Protein AF-0000000078950562 (afdb_homodimer)

Radius of gyration: 30.28 Å; Cα contacts (8 Å, |Δi|>4): 1519; chains: 2; bounding box: 61×97×82 Å

Sequence (722 aa):
MKRITLSALLMTLFLLLSCGSGQQPQAGKDGSEKGTGSLSAVLMEVGRSAESAFYSFMELVSGTLGLRVTKDTTKQQVGEHFSGLGKKLGEAAAELEEVAKNSEIDVDKGGLLNKVIKEAVDAAKTTLSTLKGHLESLKNIGDGDKLVDVKSDQQGVEADMDALKRALKALQGIVETSEGVGIDKLKESSVKLDQASIGIANAKNGAKVLAAGHKAGEAVGDKAATIVSAVSGREMLESIVKSSEDKVAKITANATASTTPLEFAVGGTAEHVSNSEQSKAAAVAGGIALRSLVKGGKLASHSTNNDEKAVQSAGITAVNKLLVAVEDIIKKTVKNVLDKVKGEVDKARAPKAVVSESGQQMKRITLSALLMTLFLLLSCGSGQQPQAGKDGSEKGTGSLSAVLMEVGRSAESAFYSFMELVSGTLGLRVTKDTTKQQVGEHFSGLGKKLGEAAAELEEVAKNSEIDVDKGGLLNKVIKEAVDAAKTTLSTLKGHLESLKNIGDGDKLVDVKSDQQGVEADMDALKRALKALQGIVETSEGVGIDKLKESSVKLDQASIGIANAKNGAKVLAAGHKAGEAVGDKAATIVSAVSGREMLESIVKSSEDKVAKITANATASTTPLEFAVGGTAEHVSNSEQSKAAAVAGGIALRSLVKGGKLASHSTNNDEKAVQSAGITAVNKLLVAVEDIIKKTVKNVLDKVKGEVDKARAPKAVVSESGQQ

InterPro domains:
  IPR000680 Borrelia lipoprotein [PF00921] (51-344)

Organism: Borrelia turicatae (strain 91E135) (NCBI:txid314724)

pLDDT: mean 80.72, std 23.34, range [20.61, 98.81]

Structure (mmCIF, N/CA/C/O backbone):
data_AF-0000000078950562-model_v1
#
loop_
_entity.id
_entity.type
_entity.pdbx_description
1 polymer 'Variable large protein'
#
loop_
_atom_site.group_PDB
_atom_site.id
_atom_site.type_symbol
_atom_site.label_atom_id
_atom_site.label_alt_id
_atom_site.label_comp_id
_atom_site.label_asym_id
_atom_site.label_entity_id
_atom_site.label_seq_id
_atom_site.pdbx_PDB_ins_code
_atom_site.Cartn_x
_atom_site.Cartn_y
_atom_site.Cartn_z
_atom_site.occupancy
_atom_site.B_iso_or_equiv
_atom_site.auth_seq_id
_atom_site.auth_comp_id
_atom_site.auth_asym_id
_atom_site.auth_atom_id
_atom_site.pdbx_PDB_model_num
ATOM 1 N N . MET A 1 1 ? -32.125 48.75 -6.836 1 22.86 1 MET A N 1
ATOM 2 C CA . MET A 1 1 ? -31.719 48.844 -5.438 1 22.86 1 MET A CA 1
ATOM 3 C C . MET A 1 1 ? -30.188 48.844 -5.309 1 22.86 1 MET A C 1
ATOM 5 O O . MET A 1 1 ? -29.5 48.281 -6.16 1 22.86 1 MET A O 1
ATOM 9 N N . LYS A 1 2 ? -29.781 49.812 -4.34 1 26.58 2 LYS A N 1
ATOM 10 C CA . LYS A 1 2 ? -28.562 50.5 -3.939 1 26.58 2 LYS A CA 1
ATOM 11 C C . LYS A 1 2 ? -27.469 49.531 -3.51 1 26.58 2 LYS A C 1
ATOM 13 O O . LYS A 1 2 ? -27.688 48.688 -2.633 1 26.58 2 LYS A O 1
ATOM 18 N N . ARG A 1 3 ? -26.594 49.438 -4.34 1 28.58 3 ARG A N 1
ATOM 19 C CA . ARG A 1 3 ? -25.297 48.75 -4.34 1 28.58 3 ARG A CA 1
ATOM 20 C C . ARG A 1 3 ? -24.438 49.25 -3.186 1 28.58 3 ARG A C 1
ATOM 22 O O . ARG A 1 3 ? -23.672 50.219 -3.334 1 28.58 3 ARG A O 1
ATOM 29 N N . ILE A 1 4 ? -25.219 49.562 -2.043 1 27.19 4 ILE A N 1
ATOM 30 C CA . ILE A 1 4 ? -24.5 49.938 -0.831 1 27.19 4 ILE A CA 1
ATOM 31 C C . ILE A 1 4 ? -23.312 49 -0.628 1 27.19 4 ILE A C 1
ATOM 33 O O . ILE A 1 4 ? -23.5 47.781 -0.466 1 27.19 4 ILE A O 1
ATOM 37 N N . THR A 1 5 ? -22.266 49.438 -1.203 1 26.38 5 THR A N 1
ATOM 38 C CA . THR A 1 5 ? -20.953 48.844 -1.424 1 26.38 5 THR A CA 1
ATOM 39 C C . THR A 1 5 ? -20.344 48.375 -0.105 1 26.38 5 THR A C 1
ATOM 41 O O . THR A 1 5 ? -20.328 49.125 0.879 1 26.38 5 THR A O 1
ATOM 44 N N . LEU A 1 6 ? -20.266 47.094 0.079 1 26.86 6 LEU A N 1
ATOM 45 C CA . LEU A 1 6 ? -19.703 46.25 1.13 1 26.86 6 LEU A CA 1
ATOM 46 C C . LEU A 1 6 ? -18.391 46.812 1.63 1 26.86 6 LEU A C 1
ATOM 48 O O . LEU A 1 6 ? -17.938 46.469 2.725 1 26.86 6 LEU A O 1
ATOM 52 N N . SER A 1 7 ? -17.812 47.906 0.956 1 28.2 7 SER A N 1
ATOM 53 C CA . SER A 1 7 ? -16.562 48.562 1.317 1 28.2 7 SER A CA 1
ATOM 54 C C . SER A 1 7 ? -16.75 49.438 2.561 1 28.2 7 SER A C 1
ATOM 56 O O . SER A 1 7 ? -15.805 49.594 3.342 1 28.2 7 SER A O 1
ATOM 58 N N . ALA A 1 8 ? -17.797 50.25 2.715 1 28.55 8 ALA A N 1
ATOM 59 C CA . ALA A 1 8 ? -18.031 51.188 3.805 1 28.55 8 ALA A CA 1
ATOM 60 C C . ALA A 1 8 ? -18.109 50.469 5.148 1 28.55 8 ALA A C 1
ATOM 62 O O . ALA A 1 8 ? -17.781 51.031 6.188 1 28.55 8 ALA A O 1
ATOM 63 N N . LEU A 1 9 ? -18.641 49.219 5.078 1 27.5 9 LEU A N 1
ATOM 64 C CA . LEU A 1 9 ? -18.859 48.531 6.359 1 27.5 9 LEU A CA 1
ATOM 65 C C . LEU A 1 9 ? -17.547 48.094 6.977 1 27.5 9 LEU A C 1
ATOM 67 O O . LEU A 1 9 ? -17.359 48.188 8.188 1 27.5 9 LEU A O 1
ATOM 71 N N . LEU A 1 10 ? -16.5 47.781 6.156 1 30.77 10 LEU A N 1
ATOM 72 C CA . LEU A 1 10 ? -15.281 47.25 6.754 1 30.77 10 LEU A CA 1
ATOM 73 C C . LEU A 1 10 ? -14.438 48.375 7.344 1 30.77 10 LEU A C 1
ATOM 75 O O . LEU A 1 10 ? -13.68 48.156 8.289 1 30.77 10 LEU A O 1
ATOM 79 N N . MET A 1 11 ? -14.469 49.719 6.922 1 29.19 11 MET A N 1
ATOM 80 C CA . MET A 1 11 ? -13.734 50.844 7.488 1 29.19 11 MET A CA 1
ATOM 81 C C . MET A 1 11 ? -14.25 51.188 8.883 1 29.19 11 MET A C 1
ATOM 83 O O . MET A 1 11 ? -13.492 51.688 9.727 1 29.19 11 MET A O 1
ATOM 87 N N . THR A 1 12 ? -15.57 51.125 9.148 1 30.09 12 THR A N 1
ATOM 88 C CA . THR A 1 12 ? -16.094 51.531 10.445 1 30.09 12 THR A CA 1
ATOM 89 C C . THR A 1 12 ? -15.625 50.594 11.547 1 30.09 12 THR A C 1
ATOM 91 O O . THR A 1 12 ? -15.43 51 12.688 1 30.09 12 THR A O 1
ATOM 94 N N . LEU A 1 13 ? -15.336 49.344 11.148 1 30.06 13 LEU A N 1
ATOM 95 C CA . LEU A 1 13 ? -14.945 48.469 12.242 1 30.06 13 LEU A CA 1
ATOM 96 C C . LEU A 1 13 ? -13.547 48.812 12.75 1 30.06 13 LEU A C 1
ATOM 98 O O . LEU A 1 13 ? -13.297 48.75 13.953 1 30.06 13 LEU A O 1
ATOM 102 N N . PHE A 1 14 ? -12.609 49.344 11.961 1 31.75 14 PHE A N 1
ATOM 103 C CA . PHE A 1 14 ? -11.328 49.781 12.5 1 31.75 14 PHE A CA 1
ATOM 104 C C . PHE A 1 14 ? -11.484 51.062 13.312 1 31.75 14 PHE A C 1
ATOM 106 O O . PHE A 1 14 ? -10.688 51.344 14.203 1 31.75 14 PHE A O 1
ATOM 113 N N . LEU A 1 15 ? -12.391 52.031 12.992 1 28.02 15 LEU A N 1
ATOM 114 C CA . LEU A 1 15 ? -12.562 53.281 13.734 1 28.02 15 LEU A CA 1
ATOM 115 C C . LEU A 1 15 ? -13.156 53 15.109 1 28.02 15 LEU A C 1
ATOM 117 O O . LEU A 1 15 ? -12.93 53.781 16.047 1 28.02 15 LEU A O 1
ATOM 121 N N . LEU A 1 16 ? -14.078 52 15.172 1 28.2 16 LEU A N 1
ATOM 122 C CA . LEU A 1 16 ? -14.711 51.875 16.484 1 28.2 16 LEU A CA 1
ATOM 123 C C . LEU A 1 16 ? -13.719 51.375 17.516 1 28.2 16 LEU A C 1
ATOM 125 O O . LEU A 1 16 ? -13.961 51.469 18.719 1 28.2 16 LEU A O 1
ATOM 129 N N . LEU A 1 17 ? -12.688 50.688 17.141 1 29.72 17 LEU A N 1
ATOM 130 C CA . LEU A 1 17 ? -11.797 50.344 18.25 1 29.72 17 LEU A CA 1
ATOM 131 C C . LEU A 1 17 ? -11.094 51.594 18.797 1 29.72 17 LEU A C 1
ATOM 133 O O . LEU A 1 17 ? -10.367 51.5 19.781 1 29.72 17 LEU A O 1
ATOM 137 N N . SER A 1 18 ? -11.078 52.719 18.078 1 25.56 18 SER A N 1
ATOM 138 C CA . SER A 1 18 ? -10.391 53.844 18.688 1 25.56 18 SER A CA 1
ATOM 139 C C . SER A 1 18 ? -11.203 54.438 19.828 1 25.56 18 SER A C 1
ATOM 141 O O . SER A 1 18 ? -10.641 55.094 20.719 1 25.56 18 SER A O 1
ATOM 143 N N . CYS A 1 19 ? -12.523 54.719 19.734 1 27.03 19 CYS A N 1
ATOM 144 C CA . CYS A 1 19 ? -13.141 55.719 20.594 1 27.03 19 CYS A CA 1
ATOM 145 C C . CYS A 1 19 ? -13.508 55.094 21.953 1 27.03 19 CYS A C 1
ATOM 147 O O . CYS A 1 19 ? -14.266 55.719 22.719 1 27.03 19 CYS A O 1
ATOM 149 N N . GLY A 1 20 ? -13.562 53.812 22.25 1 25.8 20 GLY A N 1
ATOM 150 C CA . GLY A 1 20 ? -14.102 53.562 23.594 1 25.8 20 GLY A CA 1
ATOM 151 C C . GLY A 1 20 ? -13.312 54.281 24.672 1 25.8 20 GLY A C 1
ATOM 152 O O . GLY A 1 20 ? -12.352 53.719 25.203 1 25.8 20 GLY A O 1
ATOM 153 N N . SER A 1 21 ? -12.992 55.625 24.578 1 24.16 21 SER A N 1
ATOM 154 C CA . SER A 1 21 ? -12.469 56.406 25.688 1 24.16 21 SER A CA 1
ATOM 155 C C . SER A 1 21 ? -13.352 56.25 26.938 1 24.16 21 SER A C 1
ATOM 157 O O . SER A 1 21 ? -12.844 56 28.031 1 24.16 21 SER A O 1
ATOM 159 N N . GLY A 1 22 ? -14.43 57.062 27.25 1 24.12 22 GLY A N 1
ATOM 160 C CA . GLY A 1 22 ? -14.734 57.875 28.422 1 24.12 22 GLY A CA 1
ATOM 161 C C . GLY A 1 22 ? -15.531 57.125 29.469 1 24.12 22 GLY A C 1
ATOM 162 O O . GLY A 1 22 ? -15.906 57.688 30.5 1 24.12 22 GLY A O 1
ATOM 163 N N . GLN A 1 23 ? -16.562 56.25 29.172 1 25.11 23 GLN A N 1
ATOM 164 C CA . GLN A 1 23 ? -17.531 56.25 30.266 1 25.11 23 GLN A CA 1
ATOM 165 C C . GLN A 1 23 ? -16.953 55.656 31.531 1 25.11 23 GLN A C 1
ATOM 167 O O . GLN A 1 23 ? -16.094 54.75 31.453 1 25.11 23 GLN A O 1
ATOM 172 N N . GLN A 1 24 ? -17.344 56.188 32.719 1 27.38 24 GLN A N 1
ATOM 173 C CA . GLN A 1 24 ? -17.062 56.094 34.156 1 27.38 24 GLN A CA 1
ATOM 174 C C . GLN A 1 24 ? -17.156 54.656 34.656 1 27.38 24 GLN A C 1
ATOM 176 O O . GLN A 1 24 ? -18.031 53.906 34.219 1 27.38 24 GLN A O 1
ATOM 181 N N . PRO A 1 25 ? -16.219 54.219 35.625 1 28.78 25 PRO A N 1
ATOM 182 C CA . PRO A 1 25 ? -15.938 52.969 36.344 1 28.78 25 PRO A CA 1
ATOM 183 C C . PRO A 1 25 ? -17.078 52.531 37.25 1 28.78 25 PRO A C 1
ATOM 185 O O . PRO A 1 25 ? -16.859 51.719 38.156 1 28.78 25 PRO A O 1
ATOM 188 N N . GLN A 1 26 ? -18.359 52.688 37.031 1 26.11 26 GLN A N 1
ATOM 189 C CA . GLN A 1 26 ? -19.047 52.375 38.281 1 26.11 26 GLN A CA 1
ATOM 190 C C . GLN A 1 26 ? -18.672 50.969 38.781 1 26.11 26 GLN A C 1
ATOM 192 O O . GLN A 1 26 ? -18.516 50.031 37.969 1 26.11 26 GLN A O 1
ATOM 197 N N . ALA A 1 27 ? -18.375 50.688 40.219 1 27.73 27 ALA A N 1
ATOM 198 C CA . ALA A 1 27 ? -17.766 49.812 41.219 1 27.73 27 ALA A CA 1
ATOM 199 C C . ALA A 1 27 ? -18.391 48.406 41.188 1 27.73 27 ALA A C 1
ATOM 201 O O . ALA A 1 27 ? -17.812 47.469 41.719 1 27.73 27 ALA A O 1
ATOM 202 N N . GLY A 1 28 ? -19.734 48.281 41.281 1 25.7 28 GLY A N 1
ATOM 203 C CA . GLY A 1 28 ? -20.25 47.219 42.125 1 25.7 28 GLY A CA 1
ATOM 204 C C . GLY A 1 28 ? -19.734 45.844 41.719 1 25.7 28 GLY A C 1
ATOM 205 O O . GLY A 1 28 ? -19 45.219 42.5 1 25.7 28 GLY A O 1
ATOM 206 N N . LYS A 1 29 ? -20.641 44.875 41.312 1 32.66 29 LYS A N 1
ATOM 207 C CA . LYS A 1 29 ? -20.75 43.438 41.375 1 32.66 29 LYS A CA 1
ATOM 208 C C . LYS A 1 29 ? -19.719 42.781 40.469 1 32.66 29 LYS A C 1
ATOM 210 O O . LYS A 1 29 ? -19.531 43.188 39.312 1 32.66 29 LYS A O 1
ATOM 215 N N . ASP A 1 30 ? -18.688 41.906 41.062 1 28.45 30 ASP A N 1
ATOM 216 C CA . ASP A 1 30 ? -17.406 41.312 40.719 1 28.45 30 ASP A CA 1
ATOM 217 C C . ASP A 1 30 ? -17.484 40.562 39.406 1 28.45 30 ASP A C 1
ATOM 219 O O . ASP A 1 30 ? -17.828 39.375 39.375 1 28.45 30 ASP A O 1
ATOM 223 N N . GLY A 1 31 ? -18.422 40.719 38.562 1 29.39 31 GLY A N 1
ATOM 224 C CA . GLY A 1 31 ? -18.719 40.062 37.312 1 29.39 31 GLY A CA 1
ATOM 225 C C . GLY A 1 31 ? -17.5 39.844 36.438 1 29.39 31 GLY A C 1
ATOM 226 O O . GLY A 1 31 ? -16.953 40.812 35.906 1 29.39 31 GLY A O 1
ATOM 227 N N . SER A 1 32 ? -16.516 39 36.812 1 29.78 32 SER A N 1
ATOM 228 C CA . SER A 1 32 ? -15.273 38.594 36.156 1 29.78 32 SER A CA 1
ATOM 229 C C . SER A 1 32 ? -15.461 38.5 34.656 1 29.78 32 SER A C 1
ATOM 231 O O . SER A 1 32 ? -16.125 37.594 34.156 1 29.78 32 SER A O 1
ATOM 233 N N . GLU A 1 33 ? -15.883 39.469 34 1 31.77 33 GLU A N 1
ATOM 234 C CA . GLU A 1 33 ? -16.078 39.75 32.562 1 31.77 33 GLU A CA 1
ATOM 235 C C . GLU A 1 33 ? -15.016 39.031 31.719 1 31.77 33 GLU A C 1
ATOM 237 O O . GLU A 1 33 ? -13.82 39.219 31.938 1 31.77 33 GLU A O 1
ATOM 242 N N . LYS A 1 34 ? -15.242 37.875 31.359 1 38 34 LYS A N 1
ATOM 243 C CA . LYS A 1 34 ? -14.578 37.188 30.25 1 38 34 LYS A CA 1
ATOM 244 C C . LYS A 1 34 ? -14.078 38.188 29.203 1 38 34 LYS A C 1
ATOM 246 O O . LYS A 1 34 ? -14.875 38.781 28.469 1 38 34 LYS A O 1
ATOM 251 N N . GLY A 1 35 ? -13.297 39.125 29.609 1 34.72 35 GLY A N 1
ATOM 252 C CA . GLY A 1 35 ? -12.625 40.281 29.078 1 34.72 35 GLY A CA 1
ATOM 253 C C . GLY A 1 35 ? -12.469 40.25 27.562 1 34.72 35 GLY A C 1
ATOM 254 O O . GLY A 1 35 ? -12.438 39.188 26.969 1 34.72 35 GLY A O 1
ATOM 255 N N . THR A 1 36 ? -12.938 41.312 26.797 1 36.12 36 THR A N 1
ATOM 256 C CA . THR A 1 36 ? -12.734 41.781 25.438 1 36.12 36 THR A CA 1
ATOM 257 C C . THR A 1 36 ? -11.32 41.438 24.953 1 36.12 36 THR A C 1
ATOM 259 O O . THR A 1 36 ? -10.375 42.156 25.266 1 36.12 36 THR A O 1
ATOM 262 N N . GLY A 1 37 ? -10.797 40.344 25.234 1 39.5 37 GLY A N 1
ATOM 263 C CA . GLY A 1 37 ? -9.438 40.094 24.797 1 39.5 37 GLY A CA 1
ATOM 264 C C . GLY A 1 37 ? -9.086 40.75 23.484 1 39.5 37 GLY A C 1
ATOM 265 O O . GLY A 1 37 ? -9.961 41 22.641 1 39.5 37 GLY A O 1
ATOM 266 N N . SER A 1 38 ? -8.102 41.75 23.531 1 46.59 38 SER A N 1
ATOM 267 C CA . SER A 1 38 ? -7.594 42.531 22.391 1 46.59 38 SER A CA 1
ATOM 268 C C . SER A 1 38 ? -7.637 41.688 21.109 1 46.59 38 SER A C 1
ATOM 270 O O . SER A 1 38 ? -7.652 40.469 21.156 1 46.59 38 SER A O 1
ATOM 272 N N . LEU A 1 39 ? -8.297 42.406 20.047 1 48.09 39 LEU A N 1
ATOM 273 C CA . LEU A 1 39 ? -8.195 41.812 18.703 1 48.09 39 LEU A CA 1
ATOM 274 C C . LEU A 1 39 ? -6.992 40.875 18.609 1 48.09 39 LEU A C 1
ATOM 276 O O . LEU A 1 39 ? -7.078 39.812 18.031 1 48.09 39 LEU A O 1
ATOM 280 N N . SER A 1 40 ? -6.066 41.312 19.453 1 51.56 40 SER A N 1
ATOM 281 C CA . SER A 1 40 ? -4.844 40.531 19.484 1 51.56 40 SER A CA 1
ATOM 282 C C . SER A 1 40 ? -5.066 39.188 20.188 1 51.56 40 SER A C 1
ATOM 284 O O . SER A 1 40 ? -4.574 38.156 19.734 1 51.56 40 SER A O 1
ATOM 286 N N . ALA A 1 41 ? -5.855 39.219 21.219 1 54.72 41 ALA A N 1
ATOM 287 C CA . ALA A 1 41 ? -6.113 38 21.969 1 54.72 41 ALA A CA 1
ATOM 288 C C . ALA A 1 41 ? -6.992 37.031 21.188 1 54.72 41 ALA A C 1
ATOM 290 O O . ALA A 1 41 ? -6.754 35.812 21.172 1 54.72 41 ALA A O 1
ATOM 291 N N . VAL A 1 42 ? -7.906 37.562 20.531 1 52.56 42 VAL A N 1
ATOM 292 C CA . VAL A 1 42 ? -8.812 36.781 19.703 1 52.56 42 VAL A CA 1
ATOM 293 C C . VAL A 1 42 ? -8.039 36.156 18.547 1 52.56 42 VAL A C 1
ATOM 295 O O . VAL A 1 42 ? -8.203 34.969 18.25 1 52.56 42 VAL A O 1
ATOM 298 N N . LEU A 1 43 ? -7.234 36.969 17.953 1 54.09 43 LEU A N 1
ATOM 299 C CA . LEU A 1 43 ? -6.457 36.469 16.812 1 54.09 43 LEU A CA 1
ATOM 300 C C . LEU A 1 43 ? -5.48 35.406 17.266 1 54.09 43 LEU A C 1
ATOM 302 O O . LEU A 1 43 ? -5.242 34.438 16.547 1 54.09 43 LEU A O 1
ATOM 306 N N . MET A 1 44 ? -5.062 35.531 18.516 1 60.34 44 MET A N 1
ATOM 307 C CA . MET A 1 44 ? -4.184 34.531 19.094 1 60.34 44 MET A CA 1
ATOM 308 C C . MET A 1 44 ? -4.941 33.219 19.312 1 60.34 44 MET A C 1
ATOM 310 O O . MET A 1 44 ? -4.418 32.125 19.031 1 60.34 44 MET A O 1
ATOM 314 N N . GLU A 1 45 ? -6.078 33.438 19.797 1 59.94 45 GLU A N 1
ATOM 315 C CA . GLU A 1 45 ? -6.879 32.25 20.062 1 59.94 45 GLU A CA 1
ATOM 316 C C . GLU A 1 45 ? -7.289 31.531 18.781 1 59.94 45 GLU A C 1
ATOM 318 O O . GLU A 1 45 ? -7.297 30.312 18.703 1 59.94 45 GLU A O 1
ATOM 323 N N . VAL A 1 46 ? -7.57 32.312 17.75 1 56.94 46 VAL A N 1
ATOM 324 C CA . VAL A 1 46 ? -7.891 31.766 16.438 1 56.94 46 VAL A CA 1
ATOM 325 C C . VAL A 1 46 ? -6.676 31.031 15.859 1 56.94 46 VAL A C 1
ATOM 327 O O . VAL A 1 46 ? -6.801 29.938 15.305 1 56.94 46 VAL A O 1
ATOM 330 N N . GLY A 1 47 ? -5.625 31.703 16.031 1 59.16 47 GLY A N 1
ATOM 331 C CA . GLY A 1 47 ? -4.395 31.094 15.578 1 59.16 47 GLY A CA 1
ATOM 332 C C . GLY A 1 47 ? -4.09 29.766 16.266 1 59.16 47 GLY A C 1
ATOM 333 O O . GLY A 1 47 ? -3.74 28.781 15.625 1 59.16 47 GLY A O 1
ATOM 334 N N . ARG A 1 48 ? -4.355 29.781 17.562 1 64.75 48 ARG A N 1
ATOM 335 C CA . ARG A 1 48 ? -4.113 28.578 18.344 1 64.75 48 ARG A CA 1
ATOM 336 C C . ARG A 1 48 ? -5.074 27.469 17.953 1 64.75 48 ARG A C 1
ATOM 338 O O . ARG A 1 48 ? -4.68 26.297 17.844 1 64.75 48 ARG A O 1
ATOM 345 N N . SER A 1 49 ? -6.215 27.891 17.812 1 60.5 49 SER A N 1
ATOM 346 C CA . SER A 1 49 ? -7.227 26.906 17.438 1 60.5 49 SER A CA 1
ATOM 347 C C . SER A 1 49 ? -6.953 26.328 16.047 1 60.5 49 SER A C 1
ATOM 349 O O . SER A 1 49 ? -7.129 25.141 15.828 1 60.5 49 SER A O 1
ATOM 351 N N . ALA A 1 50 ? -6.562 27.172 15.148 1 63.22 50 ALA A N 1
ATOM 352 C CA . ALA A 1 50 ? -6.203 26.719 13.805 1 63.22 50 ALA A CA 1
ATOM 353 C C . ALA A 1 50 ? -5.008 25.766 13.852 1 63.22 50 ALA A C 1
ATOM 355 O O . ALA A 1 50 ? -4.996 24.734 13.18 1 63.22 50 ALA A O 1
ATOM 356 N N . GLU A 1 51 ? -4.098 26.172 14.656 1 66.38 51 GLU A N 1
ATOM 357 C CA . GLU A 1 51 ? -2.932 25.312 14.859 1 66.38 51 GLU A CA 1
ATOM 358 C C . GLU A 1 51 ? -3.338 23.938 15.375 1 66.38 51 GLU A C 1
ATOM 360 O O . GLU A 1 51 ? -2.889 22.906 14.859 1 66.38 51 GLU A O 1
ATOM 365 N N . SER A 1 52 ? -4.172 24 16.297 1 68.5 52 SER A N 1
ATOM 366 C CA . SER A 1 52 ? -4.621 22.75 16.906 1 68.5 52 SER A CA 1
ATOM 367 C C . SER A 1 52 ? -5.379 21.891 15.898 1 68.5 52 SER A C 1
ATOM 369 O O . SER A 1 52 ? -5.211 20.672 15.867 1 68.5 52 SER A O 1
ATOM 371 N N . ALA A 1 53 ? -6.207 22.594 15.18 1 66.62 53 ALA A N 1
ATOM 372 C CA . ALA A 1 53 ? -6.961 21.875 14.156 1 66.62 53 ALA A CA 1
ATOM 373 C C . ALA A 1 53 ? -6.027 21.234 13.133 1 66.62 53 ALA A C 1
ATOM 375 O O . ALA A 1 53 ? -6.168 20.062 12.805 1 66.62 53 ALA A O 1
ATOM 376 N N . PHE A 1 54 ? -5.109 21.938 12.75 1 68.75 54 PHE A N 1
ATOM 377 C CA . PHE A 1 54 ? -4.18 21.453 11.734 1 68.75 54 PHE A CA 1
ATOM 378 C C . PHE A 1 54 ? -3.307 20.328 12.297 1 68.75 54 PHE A C 1
ATOM 380 O O . PHE A 1 54 ? -3.02 19.359 11.594 1 68.75 54 PHE A O 1
ATOM 387 N N . TYR A 1 55 ? -3.004 20.484 13.531 1 70.56 55 TYR A N 1
ATOM 388 C CA . TYR A 1 55 ? -2.225 19.422 14.164 1 70.56 55 TYR A CA 1
ATOM 389 C C . TYR A 1 55 ? -3.031 18.141 14.25 1 70.56 55 TYR A C 1
ATOM 391 O O . TYR A 1 55 ? -2.502 17.047 14.008 1 70.56 55 TYR A O 1
ATOM 399 N N . SER A 1 56 ? -4.168 18.312 14.625 1 69.44 56 SER A N 1
ATOM 400 C CA . SER A 1 56 ? -5.027 17.141 14.688 1 69.44 56 SER A CA 1
ATOM 401 C C . SER A 1 56 ? -5.121 16.438 13.336 1 69.44 56 SER A C 1
ATOM 403 O O . SER A 1 56 ? -5.094 15.211 13.258 1 69.44 56 SER A O 1
ATOM 405 N N . PHE A 1 57 ? -5.152 17.188 12.367 1 72.25 57 PHE A N 1
ATOM 406 C CA . PHE A 1 57 ? -5.223 16.641 11.016 1 72.25 57 PHE A CA 1
ATOM 407 C C . PHE A 1 57 ? -3.906 15.977 10.633 1 72.25 57 PHE A C 1
ATOM 409 O O . PHE A 1 57 ? -3.9 14.906 10.023 1 72.25 57 PHE A O 1
ATOM 416 N N . MET A 1 58 ? -2.898 16.547 11 1 73.81 58 MET A N 1
ATOM 417 C CA . MET A 1 58 ? -1.582 15.961 10.75 1 73.81 58 MET A CA 1
ATOM 418 C C . MET A 1 58 ? -1.435 14.625 11.461 1 73.81 58 MET A C 1
ATOM 420 O O . MET A 1 58 ? -0.899 13.672 10.898 1 73.81 58 MET A O 1
ATOM 424 N N . GLU A 1 59 ? -1.898 14.609 12.656 1 71.62 59 GLU A N 1
ATOM 425 C CA . GLU A 1 59 ? -1.838 13.359 13.406 1 71.62 59 GLU A CA 1
ATOM 426 C C . GLU A 1 59 ? -2.646 12.258 12.719 1 71.62 59 GLU A C 1
ATOM 428 O O . GLU A 1 59 ? -2.217 11.109 12.664 1 71.62 59 GLU A O 1
ATOM 433 N N . LEU A 1 60 ? -3.717 12.711 12.242 1 68.88 60 LEU A N 1
ATOM 434 C CA . LEU A 1 60 ? -4.578 11.773 11.531 1 68.88 60 LEU A CA 1
ATOM 435 C C . LEU A 1 60 ? -3.863 11.211 10.305 1 68.88 60 LEU A C 1
ATOM 437 O O . LEU A 1 60 ? -3.77 9.984 10.148 1 68.88 60 LEU A O 1
ATOM 441 N N . VAL A 1 61 ? -3.322 12.078 9.516 1 68.69 61 VAL A N 1
ATOM 442 C CA . VAL A 1 61 ? -2.789 11.703 8.211 1 68.69 61 VAL A CA 1
ATOM 443 C C . VAL A 1 61 ? -1.438 11.016 8.383 1 68.69 61 VAL A C 1
ATOM 445 O O . VAL A 1 61 ? -1.119 10.07 7.652 1 68.69 61 VAL A O 1
ATOM 448 N N . SER A 1 62 ? -0.706 11.406 9.398 1 67.44 62 SER A N 1
ATOM 449 C CA . SER A 1 62 ? 0.654 10.898 9.539 1 67.44 62 SER A CA 1
ATOM 450 C C . SER A 1 62 ? 0.701 9.711 10.5 1 67.44 62 SER A C 1
ATOM 452 O O . SER A 1 62 ? 1.544 8.82 10.352 1 67.44 62 SER A O 1
ATOM 454 N N . GLY A 1 63 ? -0.016 9.773 11.5 1 59.94 63 GLY A N 1
ATOM 455 C CA . GLY A 1 63 ? 0.097 8.781 12.555 1 59.94 63 GLY A CA 1
ATOM 456 C C . GLY A 1 63 ? -0.915 7.656 12.422 1 59.94 63 GLY A C 1
ATOM 457 O O . GLY A 1 63 ? -0.609 6.5 12.719 1 59.94 63 GLY A O 1
ATOM 458 N N . THR A 1 64 ? -1.979 8.094 12.07 1 62.5 64 THR A N 1
ATOM 459 C CA . THR A 1 64 ? -3.057 7.113 12.188 1 62.5 64 THR A CA 1
ATOM 460 C C . THR A 1 64 ? -3.219 6.332 10.883 1 62.5 64 THR A C 1
ATOM 462 O O . THR A 1 64 ? -3.422 5.117 10.906 1 62.5 64 THR A O 1
ATOM 465 N N . LEU A 1 65 ? -2.971 7.082 9.867 1 72.81 65 LEU A N 1
ATOM 466 C CA . LEU A 1 65 ? -3.086 6.383 8.586 1 72.81 65 LEU A CA 1
ATOM 467 C C . LEU A 1 65 ? -1.82 5.582 8.289 1 72.81 65 LEU A C 1
ATOM 469 O O . LEU A 1 65 ? -0.721 5.984 8.68 1 72.81 65 LEU A O 1
ATOM 473 N N . GLY A 1 66 ? -1.979 4.352 7.844 1 76.25 66 GLY A N 1
ATOM 474 C CA . GLY A 1 66 ? -0.82 3.58 7.426 1 76.25 66 GLY A CA 1
ATOM 475 C C . GLY A 1 66 ? -0.745 2.211 8.078 1 76.25 66 GLY A C 1
ATOM 476 O O . GLY A 1 66 ? 0.338 1.636 8.195 1 76.25 66 GLY A O 1
ATOM 477 N N . LEU A 1 67 ? -1.86 1.813 8.562 1 79.81 67 LEU A N 1
ATOM 478 C CA . LEU A 1 67 ? -1.834 0.451 9.078 1 79.81 67 LEU A CA 1
ATOM 479 C C . LEU A 1 67 ? -1.483 -0.544 7.977 1 79.81 67 LEU A C 1
ATOM 481 O O . LEU A 1 67 ? -2.068 -0.506 6.895 1 79.81 67 LEU A O 1
ATOM 485 N N . ARG A 1 68 ? -0.472 -1.312 8.289 1 86.25 68 ARG A N 1
ATOM 486 C CA . ARG A 1 68 ? -0.147 -2.467 7.457 1 86.25 68 ARG A CA 1
ATOM 487 C C . ARG A 1 68 ? -0.238 -3.762 8.258 1 86.25 68 ARG A C 1
ATOM 489 O O . ARG A 1 68 ? 0.391 -3.893 9.312 1 86.25 68 ARG A O 1
ATOM 496 N N . VAL A 1 69 ? -1.027 -4.617 7.691 1 92.25 69 VAL A N 1
ATOM 497 C CA . VAL A 1 69 ? -1.302 -5.828 8.461 1 92.25 69 VAL A CA 1
ATOM 498 C C . VAL A 1 69 ? -0.221 -6.871 8.188 1 92.25 69 VAL A C 1
ATOM 500 O O . VAL A 1 69 ? 0.403 -6.863 7.121 1 92.25 69 VAL A O 1
ATOM 503 N N . THR A 1 70 ? 0.036 -7.695 9.195 1 90.81 70 THR A N 1
ATOM 504 C CA . THR A 1 70 ? 0.957 -8.82 9.133 1 90.81 70 THR A CA 1
ATOM 505 C C . THR A 1 70 ? 0.256 -10.117 9.547 1 90.81 70 THR A C 1
ATOM 507 O O . THR A 1 70 ? -0.949 -10.117 9.805 1 90.81 70 THR A O 1
ATOM 510 N N . LYS A 1 71 ? 1.065 -11.203 9.57 1 89.62 71 LYS A N 1
ATOM 511 C CA . LYS A 1 71 ? 0.515 -12.508 9.945 1 89.62 71 LYS A CA 1
ATOM 512 C C . LYS A 1 71 ? 0.03 -12.508 11.391 1 89.62 71 LYS A C 1
ATOM 514 O O . LYS A 1 71 ? -0.79 -13.344 11.773 1 89.62 71 LYS A O 1
ATOM 519 N N . ASP A 1 72 ? 0.503 -11.523 12.172 1 91 72 ASP A N 1
ATOM 520 C CA . ASP A 1 72 ? 0.187 -11.492 13.602 1 91 72 ASP A CA 1
ATOM 521 C C . ASP A 1 72 ? -0.949 -10.516 13.891 1 91 72 ASP A C 1
ATOM 523 O O . ASP A 1 72 ? -1.458 -10.469 15.016 1 91 72 ASP A O 1
ATOM 527 N N . THR A 1 73 ? -1.304 -9.781 12.922 1 95 73 THR A N 1
ATOM 528 C CA . THR A 1 73 ? -2.381 -8.82 13.109 1 95 73 THR A CA 1
ATOM 529 C C . THR A 1 73 ? -3.723 -9.531 13.266 1 95 73 THR A C 1
ATOM 531 O O . THR A 1 73 ? -4.016 -10.484 12.547 1 95 73 THR A O 1
ATOM 534 N N . THR A 1 74 ? -4.531 -8.992 14.211 1 96.31 74 THR A N 1
ATOM 535 C CA . THR A 1 74 ? -5.855 -9.57 14.414 1 96.31 74 THR A CA 1
ATOM 536 C C . THR A 1 74 ? -6.918 -8.75 13.688 1 96.31 74 THR A C 1
ATOM 538 O O . THR A 1 74 ? -6.699 -7.582 13.367 1 96.31 74 THR A O 1
ATOM 541 N N . LYS A 1 75 ? -8.047 -9.438 13.422 1 96.38 75 LYS A N 1
ATOM 542 C CA . LYS A 1 75 ? -9.172 -8.758 12.781 1 96.38 75 LYS A CA 1
ATOM 543 C C . LYS A 1 75 ? -9.672 -7.602 13.648 1 96.38 75 LYS A C 1
ATOM 545 O O . LYS A 1 75 ? -10.07 -6.555 13.125 1 96.38 75 LYS A O 1
ATOM 550 N N . GLN A 1 76 ? -9.68 -7.797 14.93 1 95.44 76 GLN A N 1
ATOM 551 C CA . GLN A 1 76 ? -10.094 -6.773 15.891 1 95.44 76 GLN A CA 1
ATOM 552 C C . GLN A 1 76 ? -9.211 -5.535 15.781 1 95.44 76 GLN A C 1
ATOM 554 O O . GLN A 1 76 ? -9.703 -4.406 15.867 1 95.44 76 GLN A O 1
ATOM 559 N N . GLN A 1 77 ? -7.961 -5.766 15.609 1 94.44 77 GLN A N 1
ATOM 560 C CA . GLN A 1 77 ? -7.031 -4.645 15.516 1 94.44 77 GLN A CA 1
ATOM 561 C C . GLN A 1 77 ? -7.352 -3.762 14.32 1 94.44 77 GLN A C 1
ATOM 563 O O . GLN A 1 77 ? -7.207 -2.539 14.383 1 94.44 77 GLN A O 1
ATOM 568 N N . VAL A 1 78 ? -7.781 -4.363 13.273 1 93.88 78 VAL A N 1
ATOM 569 C CA . VAL A 1 78 ? -8.141 -3.59 12.086 1 93.88 78 VAL A CA 1
ATOM 570 C C . VAL A 1 78 ? -9.406 -2.783 12.359 1 93.88 78 VAL A C 1
ATOM 572 O O . VAL A 1 78 ? -9.484 -1.602 12.016 1 93.88 78 VAL A O 1
ATOM 575 N N . GLY A 1 79 ? -10.398 -3.428 12.945 1 93.69 79 GLY A N 1
ATOM 576 C CA . GLY A 1 79 ? -11.586 -2.697 13.367 1 93.69 79 GLY A CA 1
ATOM 577 C C . GLY A 1 79 ? -11.273 -1.521 14.273 1 93.69 79 GLY A C 1
ATOM 578 O O . GLY A 1 79 ? -11.812 -0.429 14.086 1 93.69 79 GLY A O 1
ATOM 579 N N . GLU A 1 80 ? -10.398 -1.729 15.18 1 92.31 80 GLU A N 1
ATOM 580 C CA . GLU A 1 80 ? -9.984 -0.677 16.109 1 92.31 80 GLU A CA 1
ATOM 581 C C . GLU A 1 80 ? -9.242 0.439 15.367 1 92.31 80 GLU A C 1
ATOM 583 O O . GLU A 1 80 ? -9.375 1.613 15.719 1 92.31 80 GLU A O 1
ATOM 588 N N . HIS A 1 81 ? -8.508 0.015 14.414 1 93 81 HIS A N 1
ATOM 589 C CA . HIS A 1 81 ? -7.812 1.007 13.602 1 93 81 HIS A CA 1
ATOM 590 C C . HIS A 1 81 ? -8.805 1.955 12.93 1 93 81 HIS A C 1
ATOM 592 O O . HIS A 1 81 ? -8.641 3.176 12.992 1 93 81 HIS A O 1
ATOM 598 N N . PHE A 1 82 ? -9.781 1.423 12.383 1 92.56 82 PHE A N 1
ATOM 599 C CA . PHE A 1 82 ? -10.781 2.248 11.719 1 92.56 82 PHE A CA 1
ATOM 600 C C . PHE A 1 82 ? -11.531 3.113 12.727 1 92.56 82 PHE A C 1
ATOM 602 O O . PHE A 1 82 ? -11.766 4.297 12.477 1 92.56 82 PHE A O 1
ATOM 609 N N . SER A 1 83 ? -11.883 2.537 13.781 1 91.56 83 SER A N 1
ATOM 610 C CA . SER A 1 83 ? -12.555 3.297 14.828 1 91.56 83 SER A CA 1
ATOM 611 C C . SER A 1 83 ? -11.672 4.422 15.352 1 91.56 83 SER A C 1
ATOM 613 O O . SER A 1 83 ? -12.156 5.52 15.633 1 91.56 83 SER A O 1
ATOM 615 N N . GLY A 1 84 ? -10.422 4.117 15.516 1 88.31 84 GLY A N 1
ATOM 616 C CA . GLY A 1 84 ? -9.469 5.137 15.922 1 88.31 84 GLY A CA 1
ATOM 617 C C . GLY A 1 84 ? -9.344 6.277 14.93 1 88.31 84 GLY A C 1
ATOM 618 O O . GLY A 1 84 ? -9.25 7.441 15.32 1 88.31 84 GLY A O 1
ATOM 619 N N . LEU A 1 85 ? -9.398 5.941 13.688 1 90.06 85 LEU A N 1
ATOM 620 C CA . LEU A 1 85 ? -9.398 6.957 12.641 1 90.06 85 LEU A CA 1
ATOM 621 C C . LEU A 1 85 ? -10.633 7.844 12.742 1 90.06 85 LEU A C 1
ATOM 623 O O . LEU A 1 85 ? -10.539 9.062 12.602 1 90.06 85 LEU A O 1
ATOM 627 N N . GLY A 1 86 ? -11.734 7.145 12.953 1 90.69 86 GLY A N 1
ATOM 628 C CA . GLY A 1 86 ? -12.961 7.898 13.156 1 90.69 86 GLY A CA 1
ATOM 629 C C . GLY A 1 86 ? -12.883 8.875 14.32 1 90.69 86 GLY A C 1
ATOM 630 O O . GLY A 1 86 ? -13.266 10.039 14.18 1 90.69 86 GLY A O 1
ATOM 631 N N . LYS A 1 87 ? -12.383 8.438 15.359 1 89 87 LYS A N 1
ATOM 632 C CA . LYS A 1 87 ? -12.234 9.281 16.547 1 89 87 LYS A CA 1
ATOM 633 C C . LYS A 1 87 ? -11.352 10.492 16.25 1 89 87 LYS A C 1
ATOM 635 O O . LYS A 1 87 ? -11.664 11.609 16.656 1 89 87 LYS A O 1
ATOM 640 N N . LYS A 1 88 ? -10.32 10.266 15.531 1 86.06 88 LYS A N 1
ATOM 641 C CA . LYS A 1 88 ? -9.406 11.352 15.188 1 86.06 88 LYS A CA 1
ATOM 642 C C . LYS A 1 88 ? -10.078 12.359 14.266 1 86.06 88 LYS A C 1
ATOM 644 O O . LYS A 1 88 ? -9.82 13.562 14.352 1 86.06 88 LYS A O 1
ATOM 649 N N . LEU A 1 89 ? -10.844 11.844 13.375 1 88.88 89 LEU A N 1
ATOM 650 C CA . LEU A 1 89 ? -11.609 12.734 12.516 1 88.88 89 LEU A CA 1
ATOM 651 C C . LEU A 1 89 ? -12.586 13.578 13.328 1 88.88 89 LEU A C 1
ATOM 653 O O . LEU A 1 89 ? -12.781 14.758 13.047 1 88.88 89 LEU A O 1
ATOM 657 N N . GLY A 1 90 ? -13.18 12.953 14.305 1 87 90 GLY A N 1
ATOM 658 C CA . GLY A 1 90 ? -14.055 13.688 15.211 1 87 90 GLY A CA 1
ATOM 659 C C . GLY A 1 90 ? -13.328 14.781 15.969 1 87 90 GLY A C 1
ATOM 660 O O . GLY A 1 90 ? -13.844 15.898 16.094 1 87 90 GLY A O 1
ATOM 661 N N . GLU A 1 91 ? -12.188 14.5 16.422 1 83.19 91 GLU A N 1
ATOM 662 C CA . GLU A 1 91 ? -11.367 15.492 17.125 1 83.19 91 GLU A CA 1
ATOM 663 C C . GLU A 1 91 ? -11.008 16.656 16.203 1 83.19 91 GLU A C 1
ATOM 665 O O . GLU A 1 91 ? -11.047 17.812 16.609 1 83.19 91 GLU A O 1
ATOM 670 N N . ALA A 1 92 ? -10.664 16.297 14.984 1 81.25 92 ALA A N 1
ATOM 671 C CA . ALA A 1 92 ? -10.336 17.328 14 1 81.25 92 ALA A CA 1
ATOM 672 C C . ALA A 1 92 ? -11.539 18.219 13.719 1 81.25 92 ALA A C 1
ATOM 674 O O . ALA A 1 92 ? -11.398 19.453 13.617 1 81.25 92 ALA A O 1
ATOM 675 N N . ALA A 1 93 ? -12.656 17.625 13.594 1 83.5 93 ALA A N 1
ATOM 676 C CA . ALA A 1 93 ? -13.883 18.391 13.359 1 83.5 93 ALA A CA 1
ATOM 677 C C . ALA A 1 93 ? -14.172 19.328 14.523 1 83.5 93 ALA A C 1
ATOM 679 O O . ALA A 1 93 ? -14.586 20.469 14.312 1 83.5 93 ALA A O 1
ATOM 680 N N . ALA A 1 94 ? -13.984 18.875 15.719 1 84.25 94 ALA A N 1
ATOM 681 C CA . ALA A 1 94 ? -14.203 19.703 16.906 1 84.25 94 ALA A CA 1
ATOM 682 C C . ALA A 1 94 ? -13.25 20.891 16.938 1 84.25 94 ALA A C 1
ATOM 684 O O . ALA A 1 94 ? -13.641 22 17.312 1 84.25 94 ALA A O 1
ATOM 685 N N . GLU A 1 95 ? -12.031 20.594 16.578 1 76.25 95 GLU A N 1
ATOM 686 C CA . GLU A 1 95 ? -11.039 21.672 16.547 1 76.25 95 GLU A CA 1
ATOM 687 C C . GLU A 1 95 ? -11.383 22.703 15.484 1 76.25 95 GLU A C 1
ATOM 689 O O . GLU A 1 95 ? -11.133 23.906 15.672 1 76.25 95 GLU A O 1
ATOM 694 N N . LEU A 1 96 ? -11.898 22.312 14.383 1 78.06 96 LEU A N 1
ATOM 695 C CA . LEU A 1 96 ? -12.336 23.25 13.344 1 78.06 96 LEU A CA 1
ATOM 696 C C . LEU A 1 96 ? -13.469 24.125 13.844 1 78.06 96 LEU A C 1
ATOM 698 O O . LEU A 1 96 ? -13.539 25.312 13.508 1 78.06 96 LEU A O 1
ATOM 702 N N . GLU A 1 97 ? -14.336 23.531 14.594 1 78.88 97 GLU A N 1
ATOM 703 C CA . GLU A 1 97 ? -15.43 24.297 15.188 1 78.88 97 GLU A CA 1
ATOM 704 C C . GLU A 1 97 ? -14.891 25.391 16.109 1 78.88 97 GLU A C 1
ATOM 706 O O . GLU A 1 97 ? -15.43 26.5 16.141 1 78.88 97 GLU A O 1
ATOM 711 N N . GLU A 1 98 ? -13.906 25.047 16.812 1 74.44 98 GLU A N 1
ATOM 712 C CA . GLU A 1 98 ? -13.289 26.031 17.719 1 74.44 98 GLU A CA 1
ATOM 713 C C . GLU A 1 98 ? -12.672 27.188 16.922 1 74.44 98 GLU A C 1
ATOM 715 O O . GLU A 1 98 ? -12.711 28.328 17.375 1 74.44 98 GLU A O 1
ATOM 720 N N . VAL A 1 99 ? -12.133 26.875 15.828 1 67.06 99 VAL A N 1
ATOM 721 C CA . VAL A 1 99 ? -11.594 27.906 14.953 1 67.06 99 VAL A CA 1
ATOM 722 C C . VAL A 1 99 ? -12.719 28.844 14.508 1 67.06 99 VAL A C 1
ATOM 724 O O . VAL A 1 99 ? -12.57 30.062 14.531 1 67.06 99 VAL A O 1
ATOM 727 N N . ALA A 1 100 ? -13.773 28.297 14.109 1 71.94 100 ALA A N 1
ATOM 728 C CA . ALA A 1 100 ? -14.922 29.094 13.664 1 71.94 100 ALA A CA 1
ATOM 729 C C . ALA A 1 100 ? -15.469 29.953 14.797 1 71.94 100 ALA A C 1
ATOM 731 O O . ALA A 1 100 ? -15.766 31.141 14.602 1 71.94 100 ALA A O 1
ATOM 732 N N . LYS A 1 101 ? -15.617 29.422 15.969 1 73.31 101 LYS A N 1
ATOM 733 C CA . LYS A 1 101 ? -16.125 30.141 17.125 1 73.31 101 LYS A CA 1
ATOM 734 C C . LYS A 1 101 ? -15.219 31.328 17.484 1 73.31 101 LYS A C 1
ATOM 736 O O . LYS A 1 101 ? -15.703 32.438 17.75 1 73.31 101 LYS A O 1
ATOM 741 N N . ASN A 1 102 ? -14.008 31.031 17.469 1 64.94 102 ASN A N 1
ATOM 742 C CA . ASN A 1 102 ? -13.039 32.062 17.844 1 64.94 102 ASN A CA 1
ATOM 743 C C . ASN A 1 102 ? -12.93 33.125 16.781 1 64.94 102 ASN A C 1
ATOM 745 O O . ASN A 1 102 ? -12.555 34.281 17.078 1 64.94 102 ASN A O 1
ATOM 749 N N . SER A 1 103 ? -13.203 32.75 15.602 1 60.81 103 SER A N 1
ATOM 750 C CA . SER A 1 103 ? -13.195 33.719 14.523 1 60.81 103 SER A CA 1
ATOM 751 C C . SER A 1 103 ? -14.398 34.656 14.609 1 60.81 103 SER A C 1
ATOM 753 O O . SER A 1 103 ? -14.383 35.75 14.062 1 60.81 103 SER A O 1
ATOM 755 N N . GLU A 1 104 ? -15.469 34.094 15.125 1 58.94 104 GLU A N 1
ATOM 756 C CA . GLU A 1 104 ? -16.688 34.875 15.289 1 58.94 104 GLU A CA 1
ATOM 757 C C . GLU A 1 104 ? -16.516 35.938 16.375 1 58.94 104 GLU A C 1
ATOM 759 O O . GLU A 1 104 ? -17.188 36.969 16.344 1 58.94 104 GLU A O 1
ATOM 764 N N . ILE A 1 105 ? -15.812 35.531 17.453 1 51.5 105 ILE A N 1
ATOM 765 C CA . ILE A 1 105 ? -15.656 36.469 18.562 1 51.5 105 ILE A CA 1
ATOM 766 C C . ILE A 1 105 ? -14.961 37.719 18.062 1 51.5 105 ILE A C 1
ATOM 768 O O . ILE A 1 105 ? -15.195 38.812 18.594 1 51.5 105 ILE A O 1
ATOM 772 N N . ASP A 1 106 ? -14.141 37.406 17.219 1 45.69 106 ASP A N 1
ATOM 773 C CA . ASP A 1 106 ? -13.391 38.625 16.938 1 45.69 106 ASP A CA 1
ATOM 774 C C . ASP A 1 106 ? -14.273 39.688 16.25 1 45.69 106 ASP A C 1
ATOM 776 O O . ASP A 1 106 ? -14.375 40.812 16.703 1 45.69 106 ASP A O 1
ATOM 780 N N . VAL A 1 107 ? -14.094 39.625 14.914 1 46.03 107 VAL A N 1
ATOM 781 C CA . VAL A 1 107 ? -14.461 40.875 14.234 1 46.03 107 VAL A CA 1
ATOM 782 C C . VAL A 1 107 ? -15.977 41.062 14.281 1 46.03 107 VAL A C 1
ATOM 784 O O . VAL A 1 107 ? -16.5 41.594 15.258 1 46.03 107 VAL A O 1
ATOM 787 N N . ASP A 1 108 ? -16.594 41.344 13.242 1 44.44 108 ASP A N 1
ATOM 788 C CA . ASP A 1 108 ? -18.016 41.656 13.047 1 44.44 108 ASP A CA 1
ATOM 789 C C . ASP A 1 108 ? -18.859 40.406 13.148 1 44.44 108 ASP A C 1
ATOM 791 O O . ASP A 1 108 ? -18.969 39.625 12.188 1 44.44 108 ASP A O 1
ATOM 795 N N . LYS A 1 109 ? -18.938 39.656 14.477 1 50.81 109 LYS A N 1
ATOM 796 C CA . LYS A 1 109 ? -19.797 38.531 14.828 1 50.81 109 LYS A CA 1
ATOM 797 C C . LYS A 1 109 ? -20.859 38.281 13.766 1 50.81 109 LYS A C 1
ATOM 799 O O . LYS A 1 109 ? -21.406 37.188 13.664 1 50.81 109 LYS A O 1
ATOM 804 N N . GLY A 1 110 ? -21 39.344 12.953 1 48.94 110 GLY A N 1
ATOM 805 C CA . GLY A 1 110 ? -22.094 39.406 11.984 1 48.94 110 GLY A CA 1
ATOM 806 C C . GLY A 1 110 ? -21.609 39.656 10.57 1 48.94 110 GLY A C 1
ATOM 807 O O . GLY A 1 110 ? -22.422 39.812 9.648 1 48.94 110 GLY A O 1
ATOM 808 N N . GLY A 1 111 ? -20.25 39.719 10.469 1 55.56 111 GLY A N 1
ATOM 809 C CA . GLY A 1 111 ? -19.828 40.156 9.148 1 55.56 111 GLY A CA 1
ATOM 810 C C . GLY A 1 111 ? -19.781 39.031 8.141 1 55.56 111 GLY A C 1
ATOM 811 O O . GLY A 1 111 ? -19.875 37.844 8.516 1 55.56 111 GLY A O 1
ATOM 812 N N . LEU A 1 112 ? -20.109 39.344 6.871 1 54.03 112 LEU A N 1
ATOM 813 C CA . LEU A 1 112 ? -20.141 38.469 5.715 1 54.03 112 LEU A CA 1
ATOM 814 C C . LEU A 1 112 ? -18.953 37.5 5.75 1 54.03 112 LEU A C 1
ATOM 816 O O . LEU A 1 112 ? -19.094 36.312 5.379 1 54.03 112 LEU A O 1
ATOM 820 N N . LEU A 1 113 ? -17.906 37.938 6.406 1 58.91 113 LEU A N 1
ATOM 821 C CA . LEU A 1 113 ? -16.703 37.125 6.438 1 58.91 113 LEU A CA 1
ATOM 822 C C . LEU A 1 113 ? -16.844 35.969 7.422 1 58.91 113 LEU A C 1
ATOM 824 O O . LEU A 1 113 ? -16.484 34.844 7.105 1 58.91 113 LEU A O 1
ATOM 828 N N . ASN A 1 114 ? -17.453 36.312 8.461 1 67.94 114 ASN A N 1
ATOM 829 C CA . ASN A 1 114 ? -17.656 35.312 9.492 1 67.94 114 ASN A CA 1
ATOM 830 C C . ASN A 1 114 ? -18.656 34.25 9.031 1 67.94 114 ASN A C 1
ATOM 832 O O . ASN A 1 114 ? -18.484 33.062 9.32 1 67.94 114 ASN A O 1
ATOM 836 N N . LYS A 1 115 ? -19.547 34.75 8.164 1 73.88 115 LYS A N 1
ATOM 837 C CA . LYS A 1 115 ? -20.562 33.812 7.688 1 73.88 115 LYS A CA 1
ATOM 838 C C . LYS A 1 115 ? -19.969 32.812 6.707 1 73.88 115 LYS A C 1
ATOM 840 O O . LYS A 1 115 ? -20.281 31.609 6.754 1 73.88 115 LYS A O 1
ATOM 845 N N . VAL A 1 116 ? -19.062 33.281 5.867 1 74.19 116 VAL A N 1
ATOM 846 C CA . VAL A 1 116 ? -18.469 32.406 4.848 1 74.19 116 VAL A CA 1
ATOM 847 C C . VAL A 1 116 ? -17.547 31.406 5.508 1 74.19 116 VAL A C 1
ATOM 849 O O . VAL A 1 116 ? -17.531 30.219 5.137 1 74.19 116 VAL A O 1
ATOM 852 N N . ILE A 1 117 ? -16.844 31.781 6.492 1 74.62 117 ILE A N 1
ATOM 853 C CA . ILE A 1 117 ? -15.953 30.875 7.215 1 74.62 117 ILE A CA 1
ATOM 854 C C . ILE A 1 117 ? -16.766 29.828 7.969 1 74.62 117 ILE A C 1
ATOM 856 O O . ILE A 1 117 ? -16.453 28.641 7.941 1 74.62 117 ILE A O 1
ATOM 860 N N . LYS A 1 118 ? -17.781 30.312 8.516 1 81.75 118 LYS A N 1
ATOM 861 C CA . LYS A 1 118 ? -18.641 29.391 9.266 1 81.75 118 LYS A CA 1
ATOM 862 C C . LYS A 1 118 ? -19.281 28.359 8.344 1 81.75 118 LYS A C 1
ATOM 864 O O . LYS A 1 118 ? -19.375 27.188 8.703 1 81.75 118 LYS A O 1
ATOM 869 N N . GLU A 1 119 ? -19.688 28.844 7.219 1 83 119 GLU A N 1
ATOM 870 C CA . GLU A 1 119 ? -20.297 27.922 6.254 1 83 119 GLU A CA 1
ATOM 871 C C . GLU A 1 119 ? -19.297 26.875 5.801 1 83 119 GLU A C 1
ATOM 873 O O . GLU A 1 119 ? -19.641 25.688 5.684 1 83 119 GLU A O 1
ATOM 878 N N . ALA A 1 120 ? -18.094 27.312 5.566 1 82.19 120 ALA A N 1
ATOM 879 C CA . ALA A 1 120 ? -17.062 26.375 5.148 1 82.19 120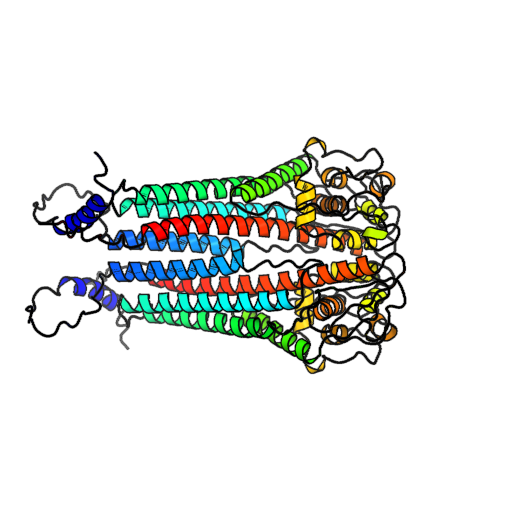 ALA A CA 1
ATOM 880 C C . ALA A 1 120 ? -16.734 25.375 6.258 1 82.19 120 ALA A C 1
ATOM 882 O O . ALA A 1 120 ? -16.547 24.188 5.996 1 82.19 120 ALA A O 1
ATOM 883 N N . VAL A 1 121 ? -16.719 25.891 7.43 1 83.38 121 VAL A N 1
ATOM 884 C CA . VAL A 1 121 ? -16.406 25.047 8.586 1 83.38 121 VAL A CA 1
ATOM 885 C C . VAL A 1 121 ? -17.547 24.062 8.82 1 83.38 121 VAL A C 1
ATOM 887 O O . VAL A 1 121 ? -17.312 22.891 9.109 1 83.38 121 VAL A O 1
ATOM 890 N N . ASP A 1 122 ? -18.734 24.531 8.664 1 87.81 122 ASP A N 1
ATOM 891 C CA . ASP A 1 122 ? -19.891 23.656 8.852 1 87.81 122 ASP A CA 1
ATOM 892 C C . ASP A 1 122 ? -19.906 22.547 7.809 1 87.81 122 ASP A C 1
ATOM 894 O O . ASP A 1 122 ? -20.203 21.391 8.141 1 87.81 122 ASP A O 1
ATOM 898 N N . ALA A 1 123 ? -19.609 22.891 6.598 1 88.5 123 ALA A N 1
ATOM 899 C CA . ALA A 1 123 ? -19.547 21.875 5.543 1 88.5 123 ALA A CA 1
ATOM 900 C C . ALA A 1 123 ? -18.453 20.859 5.828 1 88.5 123 ALA A C 1
ATOM 902 O O . ALA A 1 123 ? -18.641 19.656 5.637 1 88.5 123 ALA A O 1
ATOM 903 N N . ALA A 1 124 ? -17.344 21.359 6.262 1 88.94 124 ALA A N 1
ATOM 904 C CA . ALA A 1 124 ? -16.234 20.484 6.621 1 88.94 124 ALA A CA 1
ATOM 905 C C . ALA A 1 124 ? -16.609 19.547 7.758 1 88.94 124 ALA A C 1
ATOM 907 O O . ALA A 1 124 ? -16.359 18.344 7.684 1 88.94 124 ALA A O 1
ATOM 908 N N . LYS A 1 125 ? -17.219 20.047 8.688 1 89.44 125 LYS A N 1
ATOM 909 C CA . LYS A 1 125 ? -17.625 19.266 9.852 1 89.44 125 LYS A CA 1
ATOM 910 C C . LYS A 1 125 ? -18.609 18.172 9.445 1 89.44 125 LYS A C 1
ATOM 912 O O . LYS A 1 125 ? -18.531 17.047 9.945 1 89.44 125 LYS A O 1
ATOM 917 N N . THR A 1 126 ? -19.5 18.562 8.641 1 93 126 THR A N 1
ATOM 918 C CA . THR A 1 126 ? -20.484 17.594 8.188 1 93 126 THR A CA 1
ATOM 919 C C . THR A 1 126 ? -19.797 16.422 7.469 1 93 126 THR A C 1
ATOM 921 O O . THR A 1 126 ? -20.109 15.258 7.738 1 93 126 THR A O 1
ATOM 924 N N . THR A 1 127 ? -18.906 16.766 6.617 1 93.94 127 THR A N 1
ATOM 925 C CA . THR A 1 127 ? -18.188 15.742 5.871 1 93.94 127 THR A CA 1
ATOM 926 C C . THR A 1 127 ? -17.375 14.852 6.816 1 93.94 127 THR A C 1
ATOM 928 O O . THR A 1 127 ? -17.438 13.625 6.727 1 93.94 127 THR A O 1
ATOM 931 N N . LEU A 1 128 ? -16.641 15.438 7.719 1 93.44 128 LEU A N 1
ATOM 932 C CA . LEU A 1 128 ? -15.781 14.695 8.633 1 93.44 128 LEU A CA 1
ATOM 933 C C . LEU A 1 128 ? -16.609 13.836 9.578 1 93.44 128 LEU A C 1
ATOM 935 O O . LEU A 1 128 ? -16.25 12.695 9.875 1 93.44 128 LEU A O 1
ATOM 939 N N . SER A 1 129 ? -17.734 14.367 10.008 1 93.12 129 SER A N 1
ATOM 940 C CA . SER A 1 129 ? -18.609 13.617 10.891 1 93.12 129 SER A CA 1
ATOM 941 C C . SER A 1 129 ? -19.219 12.414 10.18 1 93.12 129 SER A C 1
ATOM 943 O O . SER A 1 129 ? -19.391 11.352 10.773 1 93.12 129 SER A O 1
ATOM 945 N N . THR A 1 130 ? -19.594 12.68 8.977 1 96.25 130 THR A N 1
ATOM 946 C CA . THR A 1 130 ? -20.141 11.586 8.195 1 96.25 130 THR A CA 1
ATOM 947 C C . THR A 1 130 ? -19.109 10.469 8.023 1 96.25 130 THR A C 1
ATOM 949 O O . THR A 1 130 ? -19.406 9.297 8.234 1 96.25 130 THR A O 1
ATOM 952 N N . LEU A 1 131 ? -17.906 10.844 7.676 1 95.88 131 LEU A N 1
ATOM 953 C CA . LEU A 1 131 ? -16.828 9.867 7.555 1 95.88 131 LEU A CA 1
ATOM 954 C C . LEU A 1 131 ? -16.578 9.156 8.883 1 95.88 131 LEU A C 1
ATOM 956 O O . LEU A 1 131 ? -16.375 7.938 8.906 1 95.88 131 LEU A O 1
ATOM 960 N N . LYS A 1 132 ? -16.531 9.945 9.914 1 94.44 132 LYS A N 1
ATOM 961 C CA . LYS A 1 132 ? -16.375 9.391 11.258 1 94.44 132 LYS A CA 1
ATOM 962 C C . LYS A 1 132 ? -17.406 8.297 11.516 1 94.44 132 LYS A C 1
ATOM 964 O O . LYS A 1 132 ? -17.062 7.219 12.008 1 94.44 132 LYS A O 1
ATOM 969 N N . GLY A 1 133 ? -18.656 8.578 11.258 1 96.44 133 GLY A N 1
ATOM 970 C CA . GLY A 1 133 ? -19.719 7.605 11.469 1 96.44 133 GLY A CA 1
ATOM 971 C C . GLY A 1 133 ? -19.484 6.301 10.727 1 96.44 133 GLY A C 1
ATOM 972 O O . GLY A 1 133 ? -19.656 5.219 11.305 1 96.44 133 GLY A O 1
ATOM 973 N N . HIS A 1 134 ? -19.109 6.379 9.484 1 97.25 134 HIS A N 1
ATOM 974 C CA . HIS A 1 134 ? -18.844 5.184 8.695 1 97.25 134 HIS A CA 1
ATOM 975 C C . HIS A 1 134 ? -17.656 4.41 9.258 1 97.25 134 HIS A C 1
ATOM 977 O O . HIS A 1 134 ? -17.688 3.182 9.352 1 97.25 134 HIS A O 1
ATOM 983 N N . LEU A 1 135 ? -16.578 5.125 9.625 1 96.44 135 LEU A N 1
ATOM 984 C CA . LEU A 1 135 ? -15.375 4.488 10.148 1 96.44 135 LEU A CA 1
ATOM 985 C C . LEU A 1 135 ? -15.656 3.812 11.484 1 96.44 135 LEU A C 1
ATOM 987 O O . LEU A 1 135 ? -15.219 2.686 11.719 1 96.44 135 LEU A O 1
ATOM 991 N N . GLU A 1 136 ? -16.375 4.434 12.336 1 95.38 136 GLU A N 1
ATOM 992 C CA . GLU A 1 136 ? -16.703 3.871 13.648 1 95.38 136 GLU A CA 1
ATOM 993 C C . GLU A 1 136 ? -17.594 2.639 13.508 1 95.38 136 GLU A C 1
ATOM 995 O O . GLU A 1 136 ? -17.547 1.735 14.352 1 95.38 136 GLU A O 1
ATOM 1000 N N . SER A 1 137 ? -18.375 2.598 12.461 1 95.81 137 SER A N 1
ATOM 1001 C CA . SER A 1 137 ? -19.25 1.458 12.25 1 95.81 137 SER A CA 1
ATOM 1002 C C . SER A 1 137 ? -18.469 0.202 11.898 1 95.81 137 SER A C 1
ATOM 1004 O O . SER A 1 137 ? -19 -0.906 11.922 1 95.81 137 SER A O 1
ATOM 1006 N N . LEU A 1 138 ? -17.172 0.319 11.586 1 96 138 LEU A N 1
ATOM 1007 C CA . LEU A 1 138 ? -16.328 -0.809 11.219 1 96 138 LEU A CA 1
ATOM 1008 C C . LEU A 1 138 ? -15.688 -1.428 12.461 1 96 138 LEU A C 1
ATOM 1010 O O . LEU A 1 138 ? -14.992 -2.441 12.359 1 96 138 LEU A O 1
ATOM 1014 N N . LYS A 1 139 ? -15.781 -0.886 13.586 1 93.25 139 LYS A N 1
ATOM 1015 C CA . LYS A 1 139 ? -15.117 -1.307 14.812 1 93.25 139 LYS A CA 1
ATOM 1016 C C . LYS A 1 139 ? -15.391 -2.779 15.117 1 93.25 139 LYS A C 1
ATOM 1018 O O . LYS A 1 139 ? -14.477 -3.52 15.492 1 93.25 139 LYS A O 1
ATOM 1023 N N . ASN A 1 140 ? -16.594 -3.27 14.898 1 91.69 140 ASN A N 1
ATOM 1024 C CA . ASN A 1 140 ? -16.953 -4.613 15.352 1 91.69 140 ASN A CA 1
ATOM 1025 C C . ASN A 1 140 ? -17.094 -5.578 14.18 1 91.69 140 ASN A C 1
ATOM 1027 O O . ASN A 1 140 ? -17.766 -6.605 14.289 1 91.69 140 ASN A O 1
ATOM 1031 N N . ILE A 1 141 ? -16.391 -5.266 13.133 1 94.94 141 ILE A N 1
ATOM 1032 C CA . ILE A 1 141 ? -16.5 -6.188 12.008 1 94.94 141 ILE A CA 1
ATOM 1033 C C . ILE A 1 141 ? -15.539 -7.352 12.195 1 94.94 141 ILE A C 1
ATOM 1035 O O . ILE A 1 141 ? -15.68 -8.398 11.555 1 94.94 141 ILE A O 1
ATOM 1039 N N . GLY A 1 142 ? -14.445 -7.09 12.906 1 94.69 142 GLY A N 1
ATOM 1040 C CA . GLY A 1 142 ? -13.453 -8.117 13.156 1 94.69 142 GLY A CA 1
ATOM 1041 C C . GLY A 1 142 ? -13.562 -8.742 14.531 1 94.69 142 GLY A C 1
ATOM 1042 O O . GLY A 1 142 ? -14.188 -8.172 15.43 1 94.69 142 GLY A O 1
ATOM 1043 N N . ASP A 1 143 ? -13.023 -9.969 14.719 1 94.06 143 ASP A N 1
ATOM 1044 C CA . ASP A 1 143 ? -12.945 -10.656 16 1 94.06 143 ASP A CA 1
ATOM 1045 C C . ASP A 1 143 ? -11.5 -10.789 16.469 1 94.06 143 ASP A C 1
ATOM 1047 O O . ASP A 1 143 ? -10.609 -10.133 15.945 1 94.06 143 ASP A O 1
ATOM 1051 N N . GLY A 1 144 ? -11.344 -11.5 17.516 1 92.69 144 GLY A N 1
ATOM 1052 C CA . GLY A 1 144 ? -10.031 -11.609 18.141 1 92.69 144 GLY A CA 1
ATOM 1053 C C . GLY A 1 144 ? -9.094 -12.531 17.391 1 92.69 144 GLY A C 1
ATOM 1054 O O . GLY A 1 144 ? -7.918 -12.648 17.75 1 92.69 144 GLY A O 1
ATOM 1055 N N . ASP A 1 145 ? -9.555 -13.172 16.297 1 93.25 145 ASP A N 1
ATOM 1056 C CA . ASP A 1 145 ? -8.719 -14.078 15.523 1 93.25 145 ASP A CA 1
ATOM 1057 C C . ASP A 1 145 ? -7.719 -13.305 14.672 1 93.25 145 ASP A C 1
ATOM 1059 O O . ASP A 1 145 ? -7.941 -12.141 14.344 1 93.25 145 ASP A O 1
ATOM 1063 N N . LYS A 1 146 ? -6.652 -14.078 14.336 1 93.38 146 LYS A N 1
ATOM 1064 C CA . LYS A 1 146 ? -5.711 -13.516 13.367 1 93.38 146 LYS A CA 1
ATOM 1065 C C . LYS A 1 146 ? -6.387 -13.273 12.023 1 93.38 146 LYS A C 1
ATOM 1067 O O . LYS A 1 146 ? -7.25 -14.047 11.602 1 93.38 146 LYS A O 1
ATOM 1072 N N . LEU A 1 147 ? -6.023 -12.141 11.391 1 90.94 147 LEU A N 1
ATOM 1073 C CA . LEU A 1 147 ? -6.637 -11.641 10.164 1 90.94 147 LEU A CA 1
ATOM 1074 C C . LEU A 1 147 ? -6.594 -12.688 9.062 1 90.94 147 LEU A C 1
ATOM 1076 O O . LEU A 1 147 ? -7.566 -12.859 8.328 1 90.94 147 LEU A O 1
ATOM 1080 N N . VAL A 1 148 ? -5.496 -13.305 8.844 1 92.25 148 VAL A N 1
ATOM 1081 C CA . VAL A 1 148 ? -5.359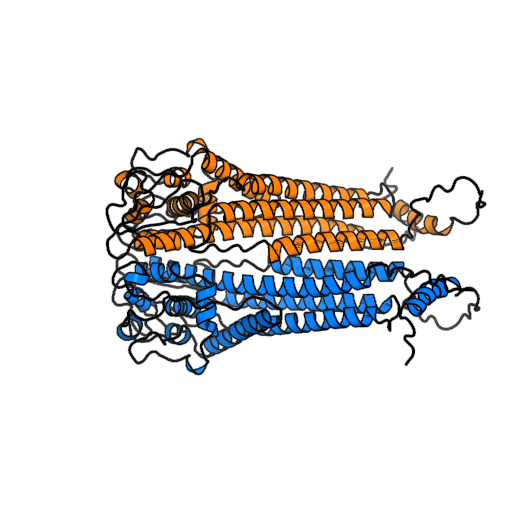 -14.359 7.848 1 92.25 148 VAL A CA 1
ATOM 1082 C C . VAL A 1 148 ? -4.805 -15.617 8.508 1 92.25 148 VAL A C 1
ATOM 1084 O O . VAL A 1 148 ? -3.686 -16.047 8.203 1 92.25 148 VAL A O 1
ATOM 1087 N N . ASP A 1 149 ? -5.699 -16.188 9.266 1 89.75 149 ASP A N 1
ATOM 1088 C CA . ASP A 1 149 ? -5.328 -17.391 9.992 1 89.75 149 ASP A CA 1
ATOM 1089 C C . ASP A 1 149 ? -5.543 -18.641 9.133 1 89.75 149 ASP A C 1
ATOM 1091 O O . ASP A 1 149 ? -6.652 -19.188 9.086 1 89.75 149 ASP A O 1
ATOM 1095 N N . VAL A 1 150 ? -4.504 -19.031 8.516 1 93.38 150 VAL A N 1
ATOM 1096 C CA . VAL A 1 150 ? -4.602 -20.188 7.617 1 93.38 150 VAL A CA 1
ATOM 1097 C C . VAL A 1 150 ? -3.727 -21.328 8.141 1 93.38 150 VAL A C 1
ATOM 1099 O O . VAL A 1 150 ? -2.52 -21.156 8.32 1 93.38 150 VAL A O 1
ATOM 1102 N N . LYS A 1 151 ? -4.32 -22.438 8.352 1 91.88 151 LYS A N 1
ATOM 1103 C CA . LYS A 1 151 ? -3.607 -23.641 8.742 1 91.88 151 LYS A CA 1
ATOM 1104 C C . LYS A 1 151 ? -3.531 -24.641 7.582 1 91.88 151 LYS A C 1
ATOM 1106 O O . LYS A 1 151 ? -4.219 -24.469 6.574 1 91.88 151 LYS A O 1
ATOM 1111 N N . SER A 1 152 ? -2.641 -25.609 7.758 1 93.38 152 SER A N 1
ATOM 1112 C CA . SER A 1 152 ? -2.533 -26.641 6.738 1 93.38 152 SER A CA 1
ATOM 1113 C C . SER A 1 152 ? -3.836 -27.422 6.602 1 93.38 152 SER A C 1
ATOM 1115 O O . SER A 1 152 ? -4.43 -27.828 7.602 1 93.38 152 SER A O 1
ATOM 1117 N N . ASP A 1 153 ? -4.258 -27.531 5.359 1 94.06 153 ASP A N 1
ATOM 1118 C CA . ASP A 1 153 ? -5.449 -28.312 5.02 1 94.06 153 ASP A CA 1
ATOM 1119 C C . ASP A 1 153 ? -6.68 -27.766 5.734 1 94.06 153 ASP A C 1
ATOM 1121 O O . ASP A 1 153 ? -7.512 -28.531 6.219 1 94.06 153 ASP A O 1
ATOM 1125 N N . GLN A 1 154 ? -6.762 -26.531 5.727 1 94.19 154 GLN A N 1
ATOM 1126 C CA . GLN A 1 154 ? -7.859 -25.844 6.406 1 94.19 154 GLN A CA 1
ATOM 1127 C C . GLN A 1 154 ? -9.078 -25.734 5.504 1 94.19 154 GLN A C 1
ATOM 1129 O O . GLN A 1 154 ? -8.961 -25.375 4.328 1 94.19 154 GLN A O 1
ATOM 1134 N N . GLN A 1 155 ? -10.273 -26.047 6.16 1 95.31 155 GLN A N 1
ATOM 1135 C CA . GLN A 1 155 ? -11.531 -25.75 5.484 1 95.31 155 GLN A CA 1
ATOM 1136 C C . GLN A 1 155 ? -11.852 -24.25 5.543 1 95.31 155 GLN A C 1
ATOM 1138 O O . GLN A 1 155 ? -11.648 -23.609 6.574 1 95.31 155 GLN A O 1
ATOM 1143 N N . GLY A 1 156 ? -12.305 -23.734 4.379 1 96.62 156 GLY A N 1
ATOM 1144 C CA . GLY A 1 156 ? -12.758 -22.344 4.395 1 96.62 156 GLY A CA 1
ATOM 1145 C C . GLY A 1 156 ? -14.016 -22.141 5.219 1 96.62 156 GLY A C 1
ATOM 1146 O O . GLY A 1 156 ? -14.844 -23.031 5.328 1 96.62 156 GLY A O 1
ATOM 1147 N N . VAL A 1 157 ? -14.094 -20.969 5.812 1 97.12 157 VAL A N 1
ATOM 1148 C CA . VAL A 1 157 ? -15.273 -20.594 6.59 1 97.12 157 VAL A CA 1
ATOM 1149 C C . VAL A 1 157 ? -15.812 -19.266 6.086 1 97.12 157 VAL A C 1
ATOM 1151 O O . VAL A 1 157 ? -15.055 -18.312 5.887 1 97.12 157 VAL A O 1
ATOM 1154 N N . GLU A 1 158 ? -17.125 -19.219 5.859 1 97 158 GLU A N 1
ATOM 1155 C CA . GLU A 1 158 ? -17.766 -18 5.375 1 97 158 GLU A CA 1
ATOM 1156 C C . GLU A 1 158 ? -17.609 -16.859 6.379 1 97 158 GLU A C 1
ATOM 1158 O O . GLU A 1 158 ? -17.625 -17.094 7.59 1 97 158 GLU A O 1
ATOM 1163 N N . ALA A 1 159 ? -17.484 -15.688 5.82 1 97.19 159 ALA A N 1
ATOM 1164 C CA . ALA A 1 159 ? -17.484 -14.508 6.676 1 97.19 159 ALA A CA 1
ATOM 1165 C C . ALA A 1 159 ? -18.875 -14.273 7.277 1 97.19 159 ALA A C 1
ATOM 1167 O O . ALA A 1 159 ? -19.891 -14.633 6.668 1 97.19 159 ALA A O 1
ATOM 1168 N N . ASP A 1 160 ? -18.875 -13.672 8.438 1 97.62 160 ASP A N 1
ATOM 1169 C CA . ASP A 1 160 ? -20.141 -13.305 9.07 1 97.62 160 ASP A CA 1
ATOM 1170 C C . ASP A 1 160 ? -20.938 -12.359 8.172 1 97.62 160 ASP A C 1
ATOM 1172 O O . ASP A 1 160 ? -20.484 -11.266 7.844 1 97.62 160 ASP A O 1
ATOM 1176 N N . MET A 1 161 ? -22.141 -12.695 7.887 1 97.75 161 MET A N 1
ATOM 1177 C CA . MET A 1 161 ? -22.938 -11.992 6.875 1 97.75 161 MET A CA 1
ATOM 1178 C C . MET A 1 161 ? -23.359 -10.617 7.375 1 97.75 161 MET A C 1
ATOM 1180 O O . MET A 1 161 ? -23.359 -9.648 6.605 1 97.75 161 MET A O 1
ATOM 1184 N N . ASP A 1 162 ? -23.719 -10.492 8.609 1 97 162 ASP A N 1
ATOM 1185 C CA . ASP A 1 162 ? -24.094 -9.195 9.156 1 97 162 ASP A CA 1
ATOM 1186 C C . ASP A 1 162 ? -22.906 -8.234 9.172 1 97 162 ASP A C 1
ATOM 1188 O O . ASP A 1 162 ? -23.047 -7.059 8.828 1 97 162 ASP A O 1
ATOM 1192 N N . ALA A 1 163 ? -21.828 -8.797 9.578 1 97.38 163 ALA A N 1
ATOM 1193 C CA . ALA A 1 163 ? -20.609 -7.984 9.578 1 97.38 163 ALA A CA 1
ATOM 1194 C C . ALA A 1 163 ? -20.234 -7.562 8.164 1 97.38 163 ALA A C 1
ATOM 1196 O O . ALA A 1 163 ? -19.75 -6.453 7.949 1 97.38 163 ALA A O 1
ATOM 1197 N N . LEU A 1 164 ? -20.422 -8.414 7.223 1 98.31 164 LEU A N 1
ATOM 1198 C CA . LEU A 1 164 ? -20.156 -8.094 5.824 1 98.31 164 LEU A CA 1
ATOM 1199 C C . LEU A 1 164 ? -21.031 -6.949 5.348 1 98.31 164 LEU A C 1
ATOM 1201 O O . LEU A 1 164 ? -20.562 -6.059 4.633 1 98.31 164 LEU A O 1
ATOM 1205 N N . LYS A 1 165 ? -22.281 -7 5.691 1 98.12 165 LYS A N 1
ATOM 1206 C CA . LYS A 1 165 ? -23.203 -5.926 5.324 1 98.12 165 LYS A CA 1
ATOM 1207 C C . LYS A 1 165 ? -22.766 -4.594 5.93 1 98.12 165 LYS A C 1
ATOM 1209 O O . LYS A 1 165 ? -22.828 -3.557 5.27 1 98.12 165 LYS A O 1
ATOM 1214 N N . ARG A 1 166 ? -22.359 -4.652 7.141 1 97.5 166 ARG A N 1
ATOM 1215 C CA . ARG A 1 166 ? -21.875 -3.449 7.805 1 97.5 166 ARG A CA 1
ATOM 1216 C C . ARG A 1 166 ? -20.625 -2.902 7.102 1 97.5 166 ARG A C 1
ATOM 1218 O O . ARG A 1 166 ? -20.516 -1.691 6.898 1 97.5 166 ARG A O 1
ATOM 1225 N N . ALA A 1 167 ? -19.766 -3.803 6.77 1 97.94 167 ALA A N 1
ATOM 1226 C CA . ALA A 1 167 ? -18.562 -3.393 6.055 1 97.94 167 ALA A CA 1
ATOM 1227 C C . ALA A 1 167 ? -18.906 -2.742 4.719 1 97.94 167 ALA A C 1
ATOM 1229 O O . ALA A 1 167 ? -18.359 -1.697 4.367 1 97.94 167 ALA A O 1
ATOM 1230 N N . LEU A 1 168 ? -19.797 -3.354 3.986 1 98.5 168 LEU A N 1
ATOM 1231 C CA . LEU A 1 168 ? -20.234 -2.811 2.703 1 98.5 168 LEU A CA 1
ATOM 1232 C C . LEU A 1 168 ? -20.781 -1.396 2.869 1 98.5 168 LEU A C 1
ATOM 1234 O O . LEU A 1 168 ? -20.359 -0.478 2.162 1 98.5 168 LEU A O 1
ATOM 1238 N N . LYS A 1 169 ? -21.656 -1.223 3.803 1 98 169 LYS A N 1
ATOM 1239 C CA . LYS A 1 169 ? -22.297 0.07 4.016 1 98 169 LYS A CA 1
ATOM 1240 C C . LYS A 1 169 ? -21.281 1.142 4.379 1 98 169 LYS A C 1
ATOM 1242 O O . LYS A 1 169 ? -21.344 2.268 3.885 1 98 169 LYS A O 1
ATOM 1247 N N . ALA A 1 170 ? -20.422 0.784 5.215 1 98.19 170 ALA A N 1
ATOM 1248 C CA . ALA A 1 170 ? -19.391 1.732 5.633 1 98.19 170 ALA A CA 1
ATOM 1249 C C . ALA A 1 170 ? -18.516 2.137 4.457 1 98.19 170 ALA A C 1
ATOM 1251 O O . ALA A 1 170 ? -18.25 3.324 4.25 1 98.19 170 ALA A O 1
ATOM 1252 N N . LEU A 1 171 ? -18.047 1.151 3.688 1 98.31 171 LEU A N 1
ATOM 1253 C CA . LEU A 1 171 ? -17.156 1.426 2.561 1 98.31 171 LEU A CA 1
ATOM 1254 C C . LEU A 1 171 ? -17.875 2.236 1.489 1 98.31 171 LEU A C 1
ATOM 1256 O O . LEU A 1 171 ? -17.297 3.162 0.914 1 98.31 171 LEU A O 1
ATOM 1260 N N . GLN A 1 172 ? -19.125 1.893 1.23 1 98.44 172 GLN A N 1
ATOM 1261 C CA . GLN A 1 172 ? -19.922 2.678 0.303 1 98.44 172 GLN A CA 1
ATOM 1262 C C . GLN A 1 172 ? -20.062 4.121 0.782 1 98.44 172 GLN A C 1
ATOM 1264 O O . GLN A 1 172 ? -19.922 5.059 -0.003 1 98.44 172 GLN A O 1
ATOM 1269 N N . GLY A 1 173 ? -20.359 4.266 2.041 1 98.19 173 GLY A N 1
ATOM 1270 C CA . GLY A 1 173 ? -20.484 5.598 2.611 1 98.19 173 GLY A CA 1
ATOM 1271 C C . GLY A 1 173 ? -19.203 6.414 2.51 1 98.19 173 GLY A C 1
ATOM 1272 O O . GLY A 1 173 ? -19.25 7.609 2.197 1 98.19 173 GLY A O 1
ATOM 1273 N N . ILE A 1 174 ? -18.109 5.781 2.775 1 97.5 174 ILE A N 1
ATOM 1274 C CA . ILE A 1 174 ? -16.812 6.449 2.691 1 97.5 174 ILE A CA 1
ATOM 1275 C C . ILE A 1 174 ? -16.562 6.934 1.262 1 97.5 174 ILE A C 1
ATOM 1277 O O . ILE A 1 174 ? -16.203 8.086 1.045 1 97.5 174 ILE A O 1
ATOM 1281 N N . VAL A 1 175 ? -16.812 6.078 0.285 1 97.94 175 VAL A N 1
ATOM 1282 C CA . VAL A 1 175 ? -16.562 6.406 -1.116 1 97.94 175 VAL A CA 1
ATOM 1283 C C . VAL A 1 175 ? -17.547 7.488 -1.57 1 97.94 175 VAL A C 1
ATOM 1285 O O . VAL A 1 175 ? -17.156 8.453 -2.23 1 97.94 175 VAL A O 1
ATOM 1288 N N . GLU A 1 176 ? -18.797 7.367 -1.194 1 97.56 176 GLU A N 1
ATOM 1289 C CA . GLU A 1 176 ? -19.797 8.367 -1.555 1 97.56 176 GLU A CA 1
ATOM 1290 C C . GLU A 1 176 ? -19.453 9.734 -0.982 1 97.56 176 GLU A C 1
ATOM 1292 O O . GLU A 1 176 ? -19.547 10.75 -1.68 1 97.56 176 GLU A O 1
ATOM 1297 N N . THR A 1 177 ? -19.062 9.719 0.286 1 96.75 177 THR A N 1
ATOM 1298 C CA . THR A 1 177 ? -18.672 10.961 0.938 1 96.75 177 THR A CA 1
ATOM 1299 C C . THR A 1 177 ? -17.5 11.602 0.211 1 96.75 177 THR A C 1
ATOM 1301 O O . THR A 1 177 ? -17.469 12.82 0.013 1 96.75 177 THR A O 1
ATOM 1304 N N . SER A 1 178 ? -16.562 10.805 -0.155 1 95.88 178 SER A N 1
ATOM 1305 C CA . SER A 1 178 ? -15.375 11.312 -0.825 1 95.88 178 SER A CA 1
ATOM 1306 C C . SER A 1 178 ? -15.711 11.891 -2.193 1 95.88 178 SER A C 1
ATOM 1308 O O . SER A 1 178 ? -15.148 12.914 -2.596 1 95.88 178 SER A O 1
ATOM 1310 N N . GLU A 1 179 ? -16.578 11.281 -2.941 1 96 179 GLU A N 1
ATOM 1311 C CA . GLU A 1 179 ? -16.984 11.781 -4.246 1 96 179 GLU A CA 1
ATOM 1312 C C . GLU A 1 179 ? -17.703 13.133 -4.125 1 96 179 GLU A C 1
ATOM 1314 O O . GLU A 1 179 ? -17.562 13.992 -5 1 96 179 GLU A O 1
ATOM 1319 N N . GLY A 1 180 ? -18.375 13.328 -3.053 1 93.5 180 GLY A N 1
ATOM 1320 C CA . GLY A 1 180 ? -19.078 14.57 -2.801 1 93.5 180 GLY A CA 1
ATOM 1321 C C . GLY A 1 180 ? -18.156 15.758 -2.619 1 93.5 180 GLY A C 1
ATOM 1322 O O . GLY A 1 180 ? -18.578 16.906 -2.738 1 93.5 180 GLY A O 1
ATOM 1323 N N . VAL A 1 181 ? -16.938 15.477 -2.33 1 93.12 181 VAL A N 1
ATOM 1324 C CA . VAL A 1 181 ? -16.031 16.594 -2.104 1 93.12 181 VAL A CA 1
ATOM 1325 C C . VAL A 1 181 ? -14.977 16.625 -3.213 1 93.12 181 VAL A C 1
ATOM 1327 O O . VAL A 1 181 ? -13.891 17.188 -3.033 1 93.12 181 VAL A O 1
ATOM 1330 N N . GLY A 1 182 ? -15.156 15.93 -4.262 1 92.19 182 GLY A N 1
ATOM 1331 C CA . GLY A 1 182 ? -14.375 16.141 -5.473 1 92.19 182 GLY A CA 1
ATOM 1332 C C . GLY A 1 182 ? -13.352 15.047 -5.711 1 92.19 182 GLY A C 1
ATOM 1333 O O . GLY A 1 182 ? -12.492 15.172 -6.594 1 92.19 182 GLY A O 1
ATOM 1334 N N . ILE A 1 183 ? -13.359 14.047 -4.961 1 92 183 ILE A N 1
ATOM 1335 C CA . ILE A 1 183 ? -12.461 12.93 -5.238 1 92 183 ILE A CA 1
ATOM 1336 C C . ILE A 1 183 ? -13 12.109 -6.41 1 92 183 ILE A C 1
ATOM 1338 O O . ILE A 1 183 ? -14.195 11.812 -6.473 1 92 183 ILE A O 1
ATOM 1342 N N . ASP A 1 184 ? -12.047 11.758 -7.281 1 91.44 184 ASP A N 1
ATOM 1343 C CA . ASP A 1 184 ? -12.414 11.031 -8.492 1 91.44 184 ASP A CA 1
ATOM 1344 C C . ASP A 1 184 ? -13.094 9.703 -8.141 1 91.44 184 ASP A C 1
ATOM 1346 O O . ASP A 1 184 ? -12.703 9.031 -7.191 1 91.44 184 ASP A O 1
ATOM 1350 N N . LYS A 1 185 ? -13.984 9.406 -9.016 1 95.06 185 LYS A N 1
ATOM 1351 C CA . LYS A 1 185 ? -14.664 8.117 -8.875 1 95.06 185 LYS A CA 1
ATOM 1352 C C . LYS A 1 185 ? -13.695 6.965 -9.102 1 95.06 185 LYS A C 1
ATOM 1354 O O . LYS A 1 185 ? -12.742 7.086 -9.875 1 95.06 185 LYS A O 1
ATOM 1359 N N . LEU A 1 186 ? -14.008 5.883 -8.383 1 95.88 186 LEU A N 1
ATOM 1360 C CA . LEU A 1 186 ? -13.234 4.66 -8.594 1 95.88 186 LEU A CA 1
ATOM 1361 C C . LEU A 1 186 ? -13.523 4.07 -9.977 1 95.88 186 LEU A C 1
ATOM 1363 O O . LEU A 1 186 ? -14.648 4.188 -10.484 1 95.88 186 LEU A O 1
ATOM 1367 N N . LYS A 1 187 ? -12.492 3.471 -10.492 1 93 187 LYS A N 1
ATOM 1368 C CA . LYS A 1 187 ? -12.641 2.896 -11.828 1 93 187 LYS A CA 1
ATOM 1369 C C . LYS A 1 187 ? -12.742 1.374 -11.758 1 93 187 LYS A C 1
ATOM 1371 O O . LYS A 1 187 ? -12.031 0.735 -10.984 1 93 187 LYS A O 1
ATOM 1376 N N . GLU A 1 188 ? -13.57 0.864 -12.578 1 94.38 188 GLU A N 1
ATOM 1377 C CA . GLU A 1 188 ? -13.766 -0.581 -12.648 1 94.38 188 GLU A CA 1
ATOM 1378 C C . GLU A 1 188 ? -12.609 -1.262 -13.367 1 94.38 188 GLU A C 1
ATOM 1380 O O . GLU A 1 188 ? -12.102 -0.742 -14.367 1 94.38 188 GLU A O 1
ATOM 1385 N N . SER A 1 189 ? -12.273 -2.398 -12.805 1 93.75 189 SER A N 1
ATOM 1386 C CA . SER A 1 189 ? -11.258 -3.203 -13.469 1 93.75 189 SER A CA 1
ATOM 1387 C C . SER A 1 189 ? -11.875 -4.105 -14.531 1 93.75 189 SER A C 1
ATOM 1389 O O . SER A 1 189 ? -12.953 -4.664 -14.328 1 93.75 189 SER A O 1
ATOM 1391 N N . SER A 1 190 ? -11.125 -4.316 -15.586 1 92 190 SER A N 1
ATOM 1392 C CA . SER A 1 190 ? -11.594 -5.207 -16.641 1 92 190 SER A CA 1
ATOM 1393 C C . SER A 1 190 ? -10.852 -6.539 -16.609 1 92 190 SER A C 1
ATOM 1395 O O . SER A 1 190 ? -11.078 -7.402 -17.469 1 92 190 SER A O 1
ATOM 1397 N N . VAL A 1 191 ? -9.992 -6.723 -15.648 1 96 191 VAL A N 1
ATOM 1398 C CA . VAL A 1 191 ? -9.18 -7.934 -15.586 1 96 191 VAL A CA 1
ATOM 1399 C C . VAL A 1 191 ? -10.047 -9.117 -15.172 1 96 191 VAL A C 1
ATOM 1401 O O . VAL A 1 191 ? -10.719 -9.07 -14.141 1 96 191 VAL A O 1
ATOM 1404 N N . LYS A 1 192 ? -10.031 -10.117 -16.016 1 97.19 192 LYS A N 1
ATOM 1405 C CA . LYS A 1 192 ? -10.75 -11.359 -15.734 1 97.19 192 LYS A CA 1
ATOM 1406 C C . LYS A 1 192 ? -9.781 -12.484 -15.383 1 97.19 192 LYS A C 1
ATOM 1408 O O . LYS A 1 192 ? -8.562 -12.297 -15.398 1 97.19 192 LYS A O 1
ATOM 1413 N N . LEU A 1 193 ? -10.367 -13.672 -15.07 1 97.62 193 LEU A N 1
ATOM 1414 C CA . LEU A 1 193 ? -9.523 -14.766 -14.602 1 97.62 193 LEU A CA 1
ATOM 1415 C C . LEU A 1 193 ? -9.086 -15.656 -15.758 1 97.62 193 LEU A C 1
ATOM 1417 O O . LEU A 1 193 ? -8.461 -16.688 -15.547 1 97.62 193 LEU A O 1
ATOM 1421 N N . ASP A 1 194 ? -9.359 -15.227 -16.938 1 95.94 194 ASP A N 1
ATOM 1422 C CA . ASP A 1 194 ? -8.906 -16.016 -18.078 1 95.94 194 ASP A CA 1
ATOM 1423 C C . ASP A 1 194 ? -7.41 -15.836 -18.312 1 95.94 194 ASP A C 1
ATOM 1425 O O . ASP A 1 194 ? -6.828 -14.836 -17.875 1 95.94 194 ASP A O 1
ATOM 1429 N N . GLN A 1 195 ? -6.883 -16.797 -18.953 1 93.81 195 GLN A N 1
ATOM 1430 C CA . GLN A 1 195 ? -5.441 -16.844 -19.188 1 93.81 195 GLN A CA 1
ATOM 1431 C C . GLN A 1 195 ? -4.973 -15.609 -19.953 1 93.81 195 GLN A C 1
ATOM 1433 O O . GLN A 1 195 ? -3.895 -15.078 -19.672 1 93.81 195 GLN A O 1
ATOM 1438 N N . ALA A 1 196 ? -5.711 -15.125 -20.859 1 92.94 196 ALA A N 1
ATOM 1439 C CA . ALA A 1 196 ? -5.344 -13.984 -21.688 1 92.94 196 ALA A CA 1
ATOM 1440 C C . ALA A 1 196 ? -5.246 -12.711 -20.859 1 92.94 196 ALA A C 1
ATOM 1442 O O . ALA A 1 196 ? -4.445 -11.82 -21.156 1 92.94 196 ALA A O 1
ATOM 1443 N N . SER A 1 197 ? -5.941 -12.703 -19.766 1 93.38 197 SER A N 1
ATOM 1444 C CA . SER A 1 197 ? -6.031 -11.484 -18.953 1 93.38 197 SER A CA 1
ATOM 1445 C C . SER A 1 197 ? -5.07 -11.531 -17.781 1 93.38 197 SER A C 1
ATOM 1447 O O . SER A 1 197 ? -4.426 -10.539 -17.453 1 93.38 197 SER A O 1
ATOM 1449 N N . ILE A 1 198 ? -4.91 -12.617 -17.125 1 93.81 198 ILE A N 1
ATOM 1450 C CA . ILE A 1 198 ? -4.191 -12.688 -15.867 1 93.81 198 ILE A CA 1
ATOM 1451 C C . ILE A 1 198 ? -2.777 -13.211 -16.094 1 93.81 198 ILE A C 1
ATOM 1453 O O . ILE A 1 198 ? -1.875 -12.961 -15.297 1 93.81 198 ILE A O 1
ATOM 1457 N N . GLY A 1 199 ? -2.6 -14.039 -17.141 1 93.31 199 GLY A N 1
ATOM 1458 C CA . GLY A 1 199 ? -1.25 -14.406 -17.531 1 93.31 199 GLY A CA 1
ATOM 1459 C C . GLY A 1 199 ? -0.798 -15.734 -16.969 1 93.31 199 GLY A C 1
ATOM 1460 O O . GLY A 1 199 ? 0.402 -15.992 -16.859 1 93.31 199 GLY A O 1
ATOM 1461 N N . ILE A 1 200 ? -1.753 -16.562 -16.5 1 94.62 200 ILE A N 1
ATOM 1462 C CA . ILE A 1 200 ? -1.43 -17.922 -16.062 1 94.62 200 ILE A CA 1
ATOM 1463 C C . ILE A 1 200 ? -2.574 -18.859 -16.438 1 94.62 200 ILE A C 1
ATOM 1465 O O . ILE A 1 200 ? -3.715 -18.422 -16.609 1 94.62 200 ILE A O 1
ATOM 1469 N N . ALA A 1 201 ? -2.223 -20.125 -16.547 1 93.56 201 ALA A N 1
ATOM 1470 C CA . ALA A 1 201 ? -3.254 -21.125 -16.828 1 93.56 201 ALA A CA 1
ATOM 1471 C C . ALA A 1 201 ? -4.105 -21.391 -15.594 1 93.56 201 ALA A C 1
ATOM 1473 O O . ALA A 1 201 ? -3.582 -21.469 -14.477 1 93.56 201 ALA A O 1
ATOM 1474 N N . ASN A 1 202 ? -5.414 -21.516 -15.758 1 95.06 202 ASN A N 1
ATOM 1475 C CA . ASN A 1 202 ? -6.375 -21.922 -14.742 1 95.06 202 ASN A CA 1
ATOM 1476 C C . ASN A 1 202 ? -6.324 -21 -13.523 1 95.06 202 ASN A C 1
ATOM 1478 O O . ASN A 1 202 ? -6.359 -21.469 -12.383 1 95.06 202 ASN A O 1
ATOM 1482 N N . ALA A 1 203 ? -6.195 -19.734 -13.805 1 96.31 203 ALA A N 1
ATOM 1483 C CA . ALA A 1 203 ? -6.141 -18.75 -12.719 1 96.31 203 ALA A CA 1
ATOM 1484 C C . ALA A 1 203 ? -7.391 -18.828 -11.844 1 96.31 203 ALA A C 1
ATOM 1486 O O . ALA A 1 203 ? -7.34 -18.547 -10.648 1 96.31 203 ALA A O 1
ATOM 1487 N N . LYS A 1 204 ? -8.461 -19.281 -12.391 1 96.88 204 LYS A N 1
ATOM 1488 C CA . LYS A 1 204 ? -9.742 -19.359 -11.695 1 96.88 204 LYS A CA 1
ATOM 1489 C C . LYS A 1 204 ? -9.656 -20.281 -10.477 1 96.88 204 LYS A C 1
ATOM 1491 O O . LYS A 1 204 ? -10.406 -20.125 -9.516 1 96.88 204 LYS A O 1
ATOM 1496 N N . ASN A 1 205 ? -8.727 -21.188 -10.508 1 97.06 205 ASN A N 1
ATOM 1497 C CA . ASN A 1 205 ? -8.578 -22.109 -9.383 1 97.06 205 ASN A CA 1
ATOM 1498 C C . ASN A 1 205 ? -8.148 -21.359 -8.117 1 97.06 205 ASN A C 1
ATOM 1500 O O . ASN A 1 205 ? -8.328 -21.875 -7.008 1 97.06 205 ASN A O 1
ATOM 1504 N N . GLY A 1 206 ? -7.562 -20.172 -8.297 1 97.69 206 GLY A N 1
ATOM 1505 C CA . GLY A 1 206 ? -7.195 -19.391 -7.137 1 97.69 206 GLY A CA 1
ATOM 1506 C C . GLY A 1 206 ? -8.383 -19 -6.277 1 97.69 206 GLY A C 1
ATOM 1507 O O . GLY A 1 206 ? -8.242 -18.766 -5.078 1 97.69 206 GLY A O 1
ATOM 1508 N N . ALA A 1 207 ? -9.555 -18.984 -6.855 1 98.38 207 ALA A N 1
ATOM 1509 C CA . ALA A 1 207 ? -10.766 -18.625 -6.137 1 98.38 207 ALA A CA 1
ATOM 1510 C C . ALA A 1 207 ? -11.164 -19.703 -5.145 1 98.38 207 ALA A C 1
ATOM 1512 O O . ALA A 1 207 ? -11.992 -19.484 -4.254 1 98.38 207 ALA A O 1
ATOM 1513 N N . LYS A 1 208 ? -10.57 -20.875 -5.258 1 98.06 208 LYS A N 1
ATOM 1514 C CA . LYS A 1 208 ? -10.922 -22 -4.383 1 98.06 208 LYS A CA 1
ATOM 1515 C C . LYS A 1 208 ? -10.555 -21.688 -2.934 1 98.06 208 LYS A C 1
ATOM 1517 O O . LYS A 1 208 ? -11.047 -22.344 -2.014 1 98.06 208 LYS A O 1
ATOM 1522 N N . VAL A 1 209 ? -9.664 -20.719 -2.721 1 98.06 209 VAL A N 1
ATOM 1523 C CA . VAL A 1 209 ? -9.344 -20.344 -1.349 1 98.06 209 VAL A CA 1
ATOM 1524 C C . VAL A 1 209 ? -10.594 -19.797 -0.662 1 98.06 209 VAL A C 1
ATOM 1526 O O . VAL A 1 209 ? -10.633 -19.656 0.563 1 98.06 209 VAL A O 1
ATOM 1529 N N . LEU A 1 210 ? -11.609 -19.469 -1.474 1 98.31 210 LEU A N 1
ATOM 1530 C CA . LEU A 1 210 ? -12.844 -18.875 -0.967 1 98.31 210 LEU A CA 1
ATOM 1531 C C . LEU A 1 210 ? -13.945 -19.938 -0.858 1 98.31 210 LEU A C 1
ATOM 1533 O O . LEU A 1 210 ? -15.125 -19.594 -0.731 1 98.31 210 LEU A O 1
ATOM 1537 N N . ALA A 1 211 ? -13.562 -21.156 -0.946 1 97.56 211 ALA A N 1
ATOM 1538 C CA . ALA A 1 211 ? -14.523 -22.234 -0.661 1 97.56 211 ALA A CA 1
ATOM 1539 C C . ALA A 1 211 ? -15.008 -22.156 0.783 1 97.56 211 ALA A C 1
ATOM 1541 O O . ALA A 1 211 ? -14.234 -21.828 1.689 1 97.56 211 ALA A O 1
ATOM 1542 N N . ALA A 1 212 ? -16.219 -22.453 0.99 1 95.69 212 ALA A N 1
ATOM 1543 C CA . ALA A 1 212 ? -16.812 -22.422 2.324 1 95.69 212 ALA A CA 1
ATOM 1544 C C . ALA A 1 212 ? -17.375 -23.781 2.723 1 95.69 212 ALA A C 1
ATOM 1546 O O . ALA A 1 212 ? -18.203 -24.344 2.012 1 95.69 212 ALA A O 1
ATOM 1547 N N . GLY A 1 213 ? -17.016 -24.172 3.891 1 92.44 213 GLY A N 1
ATOM 1548 C CA . GLY A 1 213 ? -17.438 -25.469 4.352 1 92.44 213 GLY A CA 1
ATOM 1549 C C . GLY A 1 213 ? -16.75 -26.609 3.631 1 92.44 213 GLY A C 1
ATOM 1550 O O . GLY A 1 213 ? -17.109 -27.781 3.805 1 92.44 213 GLY A O 1
ATOM 1551 N N . HIS A 1 214 ? -15.789 -26.25 2.805 1 87.62 214 HIS A N 1
ATOM 1552 C CA . HIS A 1 214 ? -15.055 -27.203 1.98 1 87.62 214 HIS A CA 1
ATOM 1553 C C . HIS A 1 214 ? -13.578 -26.859 1.908 1 87.62 214 HIS A C 1
ATOM 1555 O O . HIS A 1 214 ? -13.188 -25.719 2.207 1 87.62 214 HIS A O 1
ATOM 1561 N N . LYS A 1 215 ? -12.867 -27.875 1.522 1 88.25 215 LYS A N 1
ATOM 1562 C CA . LYS A 1 215 ? -11.453 -27.641 1.246 1 88.25 215 LYS A CA 1
ATOM 1563 C C . LYS A 1 215 ? -11.25 -27.125 -0.174 1 88.25 215 LYS A C 1
ATOM 1565 O O . LYS A 1 215 ? -12.172 -27.172 -0.996 1 88.25 215 LYS A O 1
ATOM 1570 N N . ALA A 1 216 ? -9.992 -26.594 -0.41 1 88.94 216 ALA A N 1
ATOM 1571 C CA . ALA A 1 216 ? -9.688 -26.047 -1.73 1 88.94 216 ALA A CA 1
ATOM 1572 C C . ALA A 1 216 ? -9.5 -27.172 -2.754 1 88.94 216 ALA A C 1
ATOM 1574 O O . ALA A 1 216 ? -9.594 -26.938 -3.961 1 88.94 216 ALA A O 1
ATOM 1575 N N . GLY A 1 217 ? -9.273 -28.266 -2.367 1 87.31 217 GLY A N 1
ATOM 1576 C CA . GLY A 1 217 ? -9.141 -29.438 -3.211 1 87.31 217 GLY A CA 1
ATOM 1577 C C . GLY A 1 217 ? -7.742 -29.625 -3.76 1 87.31 217 GLY A C 1
ATOM 1578 O O . GLY A 1 217 ? -7.348 -30.75 -4.09 1 87.31 217 GLY A O 1
ATOM 1579 N N . GLU A 1 218 ? -7.016 -28.625 -3.986 1 90.62 218 GLU A N 1
ATOM 1580 C CA . GLU A 1 218 ? -5.621 -28.625 -4.422 1 90.62 218 GLU A CA 1
ATOM 1581 C C . GLU A 1 218 ? -4.887 -27.391 -3.938 1 90.62 218 GLU A C 1
ATOM 1583 O O . GLU A 1 218 ? -5.496 -26.484 -3.361 1 90.62 218 GLU A O 1
ATOM 1588 N N . ALA A 1 219 ? -3.531 -27.438 -4.059 1 88.06 219 ALA A N 1
ATOM 1589 C CA . ALA A 1 219 ? -2.75 -26.266 -3.721 1 88.06 219 ALA A CA 1
ATOM 1590 C C . ALA A 1 219 ? -3.01 -25.125 -4.711 1 88.06 219 ALA A C 1
ATOM 1592 O O . ALA A 1 219 ? -2.768 -25.281 -5.91 1 88.06 219 ALA A O 1
ATOM 1593 N N . VAL A 1 220 ? -3.557 -24 -4.102 1 92.38 220 VAL A N 1
ATOM 1594 C CA . VAL A 1 220 ? -3.963 -22.938 -5.02 1 92.38 220 VAL A CA 1
ATOM 1595 C C . VAL A 1 220 ? -3.48 -21.594 -4.5 1 92.38 220 VAL A C 1
ATOM 1597 O O . VAL A 1 220 ? -3.91 -20.531 -4.988 1 92.38 220 VAL A O 1
ATOM 1600 N N . GLY A 1 221 ? -2.621 -21.578 -3.561 1 94.88 221 GLY A N 1
ATOM 1601 C CA . GLY A 1 221 ? -2.129 -20.344 -2.979 1 94.88 221 GLY A CA 1
ATOM 1602 C C . GLY A 1 221 ? -1.419 -19.453 -3.982 1 94.88 221 GLY A C 1
ATOM 1603 O O . GLY A 1 221 ? -1.561 -18.234 -3.945 1 94.88 221 GLY A O 1
ATOM 1604 N N . ASP A 1 222 ? -0.706 -20.078 -4.859 1 94.06 222 ASP A N 1
ATOM 1605 C CA . ASP A 1 222 ? 0.022 -19.328 -5.879 1 94.06 222 ASP A CA 1
ATOM 1606 C C . ASP A 1 222 ? -0.938 -18.641 -6.848 1 94.06 222 ASP A C 1
ATOM 1608 O O . ASP A 1 222 ? -0.725 -17.484 -7.23 1 94.06 222 ASP A O 1
ATOM 1612 N N . LYS A 1 223 ? -1.985 -19.328 -7.246 1 96.56 223 LYS A N 1
ATOM 1613 C CA . LYS A 1 223 ? -2.973 -18.75 -8.148 1 96.56 223 LYS A CA 1
ATOM 1614 C C . LYS A 1 223 ? -3.748 -17.625 -7.473 1 96.56 223 LYS A C 1
ATOM 1616 O O . LYS A 1 223 ? -4.066 -16.609 -8.102 1 96.56 223 LYS A O 1
ATOM 1621 N N . ALA A 1 224 ? -4.035 -17.812 -6.184 1 97.75 224 ALA A N 1
ATOM 1622 C CA . ALA A 1 224 ? -4.66 -16.734 -5.422 1 97.75 224 ALA A CA 1
ATOM 1623 C C . ALA A 1 224 ? -3.76 -15.5 -5.375 1 97.75 224 ALA A C 1
ATOM 1625 O O . ALA A 1 224 ? -4.223 -14.375 -5.582 1 97.75 224 ALA A O 1
ATOM 1626 N N . ALA A 1 225 ? -2.506 -15.719 -5.141 1 97 225 ALA A N 1
ATOM 1627 C CA . ALA A 1 225 ? -1.541 -14.617 -5.105 1 97 225 ALA A CA 1
ATOM 1628 C C . ALA A 1 225 ? -1.484 -13.891 -6.445 1 97 225 ALA A C 1
ATOM 1630 O O . ALA A 1 225 ? -1.396 -12.664 -6.488 1 97 225 ALA A O 1
ATOM 1631 N N . THR A 1 226 ? -1.54 -14.625 -7.477 1 97.19 226 THR A N 1
ATOM 1632 C CA . THR A 1 226 ? -1.507 -14.031 -8.805 1 97.19 226 THR A CA 1
ATOM 1633 C C . THR A 1 226 ? -2.752 -13.188 -9.055 1 97.19 226 THR A C 1
ATOM 1635 O O . THR A 1 226 ? -2.66 -12.086 -9.602 1 97.19 226 THR A O 1
ATOM 1638 N N . ILE A 1 227 ? -3.893 -13.664 -8.68 1 98.25 227 ILE A N 1
ATOM 1639 C CA . ILE A 1 227 ? -5.137 -12.922 -8.828 1 98.25 227 ILE A CA 1
ATOM 1640 C C . ILE A 1 227 ? -5.039 -11.602 -8.062 1 98.25 227 ILE A C 1
ATOM 1642 O O . ILE A 1 227 ? -5.355 -10.539 -8.609 1 98.25 227 ILE A O 1
ATOM 1646 N N . VAL A 1 228 ? -4.57 -11.664 -6.828 1 98.25 228 VAL A N 1
ATOM 1647 C CA . VAL A 1 228 ? -4.469 -10.477 -5.98 1 98.25 228 VAL A CA 1
ATOM 1648 C C . VAL A 1 228 ? -3.453 -9.5 -6.574 1 98.25 228 VAL A C 1
ATOM 1650 O O . VAL A 1 228 ? -3.65 -8.289 -6.523 1 98.25 228 VAL A O 1
ATOM 1653 N N . SER A 1 229 ? -2.443 -10.008 -7.148 1 96.38 229 SER A N 1
ATOM 1654 C CA . SER A 1 229 ? -1.409 -9.164 -7.742 1 96.38 229 SER A CA 1
ATOM 1655 C C . SER A 1 229 ? -1.932 -8.438 -8.977 1 96.38 229 SER A C 1
ATOM 1657 O O . SER A 1 229 ? -1.446 -7.355 -9.312 1 96.38 229 SER A O 1
ATOM 1659 N N . ALA A 1 230 ? -2.922 -8.93 -9.617 1 96.38 230 ALA A N 1
ATOM 1660 C CA . ALA A 1 230 ? -3.363 -8.461 -10.93 1 96.38 230 ALA A CA 1
ATOM 1661 C C . ALA A 1 230 ? -4.238 -7.219 -10.797 1 96.38 230 ALA A C 1
ATOM 1663 O O . ALA A 1 230 ? -4.539 -6.555 -11.789 1 96.38 230 ALA A O 1
ATOM 1664 N N . VAL A 1 231 ? -4.613 -6.918 -9.555 1 96.69 231 VAL A N 1
ATOM 1665 C CA . VAL A 1 231 ? -5.531 -5.797 -9.367 1 96.69 231 VAL A CA 1
ATOM 1666 C C . VAL A 1 231 ? -5 -4.867 -8.281 1 96.69 231 VAL A C 1
ATOM 1668 O O . VAL A 1 231 ? -4.215 -5.289 -7.426 1 96.69 231 VAL A O 1
ATOM 1671 N N . SER A 1 232 ? -5.422 -3.627 -8.375 1 95.75 232 SER A N 1
ATOM 1672 C CA . SER A 1 232 ? -5.074 -2.652 -7.344 1 95.75 232 SER A CA 1
ATOM 1673 C C . SER A 1 232 ? -6.105 -2.641 -6.223 1 95.75 232 SER A C 1
ATOM 1675 O O . SER A 1 232 ? -7.211 -3.17 -6.379 1 95.75 232 SER A O 1
ATOM 1677 N N . GLY A 1 233 ? -5.672 -2.047 -5.113 1 96.88 233 GLY A N 1
ATOM 1678 C CA . GLY A 1 233 ? -6.613 -1.874 -4.016 1 96.88 233 GLY A CA 1
ATOM 1679 C C . GLY A 1 233 ? -7.828 -1.048 -4.398 1 96.88 233 GLY A C 1
ATOM 1680 O O . GLY A 1 233 ? -8.945 -1.328 -3.951 1 96.88 233 GLY A O 1
ATOM 1681 N N . ARG A 1 234 ? -7.652 -0.072 -5.254 1 96.75 234 ARG A N 1
ATOM 1682 C CA . ARG A 1 234 ? -8.742 0.796 -5.68 1 96.75 234 ARG A CA 1
ATOM 1683 C C . ARG A 1 234 ? -9.75 0.031 -6.531 1 96.75 234 ARG A C 1
ATOM 1685 O O . ARG A 1 234 ? -10.961 0.243 -6.414 1 96.75 234 ARG A O 1
ATOM 1692 N N . GLU A 1 235 ? -9.234 -0.84 -7.359 1 97.5 235 GLU A N 1
ATOM 1693 C CA . GLU A 1 235 ? -10.117 -1.672 -8.172 1 97.5 235 GLU A CA 1
ATOM 1694 C C . GLU A 1 235 ? -10.922 -2.635 -7.309 1 97.5 235 GLU A C 1
ATOM 1696 O O . GLU A 1 235 ? -12.102 -2.867 -7.566 1 97.5 235 GLU A O 1
ATOM 1701 N N . MET A 1 236 ? -10.289 -3.186 -6.289 1 98.25 236 MET A N 1
ATOM 1702 C CA . MET A 1 236 ? -10.984 -4.043 -5.336 1 98.25 236 MET A CA 1
ATOM 1703 C C . MET A 1 236 ? -12.102 -3.275 -4.629 1 98.25 236 MET A C 1
ATOM 1705 O O . MET A 1 236 ? -13.227 -3.768 -4.523 1 98.25 236 MET A O 1
ATOM 1709 N N . LEU A 1 237 ? -11.75 -2.096 -4.203 1 98.56 237 LEU A N 1
ATOM 1710 C CA . LEU A 1 237 ? -12.711 -1.26 -3.494 1 98.56 237 LEU A CA 1
ATOM 1711 C C . LEU A 1 237 ? -13.891 -0.907 -4.391 1 98.56 237 LEU A C 1
ATOM 1713 O O . LEU A 1 237 ? -15.039 -0.957 -3.955 1 98.56 237 LEU A O 1
ATOM 1717 N N . GLU A 1 238 ? -13.602 -0.567 -5.617 1 98.62 238 GLU A N 1
ATOM 1718 C CA . GLU A 1 238 ? -14.656 -0.267 -6.578 1 98.62 238 GLU A CA 1
ATOM 1719 C C . GLU A 1 238 ? -15.617 -1.443 -6.73 1 98.62 238 GLU A C 1
ATOM 1721 O O . GLU A 1 238 ? -16.828 -1.261 -6.73 1 98.62 238 GLU A O 1
ATOM 1726 N N . SER A 1 239 ? -15.047 -2.586 -6.848 1 98.5 239 SER A N 1
ATOM 1727 C CA . SER A 1 239 ? -15.852 -3.791 -7.012 1 98.5 239 SER A CA 1
ATOM 1728 C C . SER A 1 239 ? -16.734 -4.043 -5.793 1 98.5 239 SER A C 1
ATOM 1730 O O . SER A 1 239 ? -17.875 -4.465 -5.926 1 98.5 239 SER A O 1
ATOM 1732 N N . ILE A 1 240 ? -16.219 -3.809 -4.648 1 98.62 240 ILE A N 1
ATOM 1733 C CA . ILE A 1 240 ? -16.953 -4.004 -3.402 1 98.62 240 ILE A CA 1
ATOM 1734 C C . ILE A 1 240 ? -18.109 -3.01 -3.316 1 98.62 240 ILE A C 1
ATOM 1736 O O . ILE A 1 240 ? -19.266 -3.402 -3.104 1 98.62 240 ILE A O 1
ATOM 1740 N N . VAL A 1 241 ? -17.844 -1.756 -3.559 1 98.5 241 VAL A N 1
ATOM 1741 C CA . VAL A 1 241 ? -18.828 -0.718 -3.279 1 98.5 241 VAL A CA 1
ATOM 1742 C C . VAL A 1 241 ? -19.906 -0.717 -4.367 1 98.5 241 VAL A C 1
ATOM 1744 O O . VAL A 1 241 ? -20.969 -0.142 -4.188 1 98.5 241 VAL A O 1
ATOM 1747 N N . LYS A 1 242 ? -19.594 -1.334 -5.457 1 97.44 242 LYS A N 1
ATOM 1748 C CA . LYS A 1 242 ? -20.594 -1.453 -6.516 1 97.44 242 LYS A CA 1
ATOM 1749 C C . LYS A 1 242 ? -21.594 -2.562 -6.207 1 97.44 242 LYS A C 1
ATOM 1751 O O . LYS A 1 242 ? -22.641 -2.65 -6.844 1 97.44 242 LYS A O 1
ATOM 1756 N N . SER A 1 243 ? -21.266 -3.365 -5.289 1 96.81 243 SER A N 1
ATOM 1757 C CA . SER A 1 243 ? -22.156 -4.457 -4.91 1 96.81 243 SER A CA 1
ATOM 1758 C C . SER A 1 243 ? -23.359 -3.943 -4.137 1 96.81 243 SER A C 1
ATOM 1760 O O . SER A 1 243 ? -23.469 -2.746 -3.855 1 96.81 243 SER A O 1
ATOM 1762 N N . SER A 1 244 ? -24.344 -4.855 -3.91 1 96.81 244 SER A N 1
ATOM 1763 C CA . SER A 1 244 ? -25.516 -4.543 -3.107 1 96.81 244 SER A CA 1
ATOM 1764 C C . SER A 1 244 ? -25.656 -5.516 -1.94 1 96.81 244 SER A C 1
ATOM 1766 O O . SER A 1 244 ? -25.062 -6.594 -1.946 1 96.81 244 SER A O 1
ATOM 1768 N N . GLU A 1 245 ? -26.406 -5.09 -0.996 1 96.81 245 GLU A N 1
ATOM 1769 C CA . GLU A 1 245 ? -26.547 -5.848 0.245 1 96.81 245 GLU A CA 1
ATOM 1770 C C . GLU A 1 245 ? -27.125 -7.234 -0.016 1 96.81 245 GLU A C 1
ATOM 1772 O O . GLU A 1 245 ? -26.812 -8.188 0.701 1 96.81 245 GLU A O 1
ATOM 1777 N N . ASP A 1 246 ? -27.906 -7.328 -1.029 1 96.5 246 ASP A N 1
ATOM 1778 C CA . ASP A 1 246 ? -28.547 -8.602 -1.344 1 96.5 246 ASP A CA 1
ATOM 1779 C C . ASP A 1 246 ? -27.531 -9.617 -1.867 1 96.5 246 ASP A C 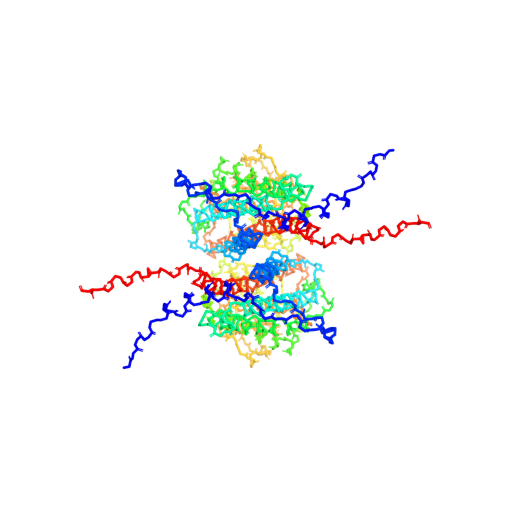1
ATOM 1781 O O . ASP A 1 246 ? -27.812 -10.812 -1.922 1 96.5 246 ASP A O 1
ATOM 1785 N N . LYS A 1 247 ? -26.344 -9.125 -2.143 1 97.38 247 LYS A N 1
ATOM 1786 C CA . LYS A 1 247 ? -25.312 -10 -2.686 1 97.38 247 LYS A CA 1
ATOM 1787 C C . LYS A 1 247 ? -24.484 -10.633 -1.569 1 97.38 247 LYS A C 1
ATOM 1789 O O . LYS A 1 247 ? -23.562 -11.406 -1.834 1 97.38 247 LYS A O 1
ATOM 1794 N N . VAL A 1 248 ? -24.781 -10.281 -0.371 1 98.12 248 VAL A N 1
ATOM 1795 C CA . VAL A 1 248 ? -24.266 -11.047 0.761 1 98.12 248 VAL A CA 1
ATOM 1796 C C . VAL A 1 248 ? -24.984 -12.383 0.859 1 98.12 248 VAL A C 1
ATOM 1798 O O . VAL A 1 248 ? -25.922 -12.531 1.652 1 98.12 248 VAL A O 1
ATOM 1801 N N . ALA A 1 249 ? -24.547 -13.242 0.044 1 97.44 249 ALA A N 1
ATOM 1802 C CA . ALA A 1 249 ? -25.219 -14.523 -0.111 1 97.44 249 ALA A CA 1
ATOM 1803 C C . ALA A 1 249 ? -24.234 -15.609 -0.534 1 97.44 249 ALA A C 1
ATOM 1805 O O . ALA A 1 249 ? -23.188 -15.32 -1.131 1 97.44 249 ALA A O 1
ATOM 1806 N N . LYS A 1 250 ? -24.609 -16.828 -0.214 1 96.88 250 LYS A N 1
ATOM 1807 C CA . LYS A 1 250 ? -23.781 -17.969 -0.607 1 96.88 250 LYS A CA 1
ATOM 1808 C C . LYS A 1 250 ? -23.828 -18.172 -2.119 1 96.88 250 LYS A C 1
ATOM 1810 O O . LYS A 1 250 ? -24.859 -17.969 -2.756 1 96.88 250 LYS A O 1
ATOM 1815 N N . ILE A 1 251 ? -22.656 -18.594 -2.627 1 97.06 251 ILE A N 1
ATOM 1816 C CA . ILE A 1 251 ? -22.594 -18.984 -4.035 1 97.06 251 ILE A CA 1
ATOM 1817 C C . ILE A 1 251 ? -23.125 -20.406 -4.203 1 97.06 251 ILE A C 1
ATOM 1819 O O . ILE A 1 251 ? -22.438 -21.375 -3.859 1 97.06 251 ILE A O 1
ATOM 1823 N N . THR A 1 252 ? -24.312 -20.516 -4.715 1 96.06 252 THR A N 1
ATOM 1824 C CA . THR A 1 252 ? -24.953 -21.828 -4.812 1 96.06 252 THR A CA 1
ATOM 1825 C C . THR A 1 252 ? -24.891 -22.344 -6.242 1 96.06 252 THR A C 1
ATOM 1827 O O . THR A 1 252 ? -25.297 -23.484 -6.512 1 96.06 252 THR A O 1
ATOM 1830 N N . ALA A 1 253 ? -24.469 -21.516 -7.109 1 96.5 253 ALA A N 1
ATOM 1831 C CA . ALA A 1 253 ? -24.234 -21.891 -8.5 1 96.5 253 ALA A CA 1
ATOM 1832 C C . ALA A 1 253 ? -22.844 -21.422 -8.961 1 96.5 253 ALA A C 1
ATOM 1834 O O . ALA A 1 253 ? -22.109 -20.797 -8.195 1 96.5 253 ALA A O 1
ATOM 1835 N N . ASN A 1 254 ? -22.578 -21.828 -10.156 1 97 254 ASN A N 1
ATOM 1836 C CA . ASN A 1 254 ? -21.266 -21.469 -10.688 1 97 254 ASN A CA 1
ATOM 1837 C C . ASN A 1 254 ? -21.062 -19.953 -10.688 1 97 254 ASN A C 1
ATOM 1839 O O . ASN A 1 254 ? -21.969 -19.203 -11.078 1 97 254 ASN A O 1
ATOM 1843 N N . ALA A 1 255 ? -19.906 -19.516 -10.258 1 97 255 ALA A N 1
ATOM 1844 C CA . ALA A 1 255 ? -19.562 -18.094 -10.32 1 97 255 ALA A CA 1
ATOM 1845 C C . ALA A 1 255 ? -19.562 -17.594 -11.766 1 97 255 ALA A C 1
ATOM 1847 O O . ALA A 1 255 ? -19.328 -18.359 -12.695 1 97 255 ALA A O 1
ATOM 1848 N N . THR A 1 256 ? -19.859 -16.312 -11.93 1 95.88 256 THR A N 1
ATOM 1849 C CA . THR A 1 256 ? -19.906 -15.664 -13.234 1 95.88 256 THR A CA 1
ATOM 1850 C C . THR A 1 256 ? -19.203 -14.312 -13.195 1 95.88 256 THR A C 1
ATOM 1852 O O . THR A 1 256 ? -18.625 -13.938 -12.18 1 95.88 256 THR A O 1
ATOM 1855 N N . ALA A 1 257 ? -19.297 -13.633 -14.328 1 95.44 257 ALA A N 1
ATOM 1856 C CA . ALA A 1 257 ? -18.734 -12.289 -14.422 1 95.44 257 ALA A CA 1
ATOM 1857 C C . ALA A 1 257 ? -19.453 -11.32 -13.484 1 95.44 257 ALA A C 1
ATOM 1859 O O . ALA A 1 257 ? -18.906 -10.273 -13.133 1 95.44 257 ALA A O 1
ATOM 1860 N N . SER A 1 258 ? -20.625 -11.672 -13.094 1 95.75 258 SER A N 1
ATOM 1861 C CA . SER A 1 258 ? -21.438 -10.773 -12.281 1 95.75 258 SER A CA 1
ATOM 1862 C C . SER A 1 258 ? -21.328 -11.125 -10.797 1 95.75 258 SER A C 1
ATOM 1864 O O . SER A 1 258 ? -21.922 -10.445 -9.953 1 95.75 258 SER A O 1
ATOM 1866 N N . THR A 1 259 ? -20.609 -12.227 -10.453 1 97.75 259 THR A N 1
ATOM 1867 C CA . THR A 1 259 ? -20.438 -12.57 -9.047 1 97.75 259 THR A CA 1
ATOM 1868 C C . THR A 1 259 ? -19.625 -11.5 -8.32 1 97.75 259 THR A C 1
ATOM 1870 O O . THR A 1 259 ? -18.609 -11.031 -8.828 1 97.75 259 THR A O 1
ATOM 1873 N N . THR A 1 260 ? -20.094 -11.125 -7.18 1 98.25 260 THR A N 1
ATOM 1874 C CA . THR A 1 260 ? -19.562 -9.961 -6.496 1 98.25 260 THR A CA 1
ATOM 1875 C C . THR A 1 260 ? -18.562 -10.383 -5.414 1 98.25 260 THR A C 1
ATOM 1877 O O . THR A 1 260 ? -18.531 -11.547 -5.02 1 98.25 260 THR A O 1
ATOM 1880 N N . PRO A 1 261 ? -17.75 -9.359 -4.922 1 98.69 261 PRO A N 1
ATOM 1881 C CA . PRO A 1 261 ? -16.844 -9.656 -3.816 1 98.69 261 PRO A CA 1
ATOM 1882 C C . PRO A 1 261 ? -17.562 -10.172 -2.574 1 98.69 261 PRO A C 1
ATOM 1884 O O . PRO A 1 261 ? -17.016 -11 -1.842 1 98.69 261 PRO A O 1
ATOM 1887 N N . LEU A 1 262 ? -18.734 -9.711 -2.338 1 98.75 262 LEU A N 1
ATOM 1888 C CA . LEU A 1 262 ? -19.5 -10.125 -1.163 1 98.75 262 LEU A CA 1
ATOM 1889 C C . LEU A 1 262 ? -19.906 -11.594 -1.263 1 98.75 262 LEU A C 1
ATOM 1891 O O . LEU A 1 262 ? -19.797 -12.336 -0.283 1 98.75 262 LEU A O 1
ATOM 1895 N N . GLU A 1 263 ? -20.359 -11.984 -2.42 1 98.69 263 GLU A N 1
ATOM 1896 C CA . GLU A 1 263 ? -20.672 -13.391 -2.646 1 98.69 263 GLU A CA 1
ATOM 1897 C C . GLU A 1 263 ? -19.438 -14.273 -2.467 1 98.69 263 GLU A C 1
ATOM 1899 O O . GLU A 1 263 ? -19.5 -15.32 -1.83 1 98.69 263 GLU A O 1
ATOM 1904 N N . PHE A 1 264 ? -18.344 -13.812 -2.973 1 98.62 264 PHE A N 1
ATOM 1905 C CA . PHE A 1 264 ? -17.094 -14.547 -2.832 1 98.62 264 PHE A CA 1
ATOM 1906 C C . PHE A 1 264 ? -16.672 -14.609 -1.371 1 98.62 264 PHE A C 1
ATOM 1908 O O . PHE A 1 264 ? -16.141 -15.625 -0.918 1 98.62 264 PHE A O 1
ATOM 1915 N N . ALA A 1 265 ? -16.875 -13.594 -0.647 1 98.69 265 ALA A N 1
ATOM 1916 C CA . ALA A 1 265 ? -16.5 -13.562 0.764 1 98.69 265 ALA A CA 1
ATOM 1917 C C . ALA A 1 265 ? -17.312 -14.578 1.566 1 98.69 265 ALA A C 1
ATOM 1919 O O . ALA A 1 265 ? -16.797 -15.188 2.51 1 98.69 265 ALA A O 1
ATOM 1920 N N . VAL A 1 266 ? -18.578 -14.672 1.222 1 98.31 266 VAL A N 1
ATOM 1921 C CA . VAL A 1 266 ? -19.406 -15.703 1.839 1 98.31 266 VAL A CA 1
ATOM 1922 C C . VAL A 1 266 ? -18.984 -17.078 1.322 1 98.31 266 VAL A C 1
ATOM 1924 O O . VAL A 1 266 ? -18.781 -18.016 2.107 1 98.31 266 VAL A O 1
ATOM 1927 N N . GLY A 1 267 ? -18.781 -17.188 0.035 1 98 267 GLY A N 1
ATOM 1928 C CA . GLY A 1 267 ? -18.203 -18.375 -0.579 1 98 267 GLY A CA 1
ATOM 1929 C C . GLY A 1 267 ? -19.25 -19.406 -0.979 1 98 267 GLY A C 1
ATOM 1930 O O . GLY A 1 267 ? -20.453 -19.109 -0.977 1 98 267 GLY A O 1
ATOM 1931 N N . GLY A 1 268 ? -18.828 -20.531 -1.398 1 96.75 268 GLY A N 1
ATOM 1932 C CA . GLY A 1 268 ? -19.547 -21.703 -1.842 1 96.75 268 GLY A CA 1
ATOM 1933 C C . GLY A 1 268 ? -18.672 -22.938 -1.971 1 96.75 268 GLY A C 1
ATOM 1934 O O . GLY A 1 268 ? -17.656 -23.047 -1.284 1 96.75 268 GLY A O 1
ATOM 1935 N N . THR A 1 269 ? -19.156 -23.875 -2.773 1 95.94 269 THR A N 1
ATOM 1936 C CA . THR A 1 269 ? -18.281 -25.031 -2.986 1 95.94 269 THR A CA 1
ATOM 1937 C C . THR A 1 269 ? -17.062 -24.641 -3.814 1 95.94 269 THR A C 1
ATOM 1939 O O . THR A 1 269 ? -17.078 -23.625 -4.516 1 95.94 269 THR A O 1
ATOM 1942 N N . ALA A 1 270 ? -15.992 -25.438 -3.709 1 96.19 270 ALA A N 1
ATOM 1943 C CA . ALA A 1 270 ? -14.781 -25.188 -4.477 1 96.19 270 ALA A CA 1
ATOM 1944 C C . ALA A 1 270 ? -15.078 -25.125 -5.973 1 96.19 270 ALA A C 1
ATOM 1946 O O . ALA A 1 270 ? -14.516 -24.297 -6.695 1 96.19 270 ALA A O 1
ATOM 1947 N N . GLU A 1 271 ? -15.961 -25.938 -6.418 1 95.38 271 GLU A N 1
ATOM 1948 C CA . GLU A 1 271 ? -16.328 -26.016 -7.828 1 95.38 271 GLU A CA 1
ATOM 1949 C C . GLU A 1 271 ? -17.094 -24.766 -8.266 1 95.38 271 GLU A C 1
ATOM 1951 O O . GLU A 1 271 ? -16.844 -24.234 -9.344 1 95.38 271 GLU A O 1
ATOM 1956 N N . HIS A 1 272 ? -17.984 -24.297 -7.441 1 96.75 272 HIS A N 1
ATOM 1957 C CA . HIS A 1 272 ? -18.812 -23.156 -7.797 1 96.75 272 HIS A CA 1
ATOM 1958 C C . HIS A 1 272 ? -18 -21.875 -7.84 1 96.75 272 HIS A C 1
ATOM 1960 O O . HIS A 1 272 ? -18.156 -21.062 -8.766 1 96.75 272 HIS A O 1
ATOM 1966 N N . VAL A 1 273 ? -17.094 -21.688 -6.93 1 97.5 273 VAL A N 1
ATOM 1967 C CA . VAL A 1 273 ? -16.375 -20.422 -6.82 1 97.5 273 VAL A CA 1
ATOM 1968 C C . VAL A 1 273 ? -15.297 -20.344 -7.898 1 97.5 273 VAL A C 1
ATOM 1970 O O . VAL A 1 273 ? -14.875 -19.25 -8.281 1 97.5 273 VAL A O 1
ATOM 1973 N N . SER A 1 274 ? -14.797 -21.453 -8.438 1 96.75 274 SER A N 1
ATOM 1974 C CA . SER A 1 274 ? -13.672 -21.469 -9.367 1 96.75 274 SER A CA 1
ATOM 1975 C C . SER A 1 274 ? -14.125 -21.891 -10.766 1 96.75 274 SER A C 1
ATOM 1977 O O . SER A 1 274 ? -13.32 -22.391 -11.555 1 96.75 274 SER A O 1
ATOM 1979 N N . ASN A 1 275 ? -15.242 -21.703 -11.062 1 93.31 275 ASN A N 1
ATOM 1980 C CA . ASN A 1 275 ? -15.781 -22.281 -12.289 1 93.31 275 ASN A CA 1
ATOM 1981 C C . ASN A 1 275 ? -15.508 -21.391 -13.5 1 93.31 275 ASN A C 1
ATOM 1983 O O . ASN A 1 275 ? -15.195 -21.891 -14.586 1 93.31 275 ASN A O 1
ATOM 1987 N N . SER A 1 276 ? -15.555 -20.203 -13.289 1 93.31 276 SER A N 1
ATOM 1988 C CA . SER A 1 276 ? -15.641 -19.312 -14.438 1 93.31 276 SER A CA 1
ATOM 1989 C C . SER A 1 276 ? -14.328 -18.562 -14.656 1 93.31 276 SER A C 1
ATOM 1991 O O . SER A 1 276 ? -13.859 -17.844 -13.766 1 93.31 276 SER A O 1
ATOM 1993 N N . GLU A 1 277 ? -13.938 -18.609 -15.875 1 95.94 277 GLU A N 1
ATOM 1994 C CA . GLU A 1 277 ? -12.805 -17.797 -16.297 1 95.94 277 GLU A CA 1
ATOM 1995 C C . GLU A 1 277 ? -13.219 -16.344 -16.5 1 95.94 277 GLU A C 1
ATOM 1997 O O . GLU A 1 277 ? -12.367 -15.453 -16.594 1 95.94 277 GLU A O 1
ATOM 2002 N N . GLN A 1 278 ? -14.508 -16.156 -16.531 1 95.5 278 GLN A N 1
ATOM 2003 C CA . GLN A 1 278 ? -15.023 -14.812 -16.797 1 95.5 278 GLN A CA 1
ATOM 2004 C C . GLN A 1 278 ? -15.188 -14.023 -15.5 1 95.5 278 GLN A C 1
ATOM 2006 O O . GLN A 1 278 ? -15.453 -12.82 -15.531 1 95.5 278 GLN A O 1
ATOM 2011 N N . SER A 1 279 ? -15.031 -14.688 -14.359 1 97.62 279 SER A N 1
ATOM 2012 C CA . SER A 1 279 ? -15.07 -13.945 -13.109 1 97.62 279 SER A CA 1
ATOM 2013 C C . SER A 1 279 ? -14.039 -12.82 -13.102 1 97.62 279 SER A C 1
ATOM 2015 O O . SER A 1 279 ? -12.938 -12.977 -13.641 1 97.62 279 SER A O 1
ATOM 2017 N N . LYS A 1 280 ? -14.438 -11.766 -12.469 1 97.81 280 LYS A N 1
ATOM 2018 C CA . LYS A 1 280 ? -13.523 -10.633 -12.383 1 97.81 280 LYS A CA 1
ATOM 2019 C C . LYS A 1 280 ? -12.5 -10.828 -11.266 1 97.81 280 LYS A C 1
ATOM 2021 O O . LYS A 1 280 ? -12.859 -11.211 -10.156 1 97.81 280 LYS A O 1
ATOM 2026 N N . ALA A 1 281 ? -11.219 -10.484 -11.633 1 98.56 281 ALA A N 1
ATOM 2027 C CA . ALA A 1 281 ? -10.141 -10.625 -10.656 1 98.56 281 ALA A CA 1
ATOM 2028 C C . ALA A 1 281 ? -10.383 -9.734 -9.438 1 98.56 281 ALA A C 1
ATOM 2030 O O . ALA A 1 281 ? -10.117 -10.133 -8.305 1 98.56 281 ALA A O 1
ATOM 2031 N N . ALA A 1 282 ? -10.938 -8.555 -9.68 1 98.62 282 ALA A N 1
ATOM 2032 C CA . ALA A 1 282 ? -11.195 -7.605 -8.602 1 98.62 282 ALA A CA 1
ATOM 2033 C C . ALA A 1 282 ? -12.25 -8.148 -7.637 1 98.62 282 ALA A C 1
ATOM 2035 O O . ALA A 1 282 ? -12.18 -7.895 -6.43 1 98.62 282 ALA A O 1
ATOM 2036 N N . ALA A 1 283 ? -13.195 -8.867 -8.164 1 98.69 283 ALA A N 1
ATOM 2037 C CA . ALA A 1 283 ? -14.227 -9.445 -7.32 1 98.69 283 ALA A CA 1
ATOM 2038 C C . ALA A 1 283 ? -13.664 -10.555 -6.434 1 98.69 283 ALA A C 1
ATOM 2040 O O . ALA A 1 283 ? -13.945 -10.602 -5.234 1 98.69 283 ALA A O 1
ATOM 2041 N N . VAL A 1 284 ? -12.852 -11.383 -7.008 1 98.75 284 VAL A N 1
ATOM 2042 C CA . VAL A 1 284 ? -12.242 -12.477 -6.254 1 98.75 284 VAL A CA 1
ATOM 2043 C C . VAL A 1 284 ? -11.289 -11.906 -5.207 1 98.75 284 VAL A C 1
ATOM 2045 O O . VAL A 1 284 ? -11.352 -12.281 -4.031 1 98.75 284 VAL A O 1
ATOM 2048 N N . ALA A 1 285 ? -10.422 -10.953 -5.648 1 98.75 285 ALA A N 1
ATOM 2049 C CA . ALA A 1 285 ? -9.477 -10.336 -4.727 1 98.75 285 ALA A CA 1
ATOM 2050 C C . ALA A 1 285 ? -10.203 -9.594 -3.605 1 98.75 285 ALA A C 1
ATOM 2052 O O . ALA A 1 285 ? -9.797 -9.672 -2.441 1 98.75 285 ALA A O 1
ATOM 2053 N N . GLY A 1 286 ? -11.219 -8.875 -3.977 1 98.75 286 GLY A N 1
ATOM 2054 C CA . GLY A 1 286 ? -12.039 -8.227 -2.967 1 98.75 286 GLY A CA 1
ATOM 2055 C C . GLY A 1 286 ? -12.664 -9.211 -1.991 1 98.75 286 GLY A C 1
ATOM 2056 O O . GLY A 1 286 ? -12.727 -8.945 -0.79 1 98.75 286 GLY A O 1
ATOM 2057 N N . GLY A 1 287 ? -13.148 -10.344 -2.502 1 98.81 287 GLY A N 1
ATOM 2058 C CA . GLY A 1 287 ? -13.68 -11.398 -1.649 1 98.81 287 GLY A CA 1
ATOM 2059 C C . GLY A 1 287 ? -12.656 -11.953 -0.68 1 98.81 287 GLY A C 1
ATOM 2060 O O . GLY A 1 287 ? -12.969 -12.203 0.486 1 98.81 287 GLY A O 1
ATOM 2061 N N . ILE A 1 288 ? -11.438 -12.172 -1.183 1 98.62 288 ILE A N 1
ATOM 2062 C CA . ILE A 1 288 ? -10.344 -12.656 -0.343 1 98.62 288 ILE A CA 1
ATOM 2063 C C . ILE A 1 288 ? -10.078 -11.664 0.785 1 98.62 288 ILE A C 1
ATOM 2065 O O . ILE A 1 288 ? -9.938 -12.055 1.946 1 98.62 288 ILE A O 1
ATOM 2069 N N . ALA A 1 289 ? -10.047 -10.375 0.466 1 98.69 289 ALA A N 1
ATOM 2070 C CA . ALA A 1 289 ? -9.797 -9.336 1.461 1 98.69 289 ALA A CA 1
ATOM 2071 C C . ALA A 1 289 ? -10.914 -9.297 2.504 1 98.69 289 ALA A C 1
ATOM 2073 O O . ALA A 1 289 ? -10.641 -9.297 3.707 1 98.69 289 ALA A O 1
ATOM 2074 N N . LEU A 1 290 ? -12.148 -9.328 2.027 1 98.62 290 LEU A N 1
ATOM 2075 C CA . LEU A 1 290 ? -13.289 -9.227 2.93 1 98.62 290 LEU A CA 1
ATOM 2076 C C . LEU A 1 290 ? -13.383 -10.445 3.838 1 98.62 290 LEU A C 1
ATOM 2078 O O . LEU A 1 290 ? -13.602 -10.312 5.043 1 98.62 290 LEU A O 1
ATOM 2082 N N . ARG A 1 291 ? -13.188 -11.625 3.262 1 98.19 291 ARG A N 1
ATOM 2083 C CA . ARG A 1 291 ? -13.219 -12.836 4.066 1 98.19 291 ARG A CA 1
ATOM 2084 C C . ARG A 1 291 ? -12.133 -12.82 5.133 1 98.19 291 ARG A C 1
ATOM 2086 O O . ARG A 1 291 ? -12.344 -13.305 6.25 1 98.19 291 ARG A O 1
ATOM 2093 N N . SER A 1 292 ? -10.984 -12.297 4.82 1 97.62 292 SER A N 1
ATOM 2094 C CA . SER A 1 292 ? -9.852 -12.227 5.738 1 97.62 292 SER A CA 1
ATOM 2095 C C . SER A 1 292 ? -10.094 -11.195 6.84 1 97.62 292 SER A C 1
ATOM 2097 O O . SER A 1 292 ? -9.602 -11.359 7.957 1 97.62 292 SER A O 1
ATOM 2099 N N . LEU A 1 293 ? -10.82 -10.172 6.555 1 96.5 293 LEU A N 1
ATOM 2100 C CA . LEU A 1 293 ? -10.977 -9.016 7.438 1 96.5 293 LEU A CA 1
ATOM 2101 C C . LEU A 1 293 ? -12.141 -9.219 8.398 1 96.5 293 LEU A C 1
ATOM 2103 O O . LEU A 1 293 ? -12.102 -8.742 9.539 1 96.5 293 LEU A O 1
ATOM 2107 N N . VAL A 1 294 ? -13.125 -9.844 7.926 1 97.19 294 VAL A N 1
ATOM 2108 C CA . VAL A 1 294 ? -14.398 -9.875 8.641 1 97.19 294 VAL A CA 1
ATOM 2109 C C . VAL A 1 294 ? -14.453 -11.102 9.547 1 97.19 294 VAL A C 1
ATOM 2111 O O . VAL A 1 294 ? -13.938 -12.164 9.195 1 97.19 294 VAL A O 1
ATOM 2114 N N . LYS A 1 295 ? -15.117 -10.953 10.625 1 96.5 295 LYS A N 1
ATOM 2115 C CA . LYS A 1 295 ? -15.156 -12 11.648 1 96.5 295 LYS A CA 1
ATOM 2116 C C . LYS A 1 295 ? -15.719 -13.297 11.086 1 96.5 295 LYS A C 1
ATOM 2118 O O . LYS A 1 295 ? -16.578 -13.273 10.203 1 96.5 295 LYS A O 1
ATOM 2123 N N . GLY A 1 296 ? -15.188 -14.352 11.57 1 95.38 296 GLY A N 1
ATOM 2124 C CA . GLY A 1 296 ? -15.617 -15.688 11.195 1 95.38 296 GLY A CA 1
ATOM 2125 C C . GLY A 1 296 ? -14.969 -16.188 9.922 1 95.38 296 GLY A C 1
ATOM 2126 O O . GLY A 1 296 ? -14.906 -17.406 9.68 1 95.38 296 GLY A O 1
ATOM 2127 N N . GLY A 1 297 ? -14.547 -15.289 9.062 1 97.38 297 GLY A N 1
ATOM 2128 C CA . GLY A 1 297 ? -14.016 -15.664 7.758 1 97.38 297 GLY A CA 1
ATOM 2129 C C . GLY A 1 297 ? -12.656 -16.344 7.84 1 97.38 297 GLY A C 1
ATOM 2130 O O . GLY A 1 297 ? -11.758 -15.867 8.539 1 97.38 297 GLY A O 1
ATOM 2131 N N . LYS A 1 298 ? -12.523 -17.453 7.086 1 97.25 298 LYS A N 1
ATOM 2132 C CA . LYS A 1 298 ? -11.258 -18.156 6.938 1 97.25 298 LYS A CA 1
ATOM 2133 C C . LYS A 1 298 ? -11.047 -18.625 5.5 1 97.25 298 LYS A C 1
ATOM 2135 O O . LYS A 1 298 ? -11.992 -19.094 4.852 1 97.25 298 LYS A O 1
ATOM 2140 N N . LEU A 1 299 ? -9.844 -18.516 5.035 1 97.75 299 LEU A N 1
ATOM 2141 C CA . LEU A 1 299 ? -9.516 -19 3.699 1 97.75 299 LEU A CA 1
ATOM 2142 C C . LEU A 1 299 ? -9.219 -20.484 3.717 1 97.75 299 LEU A C 1
ATOM 2144 O O . LEU A 1 299 ? -8.664 -21 4.688 1 97.75 299 LEU A O 1
ATOM 2148 N N . ALA A 1 300 ? -9.555 -21.156 2.654 1 97.75 300 ALA A N 1
ATOM 2149 C CA . ALA A 1 300 ? -9.266 -22.594 2.51 1 97.75 300 ALA A CA 1
ATOM 2150 C C . ALA A 1 300 ? -7.836 -22.812 2.02 1 97.75 300 ALA A C 1
ATOM 2152 O O . ALA A 1 300 ? -7.301 -22 1.26 1 97.75 300 ALA A O 1
ATOM 2153 N N . SER A 1 301 ? -7.234 -23.875 2.453 1 96.12 301 SER A N 1
ATOM 2154 C CA . SER A 1 301 ? -5.887 -24.234 2.02 1 96.12 301 SER A CA 1
ATOM 2155 C C . SER A 1 301 ? -5.742 -25.734 1.846 1 96.12 301 SER A C 1
ATOM 2157 O O . SER A 1 301 ? -6.648 -26.5 2.195 1 96.12 301 SER A O 1
ATOM 2159 N N . HIS A 1 302 ? -4.652 -26.062 1.233 1 94.56 302 HIS A N 1
ATOM 2160 C CA . HIS A 1 302 ? -4.305 -27.469 1.024 1 94.56 302 HIS A CA 1
ATOM 2161 C C . HIS A 1 302 ? -2.994 -27.812 1.719 1 94.56 302 HIS A C 1
ATOM 2163 O O . HIS A 1 302 ? -2.201 -26.938 2.045 1 94.56 302 HIS A O 1
ATOM 2169 N N . SER A 1 303 ? -2.74 -29.062 1.978 1 90.62 303 SER A N 1
ATOM 2170 C CA . SER A 1 303 ? -1.558 -29.484 2.725 1 90.62 303 SER A CA 1
ATOM 2171 C C . SER A 1 303 ? -0.328 -29.547 1.825 1 90.62 303 SER A C 1
ATOM 2173 O O . SER A 1 303 ? 0.8 -29.375 2.295 1 90.62 303 SER A O 1
ATOM 2175 N N . THR A 1 304 ? -0.657 -29.75 0.589 1 89.94 304 THR A N 1
ATO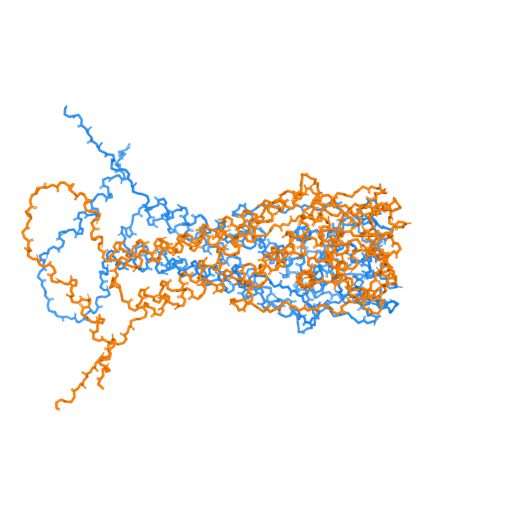M 2176 C CA . THR A 1 304 ? 0.461 -29.938 -0.329 1 89.94 304 THR A CA 1
ATOM 2177 C C . THR A 1 304 ? 1.281 -28.656 -0.45 1 89.94 304 THR A C 1
ATOM 2179 O O . THR A 1 304 ? 0.723 -27.562 -0.516 1 89.94 304 THR A O 1
ATOM 2182 N N . ASN A 1 305 ? 2.68 -28.828 -0.415 1 87.69 305 ASN A N 1
ATOM 2183 C CA . ASN A 1 305 ? 3.664 -27.781 -0.67 1 87.69 305 ASN A CA 1
ATOM 2184 C C . ASN A 1 305 ? 3.568 -26.656 0.36 1 87.69 305 ASN A C 1
ATOM 2186 O O . ASN A 1 305 ? 3.914 -25.516 0.069 1 87.69 305 ASN A O 1
ATOM 2190 N N . ASN A 1 306 ? 2.998 -26.984 1.535 1 93.56 306 ASN A N 1
ATOM 2191 C CA . ASN A 1 306 ? 2.809 -25.938 2.521 1 93.56 306 ASN A CA 1
ATOM 2192 C C . ASN A 1 306 ? 1.979 -24.781 1.956 1 93.56 306 ASN A C 1
ATOM 2194 O O . ASN A 1 306 ? 2.332 -23.609 2.127 1 93.56 306 ASN A O 1
ATOM 2198 N N . ASP A 1 307 ? 0.946 -25.125 1.278 1 94.5 307 ASP A N 1
ATOM 2199 C CA . ASP A 1 307 ? 0.072 -24.188 0.563 1 94.5 307 ASP A CA 1
ATOM 2200 C C . ASP A 1 307 ? -0.463 -23.109 1.495 1 94.5 307 ASP A C 1
ATOM 2202 O O . ASP A 1 307 ? -0.752 -22 1.058 1 94.5 307 ASP A O 1
ATOM 2206 N N . GLU A 1 308 ? -0.578 -23.391 2.785 1 95.56 308 GLU A N 1
ATOM 2207 C CA . GLU A 1 308 ? -1.123 -22.453 3.762 1 95.56 308 GLU A CA 1
ATOM 2208 C C . GLU A 1 308 ? -0.295 -21.172 3.822 1 95.56 308 GLU A C 1
ATOM 2210 O O . GLU A 1 308 ? -0.831 -20.094 4.078 1 95.56 308 GLU A O 1
ATOM 2215 N N . LYS A 1 309 ? 0.975 -21.297 3.479 1 95.06 309 LYS A N 1
ATOM 2216 C CA . LYS A 1 309 ? 1.839 -20.125 3.5 1 95.06 309 LYS A CA 1
ATOM 2217 C C . LYS A 1 309 ? 1.515 -19.188 2.346 1 95.06 309 LYS A C 1
ATOM 2219 O O . LYS A 1 309 ? 1.424 -17.969 2.535 1 95.06 309 LYS A O 1
ATOM 2224 N N . ALA A 1 310 ? 1.32 -19.75 1.212 1 95.88 310 ALA A N 1
ATOM 2225 C CA . ALA A 1 310 ? 0.989 -18.953 0.036 1 95.88 310 ALA A CA 1
ATOM 2226 C C . ALA A 1 310 ? -0.403 -18.344 0.164 1 95.88 310 ALA A C 1
ATOM 2228 O O . ALA A 1 310 ? -0.617 -17.188 -0.21 1 95.88 310 ALA A O 1
ATOM 2229 N N . VAL A 1 311 ? -1.327 -19.109 0.687 1 97.31 311 VAL A N 1
ATOM 2230 C CA . VAL A 1 311 ? -2.686 -18.609 0.889 1 97.31 311 VAL A CA 1
ATOM 2231 C C . VAL A 1 311 ? -2.672 -17.453 1.889 1 97.31 311 VAL A C 1
ATOM 2233 O O . VAL A 1 311 ? -3.316 -16.438 1.667 1 97.31 311 VAL A O 1
ATOM 2236 N N . GLN A 1 312 ? -1.935 -17.656 2.961 1 96.56 312 GLN A N 1
ATOM 2237 C CA . GLN A 1 312 ? -1.824 -16.609 3.971 1 96.56 312 GLN A CA 1
ATOM 2238 C C . GLN A 1 312 ? -1.253 -15.32 3.373 1 96.56 312 GLN A C 1
ATOM 2240 O O . GLN A 1 312 ? -1.781 -14.234 3.609 1 96.56 312 GLN A O 1
ATOM 2245 N N . SER A 1 313 ? -0.242 -15.422 2.613 1 96.31 313 SER A N 1
ATOM 2246 C CA . SER A 1 313 ? 0.394 -14.266 1.991 1 96.31 313 SER A CA 1
ATOM 2247 C C . SER A 1 313 ? -0.558 -13.562 1.029 1 96.31 313 SER A C 1
ATOM 2249 O O . SER A 1 313 ? -0.592 -12.328 0.97 1 96.31 313 SER A O 1
ATOM 2251 N N . ALA A 1 314 ? -1.296 -14.336 0.281 1 97.38 314 ALA A N 1
ATOM 2252 C CA . ALA A 1 314 ? -2.283 -13.766 -0.63 1 97.38 314 ALA A CA 1
ATOM 2253 C C . ALA A 1 314 ? -3.334 -12.961 0.135 1 97.38 314 ALA A C 1
ATOM 2255 O O . ALA A 1 314 ? -3.701 -11.859 -0.274 1 97.38 314 ALA A O 1
ATOM 2256 N N . GLY A 1 315 ? -3.805 -13.523 1.236 1 98.06 315 GLY A N 1
ATOM 2257 C CA . GLY A 1 315 ? -4.77 -12.828 2.072 1 98.06 315 GLY A CA 1
ATOM 2258 C C . GLY A 1 315 ? -4.242 -11.531 2.641 1 98.06 315 GLY A C 1
ATOM 2259 O O . GLY A 1 315 ? -4.918 -10.5 2.578 1 98.06 315 GLY A O 1
ATOM 2260 N N . ILE A 1 316 ? -3.053 -11.57 3.131 1 97 316 ILE A N 1
ATOM 2261 C CA . ILE A 1 316 ? -2.426 -10.398 3.732 1 97 316 ILE A CA 1
ATOM 2262 C C . ILE A 1 316 ? -2.256 -9.305 2.678 1 97 316 ILE A C 1
ATOM 2264 O O . ILE A 1 316 ? -2.576 -8.141 2.924 1 97 316 ILE A O 1
ATOM 2268 N N . THR A 1 317 ? -1.79 -9.688 1.536 1 97 317 THR A N 1
ATOM 2269 C CA . THR A 1 317 ? -1.585 -8.734 0.456 1 97 317 THR A CA 1
ATOM 2270 C C . THR A 1 317 ? -2.912 -8.109 0.026 1 97 317 THR A C 1
ATOM 2272 O O . THR A 1 317 ? -2.994 -6.898 -0.194 1 97 317 THR A O 1
ATOM 2275 N N . ALA A 1 318 ? -3.934 -8.922 -0.093 1 98.25 318 ALA A N 1
ATOM 2276 C CA . ALA A 1 318 ? -5.246 -8.43 -0.492 1 98.25 318 ALA A CA 1
ATOM 2277 C C . ALA A 1 318 ? -5.77 -7.395 0.503 1 98.25 318 ALA A C 1
ATOM 2279 O O . ALA A 1 318 ? -6.23 -6.32 0.11 1 98.25 318 ALA A O 1
ATOM 2280 N N . VAL A 1 319 ? -5.664 -7.707 1.787 1 97.81 319 VAL A N 1
ATOM 2281 C CA . VAL A 1 319 ? -6.148 -6.812 2.832 1 97.81 319 VAL A CA 1
ATOM 2282 C C . VAL A 1 319 ? -5.359 -5.508 2.805 1 97.81 319 VAL A C 1
ATOM 2284 O O . VAL A 1 319 ? -5.941 -4.422 2.854 1 97.81 319 VAL A O 1
ATOM 2287 N N . ASN A 1 320 ? -4.066 -5.621 2.719 1 96.25 320 ASN A N 1
ATOM 2288 C CA . ASN A 1 320 ? -3.238 -4.422 2.707 1 96.25 320 ASN A CA 1
ATOM 2289 C C . ASN A 1 320 ? -3.557 -3.533 1.507 1 96.25 320 ASN A C 1
ATOM 2291 O O . ASN A 1 320 ? -3.598 -2.309 1.63 1 96.25 320 ASN A O 1
ATOM 2295 N N . LYS A 1 321 ? -3.754 -4.141 0.357 1 96.06 321 LYS A N 1
ATOM 2296 C CA . LYS A 1 321 ? -4.121 -3.352 -0.816 1 96.06 321 LYS A CA 1
ATOM 2297 C C . LYS A 1 321 ? -5.43 -2.602 -0.584 1 96.06 321 LYS A C 1
ATOM 2299 O O . LYS A 1 321 ? -5.543 -1.422 -0.923 1 96.06 321 LYS A O 1
ATOM 2304 N N . LEU A 1 322 ? -6.375 -3.268 -0.029 1 97.25 322 LEU A N 1
ATOM 2305 C CA . LEU A 1 322 ? -7.668 -2.648 0.243 1 97.25 322 LEU A CA 1
ATOM 2306 C C . LEU A 1 322 ? -7.527 -1.519 1.258 1 97.25 322 LEU A C 1
ATOM 2308 O O . LEU A 1 322 ? -8.07 -0.43 1.062 1 97.25 322 LEU A O 1
ATOM 2312 N N . LEU A 1 323 ? -6.773 -1.78 2.326 1 95.62 323 LEU A N 1
ATOM 2313 C CA . LEU A 1 323 ? -6.574 -0.784 3.373 1 95.62 323 LEU A CA 1
ATOM 2314 C C . LEU A 1 323 ? -5.91 0.468 2.811 1 95.62 323 LEU A C 1
ATOM 2316 O O . LEU A 1 323 ? -6.324 1.588 3.117 1 95.62 323 LEU A O 1
ATOM 2320 N N . VAL A 1 324 ? -4.934 0.259 1.986 1 93.12 324 VAL A N 1
ATOM 2321 C CA . VAL A 1 324 ? -4.227 1.386 1.39 1 93.12 324 VAL A CA 1
ATOM 2322 C C . VAL A 1 324 ? -5.191 2.213 0.543 1 93.12 324 VAL A C 1
ATOM 2324 O O . VAL A 1 324 ? -5.152 3.445 0.576 1 93.12 324 VAL A O 1
ATOM 2327 N N . ALA A 1 325 ? -6.027 1.593 -0.177 1 94.62 325 ALA A N 1
ATOM 2328 C CA . ALA A 1 325 ? -6.984 2.291 -1.029 1 94.62 325 ALA A CA 1
ATOM 2329 C C . ALA A 1 325 ? -7.969 3.107 -0.194 1 94.62 325 ALA A C 1
ATOM 2331 O O . ALA A 1 325 ? -8.227 4.273 -0.496 1 94.62 325 ALA A O 1
ATOM 2332 N N . VAL A 1 326 ? -8.469 2.52 0.856 1 94.81 326 VAL A N 1
ATOM 2333 C CA . VAL A 1 326 ? -9.438 3.184 1.724 1 94.81 326 VAL A CA 1
ATOM 2334 C C . VAL A 1 326 ? -8.773 4.371 2.422 1 94.81 326 VAL A C 1
ATOM 2336 O O . VAL A 1 326 ? -9.328 5.473 2.445 1 94.81 326 VAL A O 1
ATOM 2339 N N . GLU A 1 327 ? -7.656 4.145 2.947 1 91.31 327 GLU A N 1
ATOM 2340 C CA . GLU A 1 327 ? -6.93 5.199 3.654 1 91.31 327 GLU A CA 1
ATOM 2341 C C . GLU A 1 327 ? -6.582 6.352 2.719 1 91.31 327 GLU A C 1
ATOM 2343 O O . GLU A 1 327 ? -6.613 7.516 3.123 1 91.31 327 GLU A O 1
ATOM 2348 N N . ASP A 1 328 ? -6.258 6.062 1.496 1 90.44 328 ASP A N 1
ATOM 2349 C CA . ASP A 1 328 ? -5.938 7.09 0.507 1 90.44 328 ASP A CA 1
ATOM 2350 C C . ASP A 1 328 ? -7.148 7.984 0.234 1 90.44 328 ASP A C 1
ATOM 2352 O O . ASP A 1 328 ? -7.012 9.203 0.122 1 90.44 328 ASP A O 1
ATOM 2356 N N . ILE A 1 329 ? -8.25 7.375 0.112 1 92.31 329 ILE A N 1
ATOM 2357 C CA . ILE A 1 329 ? -9.484 8.109 -0.141 1 92.31 329 ILE A CA 1
ATOM 2358 C C . ILE A 1 329 ? -9.797 9.016 1.05 1 92.31 329 ILE A C 1
ATOM 2360 O O . ILE A 1 329 ? -10.164 10.18 0.874 1 92.31 329 ILE A O 1
ATOM 2364 N N . ILE A 1 330 ? -9.633 8.5 2.242 1 90.69 330 ILE A N 1
ATOM 2365 C CA . ILE A 1 330 ? -9.891 9.273 3.451 1 90.69 330 ILE A CA 1
ATOM 2366 C C . ILE A 1 330 ? -8.93 10.461 3.52 1 90.69 330 ILE A C 1
ATOM 2368 O O . ILE A 1 330 ? -9.352 11.594 3.76 1 90.69 330 ILE A O 1
ATOM 2372 N N . LYS A 1 331 ? -7.75 10.148 3.342 1 87.12 331 LYS A N 1
ATOM 2373 C CA . LYS A 1 331 ? -6.719 11.18 3.369 1 87.12 331 LYS A CA 1
ATOM 2374 C C . LYS A 1 331 ? -7.031 12.297 2.379 1 87.12 331 LYS A C 1
ATOM 2376 O O . LYS A 1 331 ? -6.953 13.477 2.723 1 87.12 331 LYS A O 1
ATOM 2381 N N . LYS A 1 332 ? -7.344 11.984 1.179 1 87.81 332 LYS A N 1
ATOM 2382 C CA . LYS A 1 332 ? -7.625 12.961 0.134 1 87.81 332 LYS A CA 1
ATOM 2383 C C . LYS A 1 332 ? -8.906 13.734 0.434 1 87.81 332 LYS A C 1
ATOM 2385 O O . LYS A 1 332 ? -9.016 14.922 0.123 1 87.81 332 LYS A O 1
ATOM 2390 N N . THR A 1 333 ? -9.812 13 0.971 1 89.94 333 THR A N 1
ATOM 2391 C CA . THR A 1 333 ? -11.055 13.664 1.373 1 89.94 333 THR A CA 1
ATOM 2392 C C . THR A 1 333 ? -10.781 14.742 2.412 1 89.94 333 THR A C 1
ATOM 2394 O O . THR A 1 333 ? -11.234 15.883 2.266 1 89.94 333 THR A O 1
ATOM 2397 N N . VAL A 1 334 ? -10.047 14.398 3.41 1 86.44 334 VAL A N 1
ATOM 2398 C CA . VAL A 1 334 ? -9.711 15.328 4.48 1 86.44 334 VAL A CA 1
ATOM 2399 C C . VAL A 1 334 ? -8.93 16.516 3.912 1 86.44 334 VAL A C 1
ATOM 2401 O O . VAL A 1 334 ? -9.195 17.656 4.262 1 86.44 334 VAL A O 1
ATOM 2404 N N . LYS A 1 335 ? -8.102 16.234 3.053 1 83.62 335 LYS A N 1
ATOM 2405 C CA . LYS A 1 335 ? -7.312 17.281 2.42 1 83.62 335 LYS A CA 1
ATOM 2406 C C . LYS A 1 335 ? -8.211 18.281 1.679 1 83.62 335 LYS A C 1
ATOM 2408 O O . LYS A 1 335 ? -8.062 19.484 1.827 1 83.62 335 LYS A O 1
ATOM 2413 N N . ASN A 1 336 ? -9.055 17.75 0.859 1 86.88 336 ASN A N 1
ATOM 2414 C CA . ASN A 1 336 ? -9.922 18.609 0.063 1 86.88 336 ASN A CA 1
ATOM 2415 C C . ASN A 1 336 ? -10.828 19.469 0.946 1 86.88 336 ASN A C 1
ATOM 2417 O O . ASN A 1 336 ? -11.094 20.625 0.634 1 86.88 336 ASN A O 1
ATOM 2421 N N . VAL A 1 337 ? -11.266 18.875 2.008 1 86.06 337 VAL A N 1
ATOM 2422 C CA . VAL A 1 337 ? -12.102 19.578 2.963 1 86.06 337 VAL A CA 1
ATOM 2423 C C . VAL A 1 337 ? -11.305 20.734 3.594 1 86.06 337 VAL A C 1
ATOM 2425 O O . VAL A 1 337 ? -11.789 21.859 3.674 1 86.06 337 VAL A O 1
ATOM 2428 N N . LEU A 1 338 ? -10.148 20.469 3.984 1 82.12 338 LEU A N 1
ATOM 2429 C CA . LEU A 1 338 ? -9.312 21.469 4.625 1 82.12 338 LEU A CA 1
ATOM 2430 C C . LEU A 1 338 ? -8.914 22.562 3.633 1 82.12 338 LEU A C 1
ATOM 2432 O O . LEU A 1 338 ? -8.812 23.734 3.998 1 82.12 338 LEU A O 1
ATOM 2436 N N . ASP A 1 339 ? -8.672 22.172 2.42 1 81.44 339 ASP A N 1
ATOM 2437 C CA . ASP A 1 339 ? -8.336 23.125 1.377 1 81.44 339 ASP A CA 1
ATOM 2438 C C . ASP A 1 339 ? -9.469 24.125 1.17 1 81.44 339 ASP A C 1
ATOM 2440 O O . ASP A 1 339 ? -9.227 25.328 0.983 1 81.44 339 ASP A O 1
ATOM 2444 N N . LYS A 1 340 ? -10.578 23.641 1.205 1 83 340 LYS A N 1
ATOM 2445 C CA . LYS A 1 340 ? -11.734 24.516 1.038 1 83 340 LYS A CA 1
ATOM 2446 C C . LYS A 1 340 ? -11.852 25.5 2.205 1 83 340 LYS A C 1
ATOM 2448 O O . LYS A 1 340 ? -12.109 26.688 2.002 1 83 340 LYS A O 1
ATOM 2453 N N . VAL A 1 341 ? -11.719 25 3.393 1 79.81 341 VAL A N 1
ATOM 2454 C CA . VAL A 1 341 ? -11.781 25.859 4.574 1 79.81 341 VAL A CA 1
ATOM 2455 C C . VAL A 1 341 ? -10.672 26.906 4.512 1 79.81 341 VAL A C 1
ATOM 2457 O O . VAL A 1 341 ? -10.93 28.094 4.719 1 79.81 341 VAL A O 1
ATOM 2460 N N . LYS A 1 342 ? -9.531 26.453 4.207 1 76.31 342 LYS A N 1
ATOM 2461 C CA . LYS A 1 342 ? -8.398 27.375 4.109 1 76.31 342 LYS A CA 1
ATOM 2462 C C . LYS A 1 342 ? -8.625 28.422 3.031 1 76.31 342 LYS A C 1
ATOM 2464 O O . LYS A 1 342 ? -8.305 29.609 3.223 1 76.31 342 LYS A O 1
ATOM 2469 N N . GLY A 1 343 ? -9.062 27.984 1.912 1 76 343 GLY A N 1
ATOM 2470 C CA . GLY A 1 343 ? -9.359 28.906 0.836 1 76 343 GLY A CA 1
ATOM 2471 C C . GLY A 1 343 ? -10.32 30.016 1.249 1 76 343 GLY A C 1
ATOM 2472 O O . GLY A 1 343 ? -10.094 31.188 0.943 1 76 343 GLY A O 1
ATOM 2473 N N . GLU A 1 344 ? -11.297 29.641 1.938 1 74.31 344 GLU A N 1
ATOM 2474 C CA . GLU A 1 344 ? -12.281 30.625 2.389 1 74.31 344 GLU A CA 1
ATOM 2475 C C . GLU A 1 344 ? -11.711 31.531 3.471 1 74.31 344 GLU A C 1
ATOM 2477 O O . GLU A 1 344 ? -12.008 32.719 3.51 1 74.31 344 GLU A O 1
ATOM 2482 N N . VAL A 1 345 ? -10.922 30.953 4.379 1 70.38 345 VAL A N 1
ATOM 2483 C CA . VAL A 1 345 ? -10.266 31.734 5.418 1 70.38 345 VAL A CA 1
ATOM 2484 C C . VAL A 1 345 ? -9.305 32.719 4.777 1 70.38 345 VAL A C 1
ATOM 2486 O O . VAL A 1 345 ? -9.258 33.906 5.164 1 70.38 345 VAL A O 1
ATOM 2489 N N . ASP A 1 346 ? -8.555 32.312 3.805 1 70 346 ASP A N 1
ATOM 2490 C CA . ASP A 1 346 ? -7.598 33.188 3.113 1 70 346 ASP A CA 1
ATOM 2491 C C . ASP A 1 346 ? -8.312 34.312 2.375 1 70 346 ASP A C 1
ATOM 2493 O O . ASP A 1 346 ? -7.852 35.438 2.381 1 70 346 ASP A O 1
ATOM 2497 N N . LYS A 1 347 ? -9.312 34.062 1.757 1 70.94 347 LYS A N 1
ATOM 2498 C CA . LYS A 1 347 ? -10.109 35.062 1.071 1 70.94 347 LYS A CA 1
ATOM 2499 C C . LYS A 1 347 ? -10.633 36.094 2.053 1 70.94 347 LYS A C 1
ATOM 2501 O O . LYS A 1 347 ? -10.68 37.312 1.738 1 70.94 347 LYS A O 1
ATOM 2506 N N . ALA A 1 348 ? -10.977 35.625 3.182 1 63.25 348 ALA A N 1
ATOM 2507 C CA . ALA A 1 348 ? -11.516 36.5 4.211 1 63.25 348 ALA A CA 1
ATOM 2508 C C . ALA A 1 348 ? -10.43 37.406 4.77 1 63.25 348 ALA A C 1
ATOM 2510 O O . ALA A 1 348 ? -10.711 38.531 5.176 1 63.25 348 ALA A O 1
ATOM 2511 N N . ARG A 1 349 ? -9.258 36.938 4.758 1 61.5 349 ARG A N 1
ATOM 2512 C CA . ARG A 1 349 ? -8.133 37.656 5.32 1 61.5 349 ARG A CA 1
ATOM 2513 C C . ARG A 1 349 ? -7.531 38.625 4.289 1 61.5 349 ARG A C 1
ATOM 2515 O O . ARG A 1 349 ? -6.797 39.531 4.641 1 61.5 349 ARG A O 1
ATOM 2522 N N . ALA A 1 350 ? -7.637 38.406 3.014 1 59.5 350 ALA A N 1
ATOM 2523 C CA . ALA A 1 350 ? -7.09 39.281 1.981 1 59.5 350 ALA A CA 1
ATOM 2524 C C . ALA A 1 350 ? -7.648 40.719 2.107 1 59.5 350 ALA A C 1
ATOM 2526 O O . ALA A 1 350 ? -8.844 40.875 2.338 1 59.5 350 ALA A O 1
ATOM 2527 N N . PRO A 1 351 ? -6.559 41.688 2.32 1 53 351 PRO A N 1
ATOM 2528 C CA . PRO A 1 351 ? -6.977 43.094 2.441 1 53 351 PRO A CA 1
ATOM 2529 C C . PRO A 1 351 ? -7.949 43.531 1.344 1 53 351 PRO A C 1
ATOM 2531 O O . PRO A 1 351 ? -7.758 43.188 0.177 1 53 351 PRO A O 1
ATOM 2534 N N . LYS A 1 352 ? -9.078 43.75 1.577 1 46.34 352 LYS A N 1
ATOM 2535 C CA . LYS A 1 352 ? -9.984 44.344 0.602 1 46.34 352 LYS A CA 1
ATOM 2536 C C . LYS A 1 352 ? -9.445 45.688 0.116 1 46.34 352 LYS A C 1
ATOM 2538 O O . LYS A 1 352 ? -8.992 46.5 0.917 1 46.34 352 LYS A O 1
ATOM 2543 N N . ALA A 1 353 ? -8.867 45.781 -1.045 1 38.69 353 ALA A N 1
ATOM 2544 C CA . ALA A 1 353 ? -8.492 47.062 -1.695 1 38.69 353 ALA A CA 1
ATOM 2545 C C . ALA A 1 353 ? -9.438 48.188 -1.287 1 38.69 353 ALA A C 1
ATOM 2547 O O . ALA A 1 353 ? -10.656 48.031 -1.326 1 38.69 353 ALA A O 1
ATOM 2548 N N . VAL A 1 354 ? -8.953 49.094 -0.614 1 39.62 354 VAL A N 1
ATOM 2549 C CA . VAL A 1 354 ? -9.609 50.406 -0.422 1 39.62 354 VAL A CA 1
ATOM 2550 C C . VAL A 1 354 ? -9.945 51 -1.778 1 39.62 354 VAL A C 1
ATOM 2552 O O . VAL A 1 354 ? -9.047 51.281 -2.582 1 39.62 354 VAL A O 1
ATOM 2555 N N . VAL A 1 355 ? -10.789 50.625 -2.531 1 34.94 355 VAL A N 1
ATOM 2556 C CA . VAL A 1 355 ? -11.18 51.469 -3.648 1 34.94 355 VAL A CA 1
ATOM 2557 C C . VAL A 1 355 ? -11.32 52.906 -3.172 1 34.94 355 VAL A C 1
ATOM 2559 O O . VAL A 1 355 ? -12.109 53.188 -2.268 1 34.94 355 VAL A O 1
ATOM 2562 N N . SER A 1 356 ? -10.266 53.719 -3.328 1 33.47 356 SER A N 1
ATOM 2563 C CA . SER A 1 356 ? -10.312 55.188 -3.32 1 33.47 356 SER A CA 1
ATOM 2564 C C . SER A 1 356 ? -11.5 55.688 -4.121 1 33.47 356 SER A C 1
ATOM 2566 O O . SER A 1 356 ? -11.641 55.375 -5.309 1 33.47 356 SER A O 1
ATOM 2568 N N . GLU A 1 357 ? -12.656 55.781 -3.668 1 32.44 357 GLU A N 1
ATOM 2569 C CA . GLU A 1 357 ? -13.664 56.625 -4.305 1 32.44 357 GLU A CA 1
ATOM 2570 C C . GLU A 1 357 ? -13.148 58.062 -4.531 1 32.44 357 GLU A C 1
ATOM 2572 O O . GLU A 1 357 ? -12.984 58.812 -3.582 1 32.44 357 GLU A O 1
ATOM 2577 N N . SER A 1 358 ? -12.078 58.312 -5.312 1 32.97 358 SER A N 1
ATOM 2578 C CA . SER A 1 358 ? -11.977 59.656 -5.906 1 32.97 358 SER A CA 1
ATOM 2579 C C . SER A 1 358 ? -13.273 60.031 -6.598 1 32.97 358 SER A C 1
ATOM 2581 O O . SER A 1 358 ? -13.586 59.562 -7.684 1 32.97 358 SER A O 1
ATOM 2583 N N . GLY A 1 359 ? -14.391 59.938 -5.992 1 27.94 359 GLY A N 1
ATOM 2584 C CA . GLY A 1 359 ? -15.508 60.656 -6.602 1 27.94 359 GLY A CA 1
ATOM 2585 C C . GLY A 1 359 ? -15.18 62.094 -6.934 1 27.94 359 GLY A C 1
ATOM 2586 O O . GLY A 1 359 ? -14.32 62.719 -6.297 1 27.94 359 GLY A O 1
ATOM 2587 N N . GLN A 1 360 ? -15.57 62.625 -8.258 1 31.95 360 GLN A N 1
ATOM 2588 C CA . GLN A 1 360 ? -15.766 63.844 -9.023 1 31.95 360 GLN A CA 1
ATOM 2589 C C . GLN A 1 360 ? -16.484 64.938 -8.188 1 31.95 360 GLN A C 1
ATOM 2591 O O . GLN A 1 360 ? -17.594 64.688 -7.703 1 31.95 360 GLN A O 1
ATOM 2596 N N . GLN A 1 361 ? -15.766 65.875 -7.547 1 25.05 361 GLN A N 1
ATOM 2597 C CA . GLN A 1 361 ? -16.312 67.188 -7.641 1 25.05 361 GLN A CA 1
ATOM 2598 C C . GLN A 1 361 ? -16.312 67.688 -9.086 1 25.05 361 GLN A C 1
ATOM 2600 O O . GLN A 1 361 ? -15.344 67.5 -9.82 1 25.05 361 GLN A O 1
ATOM 2605 N N . MET B 1 1 ? 24.797 30.844 45.312 1 20.61 1 MET B N 1
ATOM 2606 C CA . MET B 1 1 ? 24.438 32.219 44.906 1 20.61 1 MET B CA 1
ATOM 2607 C C . MET B 1 1 ? 23.234 32.188 43.969 1 20.61 1 MET B C 1
ATOM 2609 O O . MET B 1 1 ? 22.266 32.938 44.188 1 20.61 1 MET B O 1
ATOM 2613 N N . LYS B 1 2 ? 23.516 31.953 42.719 1 26.91 2 LYS B N 1
ATOM 2614 C CA . LYS B 1 2 ? 22.969 32.656 41.562 1 26.91 2 LYS B CA 1
ATOM 2615 C C . LYS B 1 2 ? 21.578 32.125 41.219 1 26.91 2 LYS B C 1
ATOM 2617 O O . LYS B 1 2 ? 21.297 31.859 40.031 1 26.91 2 LYS B O 1
ATOM 2622 N N . ARG B 1 3 ? 20.984 31.547 42.094 1 27.8 3 ARG B N 1
ATOM 2623 C CA . ARG B 1 3 ? 19.734 30.891 41.75 1 27.8 3 ARG B CA 1
ATOM 2624 C C . ARG B 1 3 ? 18.641 31.922 41.438 1 27.8 3 ARG B C 1
ATOM 2626 O O . ARG B 1 3 ? 17.578 31.906 42.062 1 27.8 3 ARG B O 1
ATOM 2633 N N . ILE B 1 4 ? 19.188 33.219 41.406 1 28.25 4 ILE B N 1
ATOM 2634 C CA . ILE B 1 4 ? 18.25 34.281 41.094 1 28.25 4 ILE B CA 1
ATOM 2635 C C . ILE B 1 4 ? 17.438 33.906 39.844 1 28.25 4 ILE B C 1
ATOM 2637 O O . ILE B 1 4 ? 17.984 33.844 38.75 1 28.25 4 ILE B O 1
ATOM 2641 N N . THR B 1 5 ? 16.562 33 39.969 1 25.02 5 THR B N 1
ATOM 2642 C CA . THR B 1 5 ? 15.867 32.031 39.125 1 25.02 5 THR B CA 1
ATOM 2643 C C . THR B 1 5 ? 15.031 32.75 38.062 1 25.02 5 THR B C 1
ATOM 2645 O O . THR B 1 5 ? 14.617 33.906 38.281 1 25.02 5 THR B O 1
ATOM 2648 N N . LEU B 1 6 ? 14.828 32.125 36.875 1 26.52 6 LEU B N 1
ATOM 2649 C CA . LEU B 1 6 ? 14.25 32.375 35.562 1 26.52 6 LEU B CA 1
ATOM 2650 C C . LEU B 1 6 ? 12.844 32.938 35.688 1 26.52 6 LEU B C 1
ATOM 2652 O O . LEU B 1 6 ? 12.344 33.562 34.75 1 26.52 6 LEU B O 1
ATOM 2656 N N . SER B 1 7 ? 12.266 33.031 36.938 1 28.03 7 SER B N 1
ATOM 2657 C CA . SER B 1 7 ? 10.914 33.5 37.188 1 28.03 7 SER B CA 1
ATOM 2658 C C . SER B 1 7 ? 10.859 35.031 37.125 1 28.03 7 SER B C 1
ATOM 2660 O O . SER B 1 7 ? 9.836 35.594 36.719 1 28.03 7 SER B O 1
ATOM 2662 N N . ALA B 1 8 ? 11.797 35.812 37.688 1 28.67 8 ALA B N 1
ATOM 2663 C CA . ALA B 1 8 ? 11.789 37.25 37.781 1 28.67 8 ALA B CA 1
ATOM 2664 C C . ALA B 1 8 ? 11.852 37.906 36.375 1 28.67 8 ALA B C 1
ATOM 2666 O O . ALA B 1 8 ? 11.359 39 36.188 1 28.67 8 ALA B O 1
ATOM 2667 N N . LEU B 1 9 ? 12.562 37.156 35.5 1 27.62 9 LEU B N 1
ATOM 2668 C CA . LEU B 1 9 ? 12.766 37.781 34.188 1 27.62 9 LEU B CA 1
ATOM 2669 C C . LEU B 1 9 ? 11.477 37.812 33.406 1 27.62 9 LEU B C 1
ATOM 2671 O O . LEU B 1 9 ? 11.188 38.781 32.688 1 27.62 9 LEU B O 1
ATOM 2675 N N . LEU B 1 10 ? 10.555 36.812 33.625 1 30.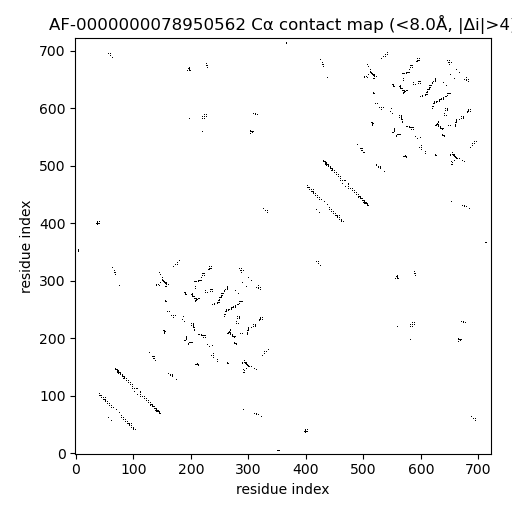62 10 LEU B N 1
ATOM 2676 C CA . LEU B 1 10 ? 9.367 36.781 32.75 1 30.62 10 LEU B CA 1
ATOM 2677 C C . LEU B 1 10 ? 8.336 37.812 33.219 1 30.62 10 LEU B C 1
ATOM 2679 O O . LEU B 1 10 ? 7.531 38.281 32.406 1 30.62 10 LEU B O 1
ATOM 2683 N N . MET B 1 11 ? 8.25 38.312 34.5 1 29.36 11 MET B N 1
ATOM 2684 C CA . MET B 1 11 ? 7.316 39.344 34.969 1 29.36 11 MET B CA 1
ATOM 2685 C C . MET B 1 11 ? 7.652 40.719 34.344 1 29.36 11 MET B C 1
ATOM 2687 O O . MET B 1 11 ? 6.766 41.531 34.156 1 29.36 11 MET B O 1
ATOM 2691 N N . THR B 1 12 ? 8.938 41.094 34.219 1 29.78 12 THR B N 1
ATOM 2692 C CA . THR B 1 12 ? 9.281 42.406 33.75 1 29.78 12 THR B CA 1
ATOM 2693 C C . THR B 1 12 ? 8.859 42.594 32.281 1 29.78 12 THR B C 1
ATOM 2695 O O . THR B 1 12 ? 8.523 43.719 31.875 1 29.78 12 THR B O 1
ATOM 2698 N N . LEU B 1 13 ? 8.797 41.469 31.562 1 30.23 13 LEU B N 1
ATOM 2699 C CA . LEU B 1 13 ? 8.469 41.688 30.156 1 30.23 13 LEU B CA 1
ATOM 2700 C C . LEU B 1 13 ? 7 42.062 30 1 30.23 13 LEU B C 1
ATOM 2702 O O . LEU B 1 13 ? 6.66 42.906 29.156 1 30.23 13 LEU B O 1
ATOM 2706 N N . PHE B 1 14 ? 6.059 41.688 30.875 1 31.28 14 PHE B N 1
ATOM 2707 C CA . PHE B 1 14 ? 4.684 42.156 30.781 1 31.28 14 PHE B CA 1
ATOM 2708 C C . PHE B 1 14 ? 4.582 43.625 31.234 1 31.28 14 PHE B C 1
ATOM 2710 O O . PHE B 1 14 ? 3.668 44.344 30.812 1 31.28 14 PHE B O 1
ATOM 2717 N N . LEU B 1 15 ? 5.355 44.125 32.219 1 27.64 15 LEU B N 1
ATOM 2718 C CA . LEU B 1 15 ? 5.277 45.5 32.688 1 27.64 15 LEU B CA 1
ATOM 2719 C C . LEU B 1 15 ? 5.801 46.469 31.609 1 27.64 15 LEU B C 1
ATOM 2721 O O . LEU B 1 15 ? 5.414 47.656 31.594 1 27.64 15 LEU B O 1
ATOM 2725 N N . LEU B 1 16 ? 6.867 46 30.859 1 28.08 16 LEU B N 1
ATOM 2726 C CA . LEU B 1 16 ? 7.398 47.031 29.953 1 28.08 16 LEU B CA 1
ATOM 2727 C C . LEU B 1 16 ? 6.406 47.312 28.828 1 28.08 16 LEU B C 1
ATOM 2729 O O . LEU B 1 16 ? 6.531 48.312 28.141 1 28.08 16 LEU B O 1
ATOM 2733 N N . LEU B 1 17 ? 5.52 46.406 28.5 1 29.33 17 LEU B N 1
ATOM 2734 C CA . LEU B 1 17 ? 4.602 46.875 27.469 1 29.33 17 LEU B CA 1
ATOM 2735 C C . LEU B 1 17 ? 3.686 47.969 28 1 29.33 17 LEU B C 1
ATOM 2737 O O . LEU B 1 17 ? 2.906 48.562 27.25 1 29.33 17 LEU B O 1
ATOM 2741 N N . SER B 1 18 ? 3.543 48.156 29.312 1 25.41 18 SER B N 1
ATOM 2742 C CA . SER B 1 18 ? 2.646 49.219 29.734 1 25.41 18 SER B CA 1
ATOM 2743 C C . SER B 1 18 ? 3.271 50.594 29.5 1 25.41 18 SER B C 1
ATOM 2745 O O . SER B 1 18 ? 2.559 51.594 29.391 1 25.41 18 SER B O 1
ATOM 2747 N N . CYS B 1 19 ? 4.543 50.875 29.859 1 26.48 19 CYS B N 1
ATOM 2748 C CA . CYS B 1 19 ? 4.934 52.281 30.109 1 26.48 19 CYS B CA 1
ATOM 2749 C C . CYS B 1 19 ? 5.309 52.969 28.797 1 26.48 19 CYS B C 1
ATOM 2751 O O . CYS B 1 19 ? 6.012 53.969 28.812 1 26.48 19 CYS B O 1
ATOM 2753 N N . GLY B 1 20 ? 5.473 52.406 27.594 1 25.47 20 GLY B N 1
ATOM 2754 C CA . GLY B 1 20 ? 5.887 53.375 26.609 1 25.47 20 GLY B CA 1
ATOM 2755 C C . GLY B 1 20 ? 4.957 54.562 26.516 1 25.47 20 GLY B C 1
ATOM 2756 O O . GLY B 1 20 ? 3.922 54.531 25.859 1 25.47 20 GLY B O 1
ATOM 2757 N N . SER B 1 21 ? 4.734 55.375 27.609 1 24.02 21 SER B N 1
ATOM 2758 C CA . SER B 1 21 ? 4.133 56.719 27.656 1 24.02 21 SER B CA 1
ATOM 2759 C C . SER B 1 21 ? 4.738 57.625 26.594 1 24.02 21 SER B C 1
ATOM 2761 O O . SER B 1 21 ? 4.008 58.25 25.812 1 24.02 21 SER B O 1
ATOM 2763 N N . GLY B 1 22 ? 5.645 58.688 26.859 1 23.69 22 GLY B N 1
ATOM 2764 C CA . GLY B 1 22 ? 5.672 60.125 26.656 1 23.69 22 GLY B CA 1
ATOM 2765 C C . GLY B 1 22 ? 6.383 60.531 25.375 1 23.69 22 GLY B C 1
ATOM 2766 O O . GLY B 1 22 ? 6.492 61.719 25.078 1 23.69 22 GLY B O 1
ATOM 2767 N N . GLN B 1 23 ? 7.559 59.969 24.922 1 24.44 23 GLN B N 1
ATOM 2768 C CA . GLN B 1 23 ? 8.406 60.938 24.25 1 24.44 23 GLN B CA 1
ATOM 2769 C C . GLN B 1 23 ? 7.785 61.406 22.938 1 24.44 23 GLN B C 1
ATOM 2771 O O . GLN B 1 23 ? 7.066 60.625 22.281 1 24.44 23 GLN B O 1
ATOM 2776 N N . GLN B 1 24 ? 7.973 62.688 22.578 1 26.77 24 GLN B N 1
ATOM 2777 C CA . GLN B 1 24 ? 7.586 63.688 21.578 1 26.77 24 GLN B CA 1
ATOM 2778 C C . GLN B 1 24 ? 7.836 63.188 20.172 1 26.77 24 GLN B C 1
ATOM 2780 O O . GLN B 1 24 ? 8.828 62.5 19.906 1 26.77 24 GLN B O 1
ATOM 2785 N N . PRO B 1 25 ? 6.887 63.469 19.156 1 29.14 25 PRO B N 1
ATOM 2786 C CA . PRO B 1 25 ? 6.703 63.219 17.719 1 29.14 25 PRO B CA 1
ATOM 2787 C C . PRO B 1 25 ? 7.812 63.812 16.859 1 29.14 25 PRO B C 1
ATOM 2789 O O . PRO B 1 25 ? 7.805 65 16.594 1 29.14 25 PRO B O 1
ATOM 2792 N N . GLN B 1 26 ? 9.109 63.844 17.172 1 25.97 26 GLN B N 1
ATOM 2793 C CA . GLN B 1 26 ? 9.781 64.688 16.188 1 25.97 26 GLN B CA 1
ATOM 2794 C C . GLN B 1 26 ? 9.508 64.188 14.766 1 25.97 26 GLN B C 1
ATOM 2796 O O . GLN B 1 26 ? 9.5 62.938 14.523 1 25.97 26 GLN B O 1
ATOM 2801 N N . ALA B 1 27 ? 9.117 65.062 13.625 1 27.81 27 ALA B N 1
ATOM 2802 C CA . ALA B 1 27 ? 8.539 65.25 12.297 1 27.81 27 ALA B CA 1
ATOM 2803 C C . ALA B 1 27 ? 9.328 64.438 11.25 1 27.81 27 ALA B C 1
ATOM 2805 O O . ALA B 1 27 ? 8.836 64.188 10.141 1 27.81 27 ALA B O 1
ATOM 2806 N N . GLY B 1 28 ? 10.688 64.562 11.148 1 26.23 28 GLY B N 1
ATOM 2807 C CA . GLY B 1 28 ? 11.312 64.625 9.836 1 26.23 28 GLY B CA 1
ATOM 2808 C C . GLY B 1 28 ? 11.047 63.344 9.016 1 26.23 28 GLY B C 1
ATOM 2809 O O . GLY B 1 28 ? 10.32 63.406 8.016 1 26.23 28 GLY B O 1
ATOM 2810 N N . LYS B 1 29 ? 12.141 62.562 8.633 1 33.06 29 LYS B N 1
ATOM 2811 C CA . LYS B 1 29 ? 12.438 61.688 7.496 1 33.06 29 LYS B CA 1
ATOM 2812 C C . LYS B 1 29 ? 11.562 60.438 7.512 1 33.06 29 LYS B C 1
ATOM 2814 O O . LYS B 1 29 ? 11.398 59.812 8.555 1 33.06 29 LYS B O 1
ATOM 2819 N N . ASP B 1 30 ? 10.594 60.25 6.422 1 28.38 30 ASP B N 1
ATOM 2820 C CA . ASP B 1 30 ? 9.422 59.438 6.117 1 28.38 30 ASP B CA 1
ATOM 2821 C C . ASP B 1 30 ? 9.703 57.969 6.367 1 28.38 30 ASP B C 1
ATOM 2823 O O . ASP B 1 30 ? 10.133 57.25 5.461 1 28.38 30 ASP B O 1
ATOM 2827 N N . GLY B 1 31 ? 10.719 57.5 6.992 1 29.3 31 GLY B N 1
ATOM 2828 C CA . GLY B 1 31 ? 11.211 56.188 7.277 1 29.3 31 GLY B CA 1
ATOM 2829 C C . GLY B 1 31 ? 10.117 55.219 7.707 1 29.3 31 GLY B C 1
ATOM 2830 O O . GLY B 1 31 ? 9.562 55.344 8.797 1 29.3 31 GLY B O 1
ATOM 2831 N N . SER B 1 32 ? 9.156 54.812 6.801 1 30.28 32 SER B N 1
ATOM 2832 C CA . SER B 1 32 ? 8.031 53.906 6.887 1 30.28 32 SER B CA 1
ATOM 2833 C C . SER B 1 32 ? 8.367 52.688 7.773 1 30.28 32 SER B C 1
ATOM 2835 O O . SER B 1 32 ? 9.133 51.812 7.375 1 30.28 32 SER B O 1
ATOM 2837 N N . GLU B 1 33 ? 8.836 52.844 8.906 1 31.88 33 GLU B N 1
ATOM 2838 C CA . GLU B 1 33 ? 9.148 51.969 10.023 1 31.88 33 GLU B CA 1
ATOM 2839 C C . GLU B 1 33 ? 8.227 50.75 10.055 1 31.88 33 GLU B C 1
ATOM 2841 O O . GLU B 1 33 ? 7.004 50.906 10.031 1 31.88 33 GLU B O 1
ATOM 2846 N N . LYS B 1 34 ? 8.609 49.75 9.453 1 39.38 34 LYS B N 1
ATOM 2847 C CA . LYS B 1 34 ? 8.094 48.406 9.664 1 39.38 34 LYS B CA 1
ATOM 2848 C C . LYS B 1 34 ? 7.559 48.25 11.078 1 39.38 34 LYS B C 1
ATOM 2850 O O . LYS B 1 34 ? 8.336 48.188 12.039 1 39.38 34 LYS B O 1
ATOM 2855 N N . GLY B 1 35 ? 6.668 49.062 11.547 1 34.81 35 GLY B N 1
ATOM 2856 C CA . GLY B 1 35 ? 5.918 49.344 12.758 1 34.81 35 GLY B CA 1
ATOM 2857 C C . GLY B 1 35 ? 5.863 48.188 13.711 1 34.81 35 GLY B C 1
ATOM 2858 O O . GLY B 1 35 ? 6.039 47.031 13.305 1 34.81 35 GLY B O 1
ATOM 2859 N N . THR B 1 36 ? 6.18 48.375 15.07 1 35.75 36 THR B N 1
ATOM 2860 C CA . THR B 1 36 ? 5.984 47.625 16.312 1 35.75 36 THR B CA 1
ATOM 2861 C C . THR B 1 36 ? 4.684 46.844 16.25 1 35.75 36 THR B C 1
ATOM 2863 O O . THR B 1 36 ? 3.609 47.375 16.531 1 35.75 36 THR B O 1
ATOM 2866 N N . GLY B 1 37 ? 4.32 46.312 15.211 1 39.31 37 GLY B N 1
ATOM 2867 C CA . GLY B 1 37 ? 3.053 45.594 15.18 1 39.31 37 GLY B CA 1
ATOM 2868 C C . GLY B 1 37 ? 2.703 44.938 16.516 1 39.31 37 GLY B C 1
ATOM 2869 O O . GLY B 1 37 ? 3.594 44.531 17.25 1 39.31 37 GLY B O 1
ATOM 2870 N N . SER B 1 38 ? 1.61 45.469 17.203 1 46 38 SER B N 1
ATOM 2871 C CA . SER B 1 38 ? 1.083 45 18.484 1 46 38 SER B CA 1
ATOM 2872 C C . SER B 1 38 ? 1.314 43.5 18.656 1 46 38 SER B C 1
ATOM 2874 O O . SER B 1 38 ? 1.477 42.781 17.672 1 46 38 SER B O 1
ATOM 2876 N N . LEU B 1 39 ? 1.953 43.219 19.922 1 47.59 39 LEU B N 1
ATOM 2877 C CA . LEU B 1 39 ? 2.012 41.812 20.312 1 47.59 39 LEU B CA 1
ATOM 2878 C C . LEU B 1 39 ? 0.942 41 19.594 1 47.59 39 LEU B C 1
ATOM 2880 O O . LEU B 1 39 ? 1.202 39.906 19.141 1 47.59 39 LEU B O 1
ATOM 2884 N N . SER B 1 40 ? -0.079 41.812 19.312 1 50.81 40 SER B N 1
ATOM 2885 C CA . SER B 1 40 ? -1.191 41.188 18.625 1 50.81 40 SER B CA 1
ATOM 2886 C C . SER B 1 40 ? -0.844 40.906 17.156 1 50.81 40 SER B C 1
ATOM 2888 O O . SER B 1 40 ? -1.177 39.844 16.625 1 50.81 40 SER B O 1
ATOM 2890 N N . ALA B 1 41 ? -0.123 41.812 16.562 1 54.28 41 ALA B N 1
ATOM 2891 C CA . ALA B 1 41 ? 0.245 41.656 15.156 1 54.28 41 ALA B CA 1
ATOM 2892 C C . ALA B 1 41 ? 1.285 40.562 14.984 1 54.28 41 ALA B C 1
ATOM 2894 O O . ALA B 1 41 ? 1.206 39.75 14.047 1 54.28 41 ALA B O 1
ATOM 2895 N N . VAL B 1 42 ? 2.164 40.5 15.852 1 52.16 42 VAL B N 1
ATOM 2896 C CA . VAL B 1 42 ? 3.211 39.469 15.828 1 52.16 42 VAL B CA 1
ATOM 2897 C C . VAL B 1 42 ? 2.594 38.094 16.062 1 52.16 42 VAL B C 1
ATOM 2899 O O . VAL B 1 42 ? 2.918 37.156 15.344 1 52.16 42 VAL B O 1
ATOM 2902 N N . LEU B 1 43 ? 1.733 38.094 17.031 1 53.72 43 LEU B N 1
ATOM 2903 C CA . LEU B 1 43 ? 1.091 36.812 17.328 1 53.72 43 LEU B CA 1
ATOM 2904 C C . LEU B 1 43 ? 0.232 36.344 16.156 1 53.72 43 LEU B C 1
ATOM 2906 O O . LEU B 1 43 ? 0.163 35.156 15.875 1 53.72 43 LEU B O 1
ATOM 2910 N N . MET B 1 44 ? -0.264 37.344 15.43 1 59.94 44 MET B N 1
ATOM 2911 C CA . MET B 1 44 ? -1.038 37.031 14.234 1 59.94 44 MET B CA 1
ATOM 2912 C C . MET B 1 44 ? -0.138 36.469 13.141 1 59.94 44 MET B C 1
ATOM 2914 O O . MET B 1 44 ? -0.503 35.5 12.469 1 59.94 44 MET B O 1
ATOM 2918 N N . GLU B 1 45 ? 0.928 37.125 13.039 1 59.88 45 GLU B N 1
ATOM 2919 C CA . GLU B 1 45 ? 1.852 36.656 12 1 59.88 45 GLU B CA 1
ATOM 2920 C C . GLU B 1 45 ? 2.426 35.281 12.328 1 59.88 45 GLU B C 1
ATOM 2922 O O . GLU B 1 45 ? 2.584 34.438 11.438 1 59.88 45 GLU B O 1
ATOM 2927 N N . VAL B 1 46 ? 2.674 35.031 13.594 1 56.44 46 VAL B N 1
ATOM 2928 C CA . VA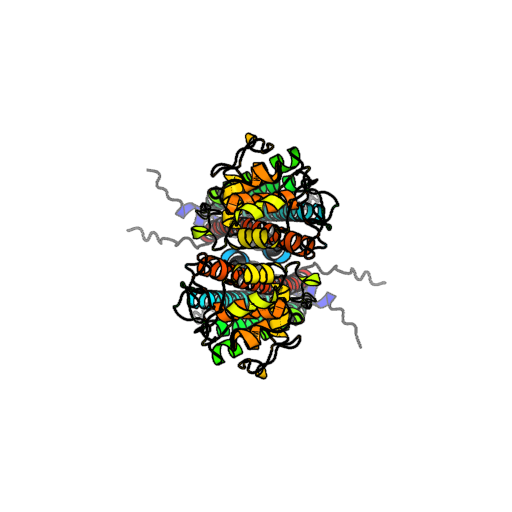L B 1 46 ? 3.143 33.719 14.047 1 56.44 46 VAL B CA 1
ATOM 2929 C C . VAL B 1 46 ? 2.062 32.656 13.797 1 56.44 46 VAL B C 1
ATOM 2931 O O . VAL B 1 46 ? 2.357 31.562 13.328 1 56.44 46 VAL B O 1
ATOM 2934 N N . GLY B 1 47 ? 0.929 33.094 14.148 1 58.78 47 GLY B N 1
ATOM 2935 C CA . GLY B 1 47 ? -0.186 32.188 13.906 1 58.78 47 GLY B CA 1
ATOM 2936 C C . GLY B 1 47 ? -0.37 31.844 12.438 1 58.78 47 GLY B C 1
ATOM 2937 O O . GLY B 1 47 ? -0.553 30.688 12.086 1 58.78 47 GLY B O 1
ATOM 2938 N N . ARG B 1 48 ? -0.191 32.875 11.641 1 64.25 48 ARG B N 1
ATOM 2939 C CA . ARG B 1 48 ? -0.334 32.656 10.203 1 64.25 48 ARG B CA 1
ATOM 2940 C C . ARG B 1 48 ? 0.782 31.781 9.656 1 64.25 48 ARG B C 1
ATOM 2942 O O . ARG B 1 48 ? 0.538 30.922 8.812 1 64.25 48 ARG B O 1
ATOM 2949 N N . SER B 1 49 ? 1.871 32.094 10.133 1 59.91 49 SER B N 1
ATOM 2950 C CA . SER B 1 49 ? 3.018 31.328 9.672 1 59.91 49 SER B CA 1
ATOM 2951 C C . SER B 1 49 ? 2.908 29.875 10.109 1 59.91 49 SER B C 1
ATOM 2953 O O . SER B 1 49 ? 3.244 28.969 9.344 1 59.91 49 SER B O 1
ATOM 2955 N N . ALA B 1 50 ? 2.473 29.656 11.312 1 62.94 50 ALA B N 1
ATOM 2956 C CA . ALA B 1 50 ? 2.262 28.297 11.805 1 62.94 50 ALA B CA 1
ATOM 2957 C C . ALA B 1 50 ? 1.188 27.594 10.992 1 62.94 50 ALA B C 1
ATOM 2959 O O . ALA B 1 50 ? 1.347 26.422 10.641 1 62.94 50 ALA B O 1
ATOM 2960 N N . GLU B 1 51 ? 0.191 28.328 10.734 1 66.31 51 GLU B N 1
ATOM 2961 C CA . GLU B 1 51 ? -0.875 27.797 9.891 1 66.31 51 GLU B CA 1
ATOM 2962 C C . GLU B 1 51 ? -0.342 27.375 8.523 1 66.31 51 GLU B C 1
ATOM 2964 O O . GLU B 1 51 ? -0.63 26.281 8.055 1 66.31 51 GLU B O 1
ATOM 2969 N N . SER B 1 52 ? 0.421 28.219 8.016 1 68.25 52 SER B N 1
ATOM 2970 C CA . SER B 1 52 ? 0.976 27.953 6.695 1 68.25 52 SER B CA 1
ATOM 2971 C C . SER B 1 52 ? 1.901 26.734 6.723 1 68.25 52 SER B C 1
ATOM 2973 O O . SER B 1 52 ? 1.888 25.922 5.801 1 68.25 52 SER B O 1
ATOM 2975 N N . ALA B 1 53 ? 2.682 26.734 7.77 1 66.12 53 ALA B N 1
ATOM 2976 C CA . ALA B 1 53 ? 3.586 25.594 7.918 1 66.12 53 ALA B CA 1
ATOM 2977 C C . ALA B 1 53 ? 2.809 24.297 8.031 1 66.12 53 ALA B C 1
ATOM 2979 O O . ALA B 1 53 ? 3.117 23.312 7.348 1 66.12 53 ALA B O 1
ATOM 2980 N N . PHE B 1 54 ? 1.83 24.328 8.758 1 68.31 54 PHE B N 1
ATOM 2981 C CA . PHE B 1 54 ? 1.036 23.125 8.984 1 68.31 54 PHE B CA 1
ATOM 2982 C C . PHE B 1 54 ? 0.271 22.734 7.73 1 68.31 54 PHE B C 1
ATOM 2984 O O . PHE B 1 54 ? 0.158 21.547 7.41 1 68.31 54 PHE B O 1
ATOM 2991 N N . TYR B 1 55 ? -0.139 23.734 7.051 1 70.31 55 TYR B N 1
ATOM 2992 C CA . TYR B 1 55 ? -0.83 23.453 5.797 1 70.31 55 TYR B CA 1
ATOM 2993 C C . TYR B 1 55 ? 0.114 22.812 4.789 1 70.31 55 TYR B C 1
ATOM 2995 O O . TYR B 1 55 ? -0.264 21.875 4.086 1 70.31 55 TYR B O 1
ATOM 3003 N N . SER B 1 56 ? 1.197 23.359 4.73 1 69.44 56 SER B N 1
ATOM 3004 C CA . SER B 1 56 ? 2.184 22.766 3.826 1 69.44 56 SER B CA 1
ATOM 3005 C C . SER B 1 56 ? 2.447 21.312 4.16 1 69.44 56 SER B C 1
ATOM 3007 O O . SER B 1 56 ? 2.576 20.469 3.264 1 69.44 56 SER B O 1
ATOM 3009 N N . PHE B 1 57 ? 2.424 21.062 5.359 1 72.19 57 PHE B N 1
ATOM 3010 C CA . PHE B 1 57 ? 2.648 19.688 5.801 1 72.19 57 PHE B CA 1
ATOM 3011 C C . PHE B 1 57 ? 1.448 18.812 5.465 1 72.19 57 PHE B C 1
ATOM 3013 O O . PHE B 1 57 ? 1.609 17.672 5.027 1 72.19 57 PHE B O 1
ATOM 3020 N N . MET B 1 58 ? 0.371 19.312 5.645 1 73.62 58 MET B N 1
ATOM 3021 C CA . MET B 1 58 ? -0.846 18.578 5.289 1 73.62 58 MET B CA 1
ATOM 3022 C C . MET B 1 58 ? -0.875 18.266 3.797 1 73.62 58 MET B C 1
ATOM 3024 O O . MET B 1 58 ? -1.258 17.172 3.398 1 73.62 58 MET B O 1
ATOM 3028 N N . GLU B 1 59 ? -0.466 19.234 3.039 1 71.12 59 GLU B N 1
ATOM 3029 C CA . GLU B 1 59 ? -0.42 19.016 1.597 1 71.12 59 GLU B CA 1
ATOM 3030 C C . GLU B 1 59 ? 0.554 17.891 1.239 1 71.12 59 GLU B C 1
ATOM 3032 O O . GLU B 1 59 ? 0.269 17.078 0.365 1 71.12 59 GLU B O 1
ATOM 3037 N N . LEU B 1 60 ? 1.589 17.938 1.954 1 68.62 60 LEU B N 1
ATOM 3038 C CA . LEU B 1 60 ? 2.594 16.906 1.739 1 68.62 60 LEU B CA 1
ATOM 3039 C C . LEU B 1 60 ? 2.025 15.523 2.043 1 68.62 60 LEU B C 1
ATOM 3041 O O . LEU B 1 60 ? 2.098 14.617 1.207 1 68.62 60 LEU B O 1
ATOM 3045 N N . VAL B 1 61 ? 1.437 15.406 3.188 1 68.81 61 VAL B N 1
ATOM 3046 C CA . VAL B 1 61 ? 1.03 14.109 3.705 1 68.81 61 VAL B CA 1
ATOM 3047 C C . VAL B 1 61 ? -0.233 13.641 2.986 1 68.81 61 VAL B C 1
ATOM 3049 O O . VAL B 1 61 ? -0.392 12.445 2.713 1 68.81 61 VAL B O 1
ATOM 3052 N N . SER B 1 62 ? -1.069 14.57 2.605 1 67.44 62 SER B N 1
ATOM 3053 C CA . SER B 1 62 ? -2.359 14.188 2.041 1 67.44 62 SER B CA 1
ATOM 3054 C C . SER B 1 62 ? -2.305 14.141 0.517 1 67.44 62 SER B C 1
ATOM 3056 O O . SER B 1 62 ? -3.021 13.367 -0.113 1 67.44 62 SER B O 1
ATOM 3058 N N . GLY B 1 63 ? -1.682 15.039 -0.046 1 59.25 63 GLY B N 1
ATOM 3059 C CA . GLY B 1 63 ? -1.729 15.188 -1.492 1 59.25 63 GLY B CA 1
ATOM 3060 C C . GLY B 1 63 ? -0.582 14.492 -2.201 1 59.25 63 GLY B C 1
ATOM 3061 O O . GLY B 1 63 ? -0.761 13.93 -3.285 1 59.25 63 GLY B O 1
ATOM 3062 N N . THR B 1 64 ? 0.439 14.672 -1.585 1 61.56 64 THR B N 1
ATOM 3063 C CA . THR B 1 64 ? 1.617 14.273 -2.35 1 61.56 64 THR B CA 1
ATOM 3064 C C . THR B 1 64 ? 1.962 12.812 -2.092 1 61.56 64 THR B C 1
ATOM 3066 O O . THR B 1 64 ? 2.322 12.086 -3.018 1 61.56 64 THR B O 1
ATOM 3069 N N . LEU B 1 65 ? 1.679 12.477 -0.877 1 71.81 65 LEU B N 1
ATOM 3070 C CA . LEU B 1 65 ? 1.964 11.078 -0.586 1 71.81 65 LEU B CA 1
ATOM 3071 C C . LEU B 1 65 ? 0.836 10.172 -1.081 1 71.81 65 LEU B C 1
ATOM 3073 O O . LEU B 1 65 ? -0.333 10.562 -1.051 1 71.81 65 LEU B O 1
ATOM 3077 N N . GLY B 1 66 ? 1.193 9.086 -1.773 1 76.5 66 GLY B N 1
ATOM 3078 C CA . GLY B 1 66 ? 0.168 8.125 -2.154 1 76.5 66 GLY B CA 1
ATOM 3079 C C . GLY B 1 66 ? 0.225 7.746 -3.621 1 76.5 66 GLY B C 1
ATOM 3080 O O . GLY B 1 66 ? -0.78 7.32 -4.199 1 76.5 66 GLY B O 1
ATOM 3081 N N . LEU B 1 67 ? 1.347 8.031 -4.188 1 79.5 67 LEU B N 1
ATOM 3082 C CA . LEU B 1 67 ? 1.461 7.559 -5.559 1 79.5 67 LEU B CA 1
ATOM 3083 C C . LEU B 1 67 ? 1.305 6.043 -5.625 1 79.5 67 LEU B C 1
ATOM 3085 O O . LEU B 1 67 ? 1.944 5.312 -4.859 1 79.5 67 LEU B O 1
ATOM 3089 N N . ARG B 1 68 ? 0.366 5.656 -6.457 1 86.38 68 ARG B N 1
ATOM 3090 C CA . ARG B 1 68 ? 0.235 4.25 -6.82 1 86.38 68 ARG B CA 1
ATOM 3091 C C . ARG B 1 68 ? 0.438 4.047 -8.32 1 86.38 68 ARG B C 1
ATOM 3093 O O . ARG B 1 68 ? -0.241 4.676 -9.133 1 86.38 68 ARG B O 1
ATOM 3100 N N . VAL B 1 69 ? 1.374 3.18 -8.562 1 92 69 VAL B N 1
ATOM 3101 C CA . VAL B 1 69 ? 1.753 3.037 -9.969 1 92 69 VAL B CA 1
ATOM 3102 C C . VAL B 1 69 ? 0.833 2.027 -10.648 1 92 69 VAL B C 1
ATOM 3104 O O . VAL B 1 69 ? 0.271 1.147 -9.992 1 92 69 VAL B O 1
ATOM 3107 N N . THR B 1 70 ? 0.615 2.246 -11.945 1 90.94 70 THR B N 1
ATOM 3108 C CA . THR B 1 70 ? -0.149 1.366 -12.82 1 90.94 70 THR B CA 1
ATOM 3109 C C . THR B 1 70 ? 0.683 0.954 -14.031 1 90.94 70 THR B C 1
ATOM 3111 O O . THR B 1 70 ? 1.863 1.296 -14.125 1 90.94 70 THR B O 1
ATOM 3114 N N . LYS B 1 71 ? 0.02 0.173 -14.93 1 89.81 71 LYS B N 1
ATOM 3115 C CA . LYS B 1 71 ? 0.707 -0.297 -16.141 1 89.81 71 LYS B CA 1
ATOM 3116 C C . LYS B 1 71 ? 1.097 0.87 -17.031 1 89.81 71 LYS B C 1
ATOM 3118 O O . LYS B 1 71 ? 1.991 0.741 -17.875 1 89.81 71 LYS B O 1
ATOM 3123 N N . ASP B 1 72 ? 0.456 2.039 -16.812 1 90.94 72 ASP B N 1
ATOM 3124 C CA . ASP B 1 72 ? 0.678 3.188 -17.688 1 90.94 72 ASP B CA 1
ATOM 3125 C C . ASP B 1 72 ? 1.659 4.172 -17.062 1 90.94 72 ASP B C 1
ATOM 3127 O O . ASP B 1 72 ? 2.09 5.129 -17.703 1 90.94 72 ASP B O 1
ATOM 3131 N N . THR B 1 73 ? 1.98 3.932 -15.859 1 95.12 73 THR B N 1
ATOM 3132 C CA . THR B 1 73 ? 2.91 4.824 -15.18 1 95.12 73 THR B CA 1
ATOM 3133 C C . THR B 1 73 ? 4.32 4.672 -15.742 1 95.12 73 THR B C 1
ATOM 3135 O O . THR B 1 73 ? 4.777 3.557 -16 1 95.12 73 THR B O 1
ATOM 3138 N N . THR B 1 74 ? 5.004 5.844 -15.898 1 96.31 74 THR B N 1
ATOM 3139 C CA . THR B 1 74 ? 6.379 5.805 -16.391 1 96.31 74 THR B CA 1
ATOM 3140 C C . THR B 1 74 ? 7.371 5.898 -15.242 1 96.31 74 THR B C 1
ATOM 3142 O O . THR B 1 74 ? 7.023 6.359 -14.148 1 96.31 74 THR B O 1
ATOM 3145 N N . LYS B 1 75 ? 8.578 5.41 -15.523 1 96.31 75 LYS B N 1
ATOM 3146 C CA . LYS B 1 75 ? 9.641 5.496 -14.523 1 96.31 75 LYS B CA 1
ATOM 3147 C C . LYS B 1 75 ? 9.938 6.949 -14.164 1 96.31 75 LYS B C 1
ATOM 3149 O O . LYS B 1 75 ? 10.234 7.262 -13.008 1 96.31 75 LYS B O 1
ATOM 3154 N N . GLN B 1 76 ? 9.898 7.812 -15.141 1 95.5 76 GLN B N 1
ATOM 3155 C CA . GLN B 1 76 ? 10.117 9.242 -14.945 1 95.5 76 GLN B CA 1
ATOM 3156 C C . GLN B 1 76 ? 9.102 9.828 -13.977 1 95.5 76 GLN B C 1
ATOM 3158 O O . GLN B 1 76 ? 9.438 10.672 -13.141 1 95.5 76 GLN B O 1
ATOM 3163 N N . GLN B 1 77 ? 7.898 9.391 -14.109 1 94.5 77 GLN B N 1
ATOM 3164 C CA . GLN B 1 77 ? 6.844 9.906 -13.242 1 94.5 77 GLN B CA 1
ATOM 3165 C C . GLN B 1 77 ? 7.129 9.586 -11.773 1 94.5 77 GLN B C 1
ATOM 3167 O O . GLN B 1 77 ? 6.824 10.383 -10.891 1 94.5 77 GLN B O 1
ATOM 3172 N N . VAL B 1 78 ? 7.691 8.461 -11.539 1 94 78 VAL B N 1
ATOM 3173 C CA . VAL B 1 78 ? 8.023 8.086 -10.172 1 94 78 VAL B CA 1
ATOM 3174 C C . VAL B 1 78 ? 9.164 8.969 -9.656 1 94 78 VAL B C 1
ATOM 3176 O O . VAL B 1 78 ? 9.117 9.461 -8.531 1 94 78 VAL B O 1
ATOM 3179 N N . GLY B 1 79 ? 10.188 9.141 -10.477 1 93.56 79 GLY B N 1
ATOM 3180 C CA . GLY B 1 79 ? 11.242 10.07 -10.117 1 93.56 79 GLY B CA 1
ATOM 3181 C C . GLY B 1 79 ? 10.727 11.469 -9.812 1 93.56 79 GLY B C 1
ATOM 3182 O O . GLY B 1 79 ? 11.133 12.086 -8.828 1 93.56 79 GLY B O 1
ATOM 3183 N N . GLU B 1 80 ? 9.844 11.914 -10.617 1 92.38 80 GLU B N 1
ATOM 3184 C CA . GLU B 1 80 ? 9.242 13.234 -10.422 1 92.38 80 GLU B CA 1
ATOM 3185 C C . GLU B 1 80 ? 8.414 13.281 -9.141 1 92.38 80 GLU B C 1
ATOM 3187 O O . GLU B 1 80 ? 8.383 14.305 -8.453 1 92.38 80 GLU B O 1
ATOM 3192 N N . HIS B 1 81 ? 7.785 12.18 -8.898 1 92.88 81 HIS B N 1
ATOM 3193 C CA . HIS B 1 81 ? 7.02 12.094 -7.656 1 92.88 81 HIS B CA 1
ATOM 3194 C C . HIS B 1 81 ? 7.918 12.305 -6.441 1 92.88 81 HIS B C 1
ATOM 3196 O O . HIS B 1 81 ? 7.598 13.102 -5.559 1 92.88 81 HIS B O 1
ATOM 3202 N N . PHE B 1 82 ? 8.992 11.672 -6.434 1 92.38 82 PHE B N 1
ATOM 3203 C CA . PHE B 1 82 ? 9.922 11.805 -5.312 1 92.38 82 PHE B CA 1
ATOM 3204 C C . PHE B 1 82 ? 10.492 13.219 -5.25 1 92.38 82 PHE B C 1
ATOM 3206 O O . PHE B 1 82 ? 10.586 13.805 -4.172 1 92.38 82 PHE B O 1
ATOM 3213 N N . SER B 1 83 ? 10.859 13.711 -6.359 1 91.62 83 SER B N 1
ATOM 3214 C CA . SER B 1 83 ? 11.367 15.07 -6.41 1 91.62 83 SER B CA 1
ATOM 3215 C C . SER B 1 83 ? 10.32 16.078 -5.938 1 91.62 83 SER B C 1
ATOM 3217 O O . SER B 1 83 ? 10.648 17.047 -5.25 1 91.62 83 SER B O 1
ATOM 3219 N N . GLY B 1 84 ? 9.109 15.844 -6.352 1 88.38 84 GLY B N 1
ATOM 3220 C CA . GLY B 1 84 ? 8.008 16.688 -5.895 1 88.38 84 GLY B CA 1
ATOM 3221 C C . GLY B 1 84 ? 7.809 16.641 -4.391 1 88.38 84 GLY B C 1
ATOM 3222 O O . GLY B 1 84 ? 7.543 17.656 -3.76 1 88.38 84 GLY B O 1
ATOM 3223 N N . LEU B 1 85 ? 7.969 15.484 -3.834 1 90.06 85 LEU B N 1
ATOM 3224 C CA . LEU B 1 85 ? 7.906 15.328 -2.385 1 90.06 85 LEU B CA 1
ATOM 3225 C C . LEU B 1 85 ? 9.016 16.125 -1.703 1 90.06 85 LEU B C 1
ATOM 3227 O O . LEU B 1 85 ? 8.773 16.781 -0.686 1 90.06 85 LEU B O 1
ATOM 3231 N N . GLY B 1 86 ? 10.18 15.984 -2.303 1 90.62 86 GLY B N 1
ATOM 3232 C CA . GLY B 1 86 ? 11.289 16.766 -1.786 1 90.62 86 GLY B CA 1
ATOM 3233 C C . GLY B 1 86 ? 11.023 18.266 -1.792 1 90.62 86 GLY B C 1
ATOM 3234 O O . GLY B 1 86 ? 11.258 18.938 -0.792 1 90.62 86 GLY B O 1
ATOM 3235 N N . LYS B 1 87 ? 10.531 18.719 -2.836 1 88.81 87 LYS B N 1
ATOM 3236 C CA . LYS B 1 87 ? 10.211 20.141 -2.959 1 88.81 87 LYS B CA 1
ATOM 3237 C C . LYS B 1 87 ? 9.203 20.578 -1.896 1 88.81 87 LYS B C 1
ATOM 3239 O O . LYS B 1 87 ? 9.352 21.641 -1.292 1 88.81 87 LYS B O 1
ATOM 3244 N N . LYS B 1 88 ? 8.25 19.75 -1.663 1 85.62 88 LYS B N 1
ATOM 3245 C CA . LYS B 1 88 ? 7.227 20.062 -0.666 1 85.62 88 LYS B CA 1
ATOM 3246 C C . LYS B 1 88 ? 7.82 20.078 0.74 1 85.62 88 LYS B C 1
ATOM 3248 O O . LYS B 1 88 ? 7.406 20.875 1.585 1 85.62 88 LYS B O 1
ATOM 3253 N N . LEU B 1 89 ? 8.695 19.172 0.961 1 88.88 89 LEU B N 1
ATOM 3254 C CA . LEU B 1 89 ? 9.398 19.172 2.242 1 88.88 89 LEU B CA 1
ATOM 3255 C C . LEU B 1 89 ? 10.211 20.438 2.42 1 88.88 89 LEU B C 1
ATOM 3257 O O . LEU B 1 89 ? 10.281 21 3.52 1 88.88 89 LEU B O 1
ATOM 3261 N N . GLY B 1 90 ? 10.828 20.875 1.34 1 86.81 90 GLY B N 1
ATOM 3262 C CA . GLY B 1 90 ? 11.547 22.141 1.372 1 86.81 90 GLY B CA 1
ATOM 3263 C C . GLY B 1 90 ? 10.656 23.328 1.684 1 86.81 90 GLY B C 1
ATOM 3264 O O . GLY B 1 90 ? 11.023 24.188 2.477 1 86.81 90 GLY B O 1
ATOM 3265 N N . GLU B 1 91 ? 9.523 23.359 1.11 1 83 91 GLU B N 1
ATOM 3266 C CA . GLU B 1 91 ? 8.555 24.406 1.378 1 83 91 GLU B CA 1
ATOM 3267 C C . GLU B 1 91 ? 8.102 24.391 2.836 1 83 91 GLU B C 1
ATOM 3269 O O . GLU B 1 91 ? 7.98 25.438 3.467 1 83 91 GLU B O 1
ATOM 3274 N N . ALA B 1 92 ? 7.875 23.203 3.336 1 80.69 92 ALA B N 1
ATOM 3275 C CA . ALA B 1 92 ? 7.484 23.047 4.734 1 80.69 92 ALA B CA 1
ATOM 3276 C C . ALA B 1 92 ? 8.586 23.562 5.668 1 80.69 92 ALA B C 1
ATOM 3278 O O . ALA B 1 92 ? 8.305 24.234 6.66 1 80.69 92 ALA B O 1
ATOM 3279 N N . ALA B 1 93 ? 9.789 23.219 5.348 1 83.44 93 ALA B N 1
ATOM 3280 C CA . ALA B 1 93 ? 10.922 23.672 6.141 1 83.44 93 ALA B CA 1
ATOM 3281 C C . ALA B 1 93 ? 11.016 25.203 6.141 1 83.44 93 ALA B C 1
ATOM 3283 O O . ALA B 1 93 ? 11.305 25.812 7.172 1 83.44 93 ALA B O 1
ATOM 3284 N N . ALA B 1 94 ? 10.82 25.812 5.016 1 83.81 94 ALA B N 1
ATOM 3285 C CA . ALA B 1 94 ? 10.859 27.266 4.891 1 83.81 94 ALA B CA 1
ATOM 3286 C C . ALA B 1 94 ? 9.766 27.922 5.727 1 83.81 94 ALA B C 1
ATOM 3288 O O . ALA B 1 94 ? 9.992 28.953 6.355 1 83.81 94 ALA B O 1
ATOM 3289 N N . GLU B 1 95 ? 8.625 27.297 5.672 1 75.31 95 GLU B N 1
ATOM 3290 C CA . GLU B 1 95 ? 7.512 27.828 6.457 1 75.31 95 GLU B CA 1
ATOM 3291 C C . GLU B 1 95 ? 7.789 27.719 7.953 1 75.31 95 GLU B C 1
ATOM 3293 O O . GLU B 1 95 ? 7.387 28.578 8.734 1 75.31 95 GLU B O 1
ATOM 3298 N N . LEU B 1 96 ? 8.414 26.688 8.398 1 77.62 96 LEU B N 1
ATOM 3299 C CA . LEU B 1 96 ? 8.797 26.547 9.797 1 77.62 96 LEU B CA 1
ATOM 3300 C C . LEU B 1 96 ? 9.781 27.625 10.211 1 77.62 96 LEU B C 1
ATOM 3302 O O . LEU B 1 96 ? 9.727 28.125 11.344 1 77.62 96 LEU B O 1
ATOM 3306 N N . GLU B 1 97 ? 10.672 27.922 9.32 1 78.69 97 GLU B N 1
ATOM 3307 C CA . GLU B 1 97 ? 11.617 29 9.586 1 78.69 97 GLU B CA 1
ATOM 3308 C C . GLU B 1 97 ? 10.898 30.328 9.797 1 78.69 97 GLU B C 1
ATOM 3310 O O . GLU B 1 97 ? 11.289 31.125 10.656 1 78.69 97 GLU B O 1
ATOM 3315 N N . GLU B 1 98 ? 9.906 30.531 9.031 1 73.75 98 GLU B N 1
ATOM 3316 C CA . GLU B 1 98 ? 9.125 31.75 9.18 1 73.75 98 GLU B CA 1
ATOM 3317 C C . GLU B 1 98 ? 8.422 31.797 10.531 1 73.75 98 GLU B C 1
ATOM 3319 O O . GLU B 1 98 ? 8.289 32.875 11.133 1 73.75 98 GLU B O 1
ATOM 3324 N N . VAL B 1 99 ? 7.992 30.688 10.969 1 67 99 VAL B N 1
ATOM 3325 C CA . VAL B 1 99 ? 7.383 30.609 12.289 1 67 99 VAL B CA 1
ATOM 3326 C C . VAL B 1 99 ? 8.406 30.984 13.359 1 67 99 VAL B C 1
ATOM 3328 O O . VAL B 1 99 ? 8.109 31.75 14.273 1 67 99 VAL B O 1
ATOM 3331 N N . ALA B 1 100 ? 9.555 30.484 13.25 1 71.69 100 ALA B N 1
ATOM 3332 C CA . ALA B 1 100 ? 10.617 30.781 14.211 1 71.69 100 ALA B CA 1
ATOM 3333 C C . ALA B 1 100 ? 10.984 32.25 14.172 1 71.69 100 ALA B C 1
ATOM 3335 O O . ALA B 1 100 ? 11.148 32.875 15.227 1 71.69 100 ALA B O 1
ATOM 3336 N N . LYS B 1 101 ? 11.117 32.844 13.023 1 73.38 101 LYS B N 1
ATOM 3337 C CA . LYS B 1 101 ? 11.461 34.25 12.867 1 73.38 101 LYS B CA 1
ATOM 3338 C C . LYS B 1 101 ? 10.391 35.156 13.5 1 73.38 101 LYS B C 1
ATOM 3340 O O . LYS B 1 101 ? 10.719 36.094 14.203 1 73.38 101 LYS B O 1
ATOM 3345 N N . ASN B 1 102 ? 9.234 34.781 13.227 1 64.38 102 ASN B N 1
ATOM 3346 C CA . ASN B 1 102 ? 8.125 35.594 13.719 1 64.38 102 ASN B CA 1
ATOM 3347 C C . ASN B 1 102 ? 7.949 35.438 15.227 1 64.38 102 ASN B C 1
ATOM 3349 O O . ASN B 1 102 ? 7.41 36.344 15.883 1 64.38 102 ASN B O 1
ATOM 3353 N N . SER B 1 103 ? 8.352 34.344 15.688 1 60.78 103 SER B N 1
ATOM 3354 C CA . SER B 1 103 ? 8.289 34.125 17.125 1 60.78 103 SER B CA 1
ATOM 3355 C C . SER B 1 103 ? 9.359 34.938 17.844 1 60.78 103 SER B C 1
ATOM 3357 O O . SER B 1 103 ? 9.242 35.219 19.047 1 60.78 103 SER B O 1
ATOM 3359 N N . GLU B 1 104 ? 10.461 35.125 17.172 1 58.94 104 GLU B N 1
ATOM 3360 C CA . GLU B 1 104 ? 11.555 35.906 17.734 1 58.94 104 GLU B CA 1
ATOM 3361 C C . GLU B 1 104 ? 11.172 37.375 17.859 1 58.94 104 GLU B C 1
ATOM 3363 O O . GLU B 1 104 ? 11.695 38.062 18.719 1 58.94 104 GLU B O 1
ATOM 3368 N N . ILE B 1 105 ? 10.453 37.844 16.828 1 50.59 105 ILE B N 1
ATOM 3369 C CA . ILE B 1 105 ? 10.117 39.281 16.844 1 50.59 105 ILE B CA 1
ATOM 3370 C C . ILE B 1 105 ? 9.305 39.625 18.094 1 50.59 105 ILE B C 1
ATOM 3372 O O . ILE B 1 105 ? 9.375 40.719 18.609 1 50.59 105 ILE B O 1
ATOM 3376 N N . ASP B 1 106 ? 8.5 38.719 18.359 1 46.03 106 ASP B N 1
ATOM 3377 C CA . ASP B 1 106 ? 7.605 39.188 19.422 1 46.03 106 ASP B CA 1
ATOM 3378 C C . ASP B 1 106 ? 8.359 39.375 20.734 1 46.03 106 ASP B C 1
ATOM 3380 O O . ASP B 1 106 ? 8.258 40.438 21.375 1 46.03 106 ASP B O 1
ATOM 3384 N N . VAL B 1 107 ? 8.297 38.281 21.5 1 46.03 107 VAL B N 1
ATOM 3385 C CA . VAL B 1 107 ? 8.562 38.531 22.906 1 46.03 107 VAL B CA 1
ATOM 3386 C C . VAL B 1 107 ? 10.031 38.938 23.094 1 46.03 107 VAL B C 1
ATOM 3388 O O . VAL B 1 107 ? 10.719 39.281 22.141 1 46.03 107 VAL B O 1
ATOM 3391 N N . ASP B 1 108 ? 10.711 38.562 24.172 1 45.34 108 ASP B N 1
ATOM 3392 C CA . ASP B 1 108 ? 12.078 38.812 24.594 1 45.34 108 ASP B CA 1
ATOM 3393 C C . ASP B 1 108 ? 13.086 38.25 23.594 1 45.34 108 ASP B C 1
ATOM 3395 O O . ASP B 1 108 ? 13.352 37.031 23.578 1 45.34 108 ASP B O 1
ATOM 3399 N N . LYS B 1 109 ? 13.148 38.969 22.531 1 45.59 109 LYS B N 1
ATOM 3400 C CA . LYS B 1 109 ? 14.32 38.812 21.672 1 45.59 109 LYS B CA 1
ATOM 3401 C C . LYS B 1 109 ? 15.523 38.312 22.469 1 45.59 109 LYS B C 1
ATOM 3403 O O . LYS B 1 109 ? 16.031 39.031 23.344 1 45.59 109 LYS B O 1
ATOM 3408 N N . GLY B 1 110 ? 15.656 37.094 22.625 1 50.22 110 GLY B N 1
ATOM 3409 C CA . GLY B 1 110 ? 16.781 36.531 23.344 1 50.22 110 GLY B CA 1
ATOM 3410 C C . GLY B 1 110 ? 16.375 35.625 24.484 1 50.22 110 GLY B C 1
ATOM 3411 O O . GLY B 1 110 ? 17.219 35.125 25.219 1 50.22 110 GLY B O 1
ATOM 3412 N N . GLY B 1 111 ? 14.977 35.625 24.656 1 56.72 111 GLY B N 1
ATOM 3413 C CA . GLY B 1 111 ? 14.586 34.844 25.828 1 56.72 111 GLY B CA 1
ATOM 3414 C C . GLY B 1 111 ? 14.703 33.344 25.609 1 56.72 111 GLY B C 1
ATOM 3415 O O . GLY B 1 111 ? 14.914 32.906 24.484 1 56.72 111 GLY B O 1
ATOM 3416 N N . LEU B 1 112 ? 15 32.625 26.688 1 55.59 112 LEU B N 1
ATOM 3417 C CA . LEU B 1 112 ? 15.18 31.188 26.75 1 55.59 112 LEU B CA 1
ATOM 3418 C C . LEU B 1 112 ? 14.117 30.469 25.922 1 55.59 112 LEU B C 1
ATOM 3420 O O . LEU B 1 112 ? 14.398 29.469 25.281 1 55.59 112 LEU B O 1
ATOM 3424 N N . LEU B 1 113 ? 12.969 31.141 25.828 1 59.78 113 LEU B N 1
ATOM 3425 C CA . LEU B 1 113 ? 11.859 30.516 25.125 1 59.78 113 LEU B CA 1
ATOM 3426 C C . LEU B 1 113 ? 12.078 30.562 23.609 1 59.78 113 LEU B C 1
ATOM 3428 O O . LEU B 1 113 ? 11.875 29.562 22.922 1 59.78 113 LEU B O 1
ATOM 3432 N N . ASN B 1 114 ? 12.516 31.656 23.25 1 68.31 114 ASN B N 1
ATOM 3433 C CA . ASN B 1 114 ? 12.797 31.844 21.828 1 68.31 114 ASN B CA 1
ATOM 3434 C C . ASN B 1 114 ? 13.938 30.938 21.359 1 68.31 114 ASN B C 1
ATOM 3436 O O . ASN B 1 114 ? 13.898 30.391 20.266 1 68.31 114 ASN B O 1
ATOM 3440 N N . LYS B 1 115 ? 14.812 30.703 22.344 1 74.12 115 LYS B N 1
ATOM 3441 C CA . LYS B 1 115 ? 15.961 29.875 21.984 1 74.12 115 LYS B CA 1
ATOM 3442 C C . LYS B 1 115 ? 15.539 28.406 21.812 1 74.12 115 LYS B C 1
ATOM 3444 O O . LYS B 1 115 ? 16 27.734 20.891 1 74.12 115 LYS B O 1
ATOM 3449 N N . VAL B 1 116 ? 14.648 27.969 22.656 1 74.06 116 VAL B N 1
ATOM 3450 C CA . VAL B 1 116 ? 14.211 26.578 22.609 1 74.06 116 VAL B CA 1
ATOM 3451 C C . VAL B 1 116 ? 13.375 26.328 21.359 1 74.06 116 VAL B C 1
ATOM 3453 O O . VAL B 1 116 ? 13.531 25.297 20.703 1 74.06 116 VAL B O 1
ATOM 3456 N N . ILE B 1 117 ? 12.594 27.234 20.984 1 74.44 117 ILE B N 1
ATOM 3457 C CA . ILE B 1 117 ? 11.773 27.125 19.781 1 74.44 117 ILE B CA 1
ATOM 3458 C C . ILE B 1 117 ? 12.664 27.141 18.547 1 74.44 117 ILE B C 1
ATOM 3460 O O . ILE B 1 117 ? 12.484 26.328 17.625 1 74.44 117 ILE B O 1
ATOM 3464 N N . LYS B 1 118 ? 13.594 27.984 18.625 1 81.56 118 LYS B N 1
ATOM 3465 C CA . LYS B 1 118 ? 14.508 28.078 17.5 1 81.56 118 LYS B CA 1
ATOM 3466 C C . LYS B 1 118 ? 15.32 26.797 17.328 1 81.56 118 LYS B C 1
ATOM 3468 O O . LYS B 1 118 ? 15.531 26.344 16.203 1 81.56 118 LYS B O 1
ATOM 3473 N N . GLU B 1 119 ? 15.727 26.297 18.438 1 82.94 119 GLU B N 1
ATOM 3474 C CA . GLU B 1 119 ? 16.484 25.047 18.375 1 82.94 119 GLU B CA 1
ATOM 3475 C C . GLU B 1 119 ? 15.648 23.906 17.812 1 82.94 119 GLU B C 1
ATOM 3477 O O . GLU B 1 119 ? 16.141 23.125 17 1 82.94 119 GLU B O 1
ATOM 3482 N N . ALA B 1 120 ? 14.43 23.875 18.219 1 82.12 120 ALA B N 1
ATOM 3483 C CA . ALA B 1 120 ? 13.531 22.844 17.719 1 82.12 120 ALA B CA 1
ATOM 3484 C C . ALA B 1 120 ? 13.266 23.016 16.234 1 82.12 120 ALA B C 1
ATOM 3486 O O . ALA B 1 120 ? 13.234 22.047 15.477 1 82.12 120 ALA B O 1
ATOM 3487 N N . VAL B 1 121 ? 13.109 24.219 15.867 1 83.38 121 VAL B N 1
ATOM 3488 C CA . VAL B 1 121 ? 12.836 24.531 14.469 1 83.38 121 VAL B CA 1
ATOM 3489 C C . VAL B 1 121 ? 14.078 24.234 13.625 1 83.38 121 VAL B C 1
ATOM 3491 O O . VAL B 1 121 ? 13.969 23.688 12.523 1 83.38 121 VAL B O 1
ATOM 3494 N N . ASP B 1 122 ? 15.203 24.547 14.156 1 87.62 122 ASP B N 1
ATOM 3495 C CA . ASP B 1 122 ? 16.453 24.297 13.438 1 87.62 122 ASP B CA 1
ATOM 3496 C C . ASP B 1 122 ? 16.672 22.797 13.25 1 87.62 122 ASP B C 1
ATOM 3498 O O . ASP B 1 122 ? 17.078 22.359 12.172 1 87.62 122 ASP B O 1
ATOM 3502 N N . ALA B 1 123 ? 16.406 22.062 14.273 1 88.38 123 ALA B N 1
ATOM 3503 C CA . ALA B 1 123 ? 16.531 20.609 14.172 1 88.38 123 ALA B CA 1
ATOM 3504 C C . ALA B 1 123 ? 15.547 20.031 13.148 1 88.38 123 ALA B C 1
ATOM 3506 O O . ALA B 1 123 ? 15.898 19.156 12.367 1 88.38 123 ALA B O 1
ATOM 3507 N N . ALA B 1 124 ? 14.367 20.547 13.203 1 89.06 124 ALA B N 1
ATOM 3508 C CA . ALA B 1 124 ? 13.352 20.141 12.242 1 89.06 124 ALA B CA 1
ATOM 3509 C C . ALA B 1 124 ? 13.781 20.453 10.812 1 89.06 124 ALA B C 1
ATOM 3511 O O . ALA B 1 124 ? 13.68 19.609 9.922 1 89.06 124 ALA B O 1
ATOM 3512 N N . LYS B 1 125 ? 14.258 21.562 10.609 1 89.25 125 LYS B N 1
ATOM 3513 C CA . LYS B 1 125 ? 14.695 22 9.289 1 89.25 125 LYS B CA 1
ATOM 3514 C C . LYS B 1 125 ? 15.828 21.125 8.766 1 89.25 125 LYS B C 1
ATOM 3516 O O . LYS B 1 125 ? 15.859 20.797 7.582 1 89.25 125 LYS B O 1
ATOM 3521 N N . THR B 1 126 ? 16.703 20.875 9.633 1 93 126 THR B N 1
ATOM 3522 C CA . THR B 1 126 ? 17.828 20.031 9.242 1 93 126 THR B CA 1
ATOM 3523 C C . THR B 1 126 ? 17.344 18.672 8.766 1 93 126 THR B C 1
ATOM 3525 O O . THR B 1 126 ? 17.766 18.172 7.723 1 93 126 THR B O 1
ATOM 3528 N N . THR B 1 127 ? 16.469 18.141 9.531 1 93.81 127 THR B N 1
ATOM 3529 C CA . THR B 1 127 ? 15.922 16.828 9.188 1 93.81 127 THR B CA 1
ATOM 3530 C C . THR B 1 127 ? 15.18 16.891 7.852 1 93.81 127 THR B C 1
ATOM 3532 O O . THR B 1 127 ? 15.398 16.047 6.973 1 93.81 127 THR B O 1
ATOM 3535 N N . LEU B 1 128 ? 14.328 17.844 7.672 1 93.44 128 LEU B N 1
ATOM 3536 C CA . LEU B 1 128 ? 13.516 17.969 6.469 1 93.44 128 LEU B CA 1
ATOM 3537 C C . LEU B 1 128 ? 14.391 18.25 5.25 1 93.44 128 LEU B C 1
ATOM 3539 O O . LEU B 1 128 ? 14.148 17.719 4.168 1 93.44 128 LEU B O 1
ATOM 3543 N N . SER B 1 129 ? 15.398 19.062 5.445 1 93.06 129 SER B N 1
ATOM 3544 C CA . SER B 1 129 ? 16.312 19.375 4.352 1 93.06 129 SER B CA 1
ATOM 3545 C C . SER B 1 129 ? 17.109 18.141 3.924 1 93.06 129 SER B C 1
ATOM 3547 O O . SER B 1 129 ? 17.375 17.953 2.734 1 93.06 129 SER B O 1
ATOM 3549 N N . THR B 1 130 ? 17.5 17.438 4.914 1 96.19 130 THR B N 1
ATOM 3550 C CA . THR B 1 130 ? 18.234 16.203 4.605 1 96.19 130 THR B CA 1
ATOM 3551 C C . THR B 1 130 ? 17.359 15.25 3.805 1 96.19 130 THR B C 1
ATOM 3553 O O . THR B 1 130 ? 17.797 14.703 2.787 1 96.19 130 THR B O 1
ATOM 3556 N N . LEU B 1 131 ? 16.141 15.07 4.258 1 95.81 131 LEU B N 1
ATOM 3557 C CA . LEU B 1 131 ? 15.203 14.227 3.529 1 95.81 131 LEU B CA 1
ATOM 3558 C C . LEU B 1 131 ? 14.969 14.758 2.119 1 95.81 131 LEU B C 1
ATOM 3560 O O . LEU B 1 131 ? 14.914 13.984 1.16 1 95.81 131 LEU B O 1
ATOM 3564 N N . LYS B 1 132 ? 14.758 16.031 2.059 1 94.25 132 LYS B N 1
ATOM 3565 C CA . LYS B 1 132 ? 14.594 16.688 0.766 1 94.25 132 LYS B CA 1
ATOM 3566 C C . LYS B 1 132 ? 15.734 16.344 -0.18 1 94.25 132 LYS B C 1
ATOM 3568 O O . LYS B 1 132 ? 15.5 15.992 -1.34 1 94.25 132 LYS B O 1
ATOM 3573 N N . GLY B 1 133 ? 16.969 16.469 0.271 1 96.31 133 GLY B N 1
ATOM 3574 C CA . GLY B 1 133 ? 18.125 16.156 -0.547 1 96.31 133 GLY B CA 1
ATOM 3575 C C . GLY B 1 133 ? 18.109 14.734 -1.091 1 96.31 133 GLY B C 1
ATOM 3576 O O . GLY B 1 133 ? 18.359 14.516 -2.273 1 96.31 133 GLY B O 1
ATOM 3577 N N . HIS B 1 134 ? 17.797 13.789 -0.245 1 97.25 134 HIS B N 1
ATOM 3578 C CA . HIS B 1 134 ? 17.734 12.398 -0.67 1 97.25 134 HIS B CA 1
ATOM 3579 C C . HIS B 1 134 ? 16.609 12.188 -1.688 1 97.25 134 HIS B C 1
ATOM 3581 O O . HIS B 1 134 ? 16.797 11.5 -2.691 1 97.25 134 HIS B O 1
ATOM 3587 N N . LEU B 1 135 ? 15.438 12.781 -1.433 1 96.31 135 LEU B N 1
ATOM 3588 C CA . LEU B 1 135 ? 14.297 12.625 -2.322 1 96.31 135 LEU B CA 1
ATOM 3589 C C . LEU B 1 135 ? 14.57 13.258 -3.682 1 96.31 135 LEU B C 1
ATOM 3591 O O . LEU B 1 135 ? 14.25 12.672 -4.719 1 96.31 135 LEU B O 1
ATOM 3595 N N . GLU B 1 136 ? 15.148 14.398 -3.717 1 95.38 136 GLU B N 1
ATOM 3596 C CA . GLU B 1 136 ? 15.461 15.086 -4.965 1 95.38 136 GLU B CA 1
ATOM 3597 C C . GLU B 1 136 ? 16.5 14.312 -5.777 1 95.38 136 GLU B C 1
ATOM 3599 O O . GLU B 1 136 ? 16.516 14.383 -7.008 1 95.38 136 GLU B O 1
ATOM 3604 N N . SER B 1 137 ? 17.328 13.578 -5.09 1 95.81 137 SER B N 1
ATOM 3605 C CA . SER B 1 137 ? 18.375 12.812 -5.777 1 95.81 137 SER B CA 1
ATOM 3606 C C . SER B 1 137 ? 17.766 11.648 -6.555 1 95.81 137 SER B C 1
ATOM 3608 O O . SER B 1 137 ? 18.438 11.039 -7.395 1 95.81 137 SER B O 1
ATOM 3610 N N . LEU B 1 138 ? 16.5 11.328 -6.328 1 96.06 138 LEU B N 1
ATOM 3611 C CA . LEU B 1 138 ? 15.82 10.227 -7.004 1 96.06 138 LEU B CA 1
ATOM 3612 C C . LEU B 1 138 ? 15.18 10.703 -8.305 1 96.06 138 LEU B C 1
ATOM 3614 O O . LEU B 1 138 ? 14.633 9.898 -9.062 1 96.06 138 LEU B O 1
ATOM 3618 N N . LYS B 1 139 ? 15.156 11.914 -8.617 1 93.38 139 LYS B N 1
ATOM 3619 C CA . LYS B 1 139 ? 14.477 12.508 -9.766 1 93.38 139 LYS B CA 1
ATOM 3620 C C . LYS B 1 139 ? 14.914 11.836 -11.07 1 93.38 139 LYS B C 1
ATOM 3622 O O . LYS B 1 139 ? 14.078 11.539 -11.93 1 93.38 139 LYS B O 1
ATOM 3627 N N . ASN B 1 140 ? 16.172 11.523 -11.242 1 91.69 140 ASN B N 1
ATOM 3628 C CA . ASN B 1 140 ? 16.672 11.07 -12.539 1 91.69 140 ASN B CA 1
ATOM 3629 C C . ASN B 1 140 ? 17 9.578 -12.516 1 91.69 140 ASN B C 1
ATOM 3631 O O . ASN B 1 140 ? 17.781 9.102 -13.344 1 91.69 140 ASN B O 1
ATOM 3635 N N . ILE B 1 141 ? 16.344 8.891 -11.648 1 94.88 141 ILE B N 1
ATOM 3636 C CA . ILE B 1 141 ? 16.641 7.461 -11.625 1 94.88 141 ILE B CA 1
ATOM 3637 C C . ILE B 1 141 ? 15.82 6.742 -12.688 1 94.88 141 ILE B C 1
ATOM 3639 O O . ILE B 1 141 ? 16.141 5.613 -13.07 1 94.88 141 ILE B O 1
ATOM 3643 N N . GLY B 1 142 ? 14.68 7.324 -13.016 1 94.75 142 GLY B N 1
ATOM 3644 C CA . GLY B 1 142 ? 13.812 6.734 -14.023 1 94.75 142 GLY B CA 1
ATOM 3645 C C . GLY B 1 142 ? 13.922 7.402 -15.383 1 94.75 142 GLY B C 1
ATOM 3646 O O . GLY B 1 142 ? 14.438 8.523 -15.484 1 94.75 142 GLY B O 1
ATOM 3647 N N . ASP B 1 143 ? 13.516 6.699 -16.469 1 94.06 143 ASP B N 1
ATOM 3648 C CA . ASP B 1 143 ? 13.453 7.238 -17.812 1 94.06 143 ASP B CA 1
ATOM 3649 C C . ASP B 1 143 ? 12.008 7.324 -18.312 1 94.06 143 ASP B C 1
ATOM 3651 O O . ASP B 1 143 ? 11.07 7.238 -17.516 1 94.06 143 ASP B O 1
ATOM 3655 N N . GLY B 1 144 ? 11.883 7.648 -19.531 1 92.81 144 GLY B N 1
ATOM 3656 C CA . GLY B 1 144 ? 10.555 7.883 -20.094 1 92.81 144 GLY B CA 1
ATOM 3657 C C . GLY B 1 144 ? 9.789 6.602 -20.375 1 92.81 144 GLY B C 1
ATOM 3658 O O . GLY B 1 144 ? 8.617 6.645 -20.75 1 92.81 144 GLY B O 1
ATOM 3659 N N . ASP B 1 145 ? 10.391 5.434 -20.125 1 93.31 145 ASP B N 1
ATOM 3660 C CA . ASP B 1 145 ? 9.727 4.156 -20.359 1 93.31 145 ASP B CA 1
ATOM 3661 C C . ASP B 1 145 ? 8.68 3.873 -19.281 1 93.31 145 ASP B C 1
ATOM 3663 O O . ASP B 1 145 ? 8.773 4.398 -18.172 1 93.31 145 ASP B O 1
ATOM 3667 N N . LYS B 1 146 ? 7.73 2.99 -19.719 1 93.56 146 LYS B N 1
ATOM 3668 C CA . LYS B 1 146 ? 6.785 2.496 -18.719 1 93.56 146 LYS B CA 1
ATOM 3669 C C . LYS B 1 146 ? 7.5 1.709 -17.625 1 93.56 146 LYS B C 1
ATOM 3671 O O . LYS B 1 146 ? 8.477 1.012 -17.906 1 93.56 146 LYS B O 1
ATOM 3676 N N . LEU B 1 147 ? 7.031 1.885 -16.391 1 91 147 LEU B N 1
ATOM 3677 C CA . LEU B 1 147 ? 7.652 1.355 -15.18 1 91 147 LEU B CA 1
ATOM 3678 C C . LEU B 1 147 ? 7.816 -0.158 -15.273 1 91 147 LEU B C 1
ATOM 3680 O O . LEU B 1 147 ? 8.859 -0.697 -14.891 1 91 147 LEU B O 1
ATOM 3684 N N . VAL B 1 148 ? 6.801 -0.845 -15.648 1 92.44 148 VAL B N 1
ATOM 3685 C CA . VAL B 1 148 ? 6.871 -2.291 -15.836 1 92.44 148 VAL B CA 1
ATOM 3686 C C . VAL B 1 148 ? 6.441 -2.648 -17.25 1 92.44 148 VAL B C 1
ATOM 3688 O O . VAL B 1 148 ? 5.398 -3.271 -17.453 1 92.44 148 VAL B O 1
ATOM 3691 N N . ASP B 1 149 ? 7.363 -2.326 -18.125 1 89.94 149 ASP B N 1
ATOM 3692 C CA . ASP B 1 149 ? 7.109 -2.59 -19.531 1 89.94 149 ASP B CA 1
ATOM 3693 C C . ASP B 1 149 ? 7.539 -4.004 -19.922 1 89.94 149 ASP B C 1
ATOM 3695 O O . ASP B 1 149 ? 8.711 -4.246 -20.203 1 89.94 149 ASP B O 1
ATOM 3699 N N . VAL B 1 150 ? 6.574 -4.867 -19.906 1 93.25 150 VAL B N 1
ATOM 3700 C CA . VAL B 1 150 ? 6.871 -6.266 -20.203 1 93.25 150 VAL B CA 1
ATOM 3701 C C . VAL B 1 150 ? 6.125 -6.699 -21.469 1 93.25 150 VAL B C 1
ATOM 3703 O O . VAL B 1 150 ? 4.895 -6.602 -21.531 1 93.25 150 VAL B O 1
ATOM 3706 N N . LYS B 1 151 ? 6.855 -7.152 -22.422 1 91.94 151 LYS B N 1
ATOM 3707 C CA . LYS B 1 151 ? 6.281 -7.719 -23.641 1 91.94 151 LYS B CA 1
ATOM 3708 C C . LYS B 1 151 ? 6.402 -9.242 -23.656 1 91.94 151 LYS B C 1
ATOM 3710 O O . LYS B 1 151 ? 7.133 -9.812 -22.844 1 91.94 151 LYS B O 1
ATOM 3715 N N . SER B 1 152 ? 5.617 -9.836 -24.547 1 93.38 152 SER B N 1
ATOM 3716 C CA . SER B 1 152 ? 5.703 -11.289 -24.688 1 93.38 152 SER B CA 1
ATOM 3717 C C . SER B 1 152 ? 7.102 -11.719 -25.125 1 93.38 152 SER B C 1
ATOM 3719 O O . SER B 1 152 ? 7.684 -11.133 -26.031 1 93.38 152 SER B O 1
ATOM 3721 N N . ASP B 1 153 ? 7.609 -12.68 -24.375 1 94.19 153 ASP B N 1
ATOM 3722 C CA . ASP B 1 153 ? 8.906 -13.273 -24.688 1 94.19 153 ASP B CA 1
ATOM 3723 C C . ASP B 1 153 ? 10.016 -12.227 -24.656 1 94.19 153 ASP B C 1
ATOM 3725 O O . ASP B 1 153 ? 10.898 -12.219 -25.516 1 94.19 153 ASP B O 1
ATOM 3729 N N . GLN B 1 154 ? 9.938 -11.453 -23.688 1 94.31 154 GLN B N 1
ATOM 3730 C CA . GLN B 1 154 ? 10.891 -10.359 -23.547 1 94.31 154 GLN B CA 1
ATOM 3731 C C . GLN B 1 154 ? 12.148 -10.82 -22.812 1 94.31 154 GLN B C 1
ATOM 3733 O O . GLN B 1 154 ? 12.062 -11.516 -21.797 1 94.31 154 GLN B O 1
ATOM 3738 N N . GLN B 1 155 ? 13.312 -10.352 -23.406 1 95.38 155 GLN B N 1
ATOM 3739 C CA . GLN B 1 155 ? 14.57 -10.516 -22.688 1 95.38 155 GLN B CA 1
ATOM 3740 C C . GLN B 1 155 ? 14.703 -9.492 -21.562 1 95.38 155 GLN B C 1
ATOM 3742 O O . GLN B 1 155 ? 14.367 -8.32 -21.75 1 95.38 155 GLN B O 1
ATOM 3747 N N . GLY B 1 156 ? 15.156 -10.008 -20.391 1 96.75 156 GLY B N 1
ATOM 3748 C CA . GLY B 1 156 ? 15.422 -9.07 -19.312 1 96.75 156 GLY B CA 1
ATOM 3749 C C . GLY B 1 156 ? 16.594 -8.141 -19.594 1 96.75 156 GLY B C 1
ATOM 3750 O O . GLY B 1 156 ? 17.531 -8.523 -20.297 1 96.75 156 GLY B O 1
ATOM 3751 N N . VAL B 1 157 ? 16.484 -6.934 -19.109 1 97.19 157 VAL B N 1
ATOM 3752 C CA . VAL B 1 157 ? 17.562 -5.953 -19.234 1 97.19 157 VAL B CA 1
ATOM 3753 C C . VAL B 1 157 ? 17.969 -5.426 -17.859 1 97.19 157 VAL B C 1
ATOM 3755 O O . VAL B 1 157 ? 17.094 -5.078 -17.047 1 97.19 157 VAL B O 1
ATOM 3758 N N . GLU B 1 158 ? 19.25 -5.414 -17.609 1 97.12 158 GLU B N 1
ATOM 3759 C CA . GLU B 1 158 ? 19.766 -4.93 -16.328 1 97.12 158 GLU B CA 1
ATOM 3760 C C . GLU B 1 158 ? 19.406 -3.461 -16.109 1 97.12 158 GLU B C 1
ATOM 3762 O O . GLU B 1 158 ? 19.375 -2.678 -17.062 1 97.12 158 GLU B O 1
ATOM 3767 N N . ALA B 1 159 ? 19.172 -3.158 -14.867 1 97.31 159 ALA B N 1
ATOM 3768 C CA . ALA B 1 159 ? 18.984 -1.754 -14.508 1 97.31 159 ALA B CA 1
ATOM 3769 C C . ALA B 1 159 ? 20.281 -0.975 -14.641 1 97.31 159 ALA B C 1
ATOM 3771 O O . ALA B 1 159 ? 21.375 -1.536 -14.461 1 97.31 159 ALA B O 1
ATOM 3772 N N . ASP B 1 160 ? 20.141 0.301 -14.922 1 97.69 160 ASP B N 1
ATOM 3773 C CA . ASP B 1 160 ? 21.312 1.173 -14.977 1 97.69 160 ASP B CA 1
ATOM 3774 C C . ASP B 1 160 ? 22.047 1.188 -13.633 1 97.69 160 ASP B C 1
ATOM 3776 O O . ASP B 1 160 ? 21.469 1.563 -12.609 1 97.69 160 ASP B O 1
ATOM 3780 N N . MET B 1 161 ? 23.297 0.92 -13.633 1 97.75 161 MET B N 1
ATOM 3781 C CA . MET B 1 161 ? 24.047 0.688 -12.398 1 97.75 161 MET B CA 1
ATOM 3782 C C . MET B 1 161 ? 24.266 1.992 -11.641 1 97.75 161 MET B C 1
ATOM 3784 O O . MET B 1 161 ? 24.203 2.016 -10.414 1 97.75 161 MET B O 1
ATOM 3788 N N . ASP B 1 162 ? 24.531 3.064 -12.312 1 97.06 162 ASP B N 1
ATOM 3789 C CA . ASP B 1 162 ? 24.703 4.352 -11.648 1 97.06 162 ASP B CA 1
ATOM 3790 C C . ASP B 1 162 ? 23.406 4.812 -10.992 1 97.06 162 ASP B C 1
ATOM 3792 O O . ASP B 1 162 ? 23.422 5.312 -9.867 1 97.06 162 ASP B O 1
ATOM 3796 N N . ALA B 1 163 ? 22.391 4.629 -11.75 1 97.38 163 ALA B N 1
ATOM 3797 C CA . ALA B 1 163 ? 21.078 4.988 -11.195 1 97.38 163 ALA B CA 1
ATOM 3798 C C . ALA B 1 163 ? 20.734 4.121 -9.992 1 97.38 163 ALA B C 1
ATOM 3800 O O . ALA B 1 163 ? 20.125 4.598 -9.031 1 97.38 163 ALA B O 1
ATOM 3801 N N . LEU B 1 164 ? 21.094 2.885 -10.031 1 98.31 164 LEU B N 1
ATOM 3802 C CA . LEU B 1 164 ? 20.859 1.984 -8.906 1 98.31 164 LEU B CA 1
ATOM 3803 C C . LEU B 1 164 ? 21.625 2.455 -7.672 1 98.31 164 LEU B C 1
ATOM 3805 O O . LEU B 1 164 ? 21.094 2.412 -6.559 1 98.31 164 LEU B O 1
ATOM 3809 N N . LYS B 1 165 ? 22.844 2.84 -7.871 1 98.06 165 LYS B N 1
ATOM 3810 C CA . LYS B 1 165 ? 23.641 3.354 -6.762 1 98.06 165 LYS B CA 1
ATOM 3811 C C . LYS B 1 165 ? 23.016 4.602 -6.152 1 98.06 165 LYS B C 1
ATOM 3813 O O . LYS B 1 165 ? 22.984 4.758 -4.93 1 98.06 165 LYS B O 1
ATOM 3818 N N . ARG B 1 166 ? 22.531 5.441 -6.992 1 97.44 166 ARG B N 1
ATOM 3819 C CA . ARG B 1 166 ? 21.859 6.648 -6.523 1 97.44 166 ARG B CA 1
ATOM 3820 C C . ARG B 1 166 ? 20.609 6.297 -5.727 1 97.44 166 ARG B C 1
ATOM 3822 O O . ARG B 1 166 ? 20.344 6.891 -4.68 1 97.44 166 ARG B O 1
ATOM 3829 N N . ALA B 1 167 ? 19.891 5.371 -6.254 1 97.94 167 ALA B N 1
ATOM 3830 C CA . ALA B 1 167 ? 18.688 4.93 -5.551 1 97.94 167 ALA B CA 1
ATOM 3831 C C . ALA B 1 167 ? 19.031 4.359 -4.176 1 97.94 167 ALA B C 1
ATOM 3833 O O . ALA B 1 167 ? 18.375 4.68 -3.186 1 97.94 167 ALA B O 1
ATOM 3834 N N . LEU B 1 168 ? 20.031 3.516 -4.121 1 98.5 168 LEU B N 1
ATOM 3835 C CA . LEU B 1 168 ? 20.469 2.934 -2.859 1 98.5 168 LEU B CA 1
ATOM 3836 C C . LEU B 1 168 ? 20.812 4.023 -1.852 1 98.5 168 LEU B C 1
ATOM 3838 O O . LEU B 1 168 ? 20.328 4.012 -0.721 1 98.5 168 LEU B O 1
ATOM 3842 N N . LYS B 1 169 ? 21.609 4.961 -2.266 1 97.94 169 LYS B N 1
ATOM 3843 C CA . LYS B 1 169 ? 22.078 6.023 -1.376 1 97.94 169 LYS B CA 1
ATOM 3844 C C . LYS B 1 169 ? 20.906 6.852 -0.853 1 97.94 169 LYS B C 1
ATOM 3846 O O . LYS B 1 169 ? 20.859 7.199 0.329 1 97.94 169 LYS B O 1
ATOM 3851 N N . ALA B 1 170 ? 20.047 7.156 -1.721 1 98.12 170 ALA B N 1
ATOM 3852 C CA . ALA B 1 170 ? 18.891 7.945 -1.325 1 98.12 170 ALA B CA 1
ATOM 3853 C C . ALA B 1 170 ? 18.031 7.191 -0.311 1 98.12 170 ALA B C 1
ATOM 3855 O O . ALA B 1 170 ? 17.641 7.75 0.716 1 98.12 170 ALA B O 1
ATOM 3856 N N . LEU B 1 171 ? 17.734 5.922 -0.59 1 98.31 171 LEU B N 1
ATOM 3857 C CA . LEU B 1 171 ? 16.891 5.121 0.292 1 98.31 171 LEU B CA 1
ATOM 3858 C C . LEU B 1 171 ? 17.578 4.902 1.641 1 98.31 171 LEU B C 1
ATOM 3860 O O . LEU B 1 171 ? 16.922 4.973 2.686 1 98.31 171 LEU B O 1
ATOM 3864 N N . GLN B 1 172 ? 18.859 4.652 1.614 1 98.44 172 GLN B N 1
ATOM 3865 C CA . GLN B 1 172 ? 19.609 4.543 2.855 1 98.44 172 GLN B CA 1
ATOM 3866 C C . GLN B 1 172 ? 19.547 5.84 3.658 1 98.44 172 GLN B C 1
ATOM 3868 O O . GLN B 1 172 ? 19.344 5.812 4.875 1 98.44 172 GLN B O 1
ATOM 3873 N N . GLY B 1 173 ? 19.734 6.934 2.971 1 98.19 173 GLY B N 1
ATOM 3874 C CA . GLY B 1 173 ? 19.656 8.227 3.631 1 98.19 173 GLY B CA 1
ATOM 3875 C C . GLY B 1 173 ? 18.312 8.5 4.254 1 98.19 173 GLY B C 1
ATOM 3876 O O . GLY B 1 173 ? 18.219 9.016 5.367 1 98.19 173 GLY B O 1
ATOM 3877 N N . ILE B 1 174 ? 17.266 8.164 3.541 1 97.38 174 ILE B N 1
ATOM 3878 C CA . ILE B 1 174 ? 15.906 8.352 4.035 1 97.38 174 ILE B CA 1
ATOM 3879 C C . ILE B 1 174 ? 15.703 7.535 5.309 1 97.38 174 ILE B C 1
ATOM 3881 O O . ILE B 1 174 ? 15.203 8.047 6.309 1 97.38 174 ILE B O 1
ATOM 3885 N N . VAL B 1 175 ? 16.109 6.27 5.293 1 98.06 175 VAL B N 1
ATOM 3886 C CA . VAL B 1 175 ? 15.906 5.375 6.43 1 98.06 175 VAL B CA 1
ATOM 3887 C C . VAL B 1 175 ? 16.766 5.836 7.602 1 98.06 175 VAL B C 1
ATOM 3889 O O . VAL B 1 175 ? 16.297 5.891 8.742 1 98.06 175 VAL B O 1
ATOM 3892 N N . GLU B 1 176 ? 18 6.207 7.34 1 97.62 176 GLU B N 1
ATOM 3893 C CA . GLU B 1 176 ? 18.891 6.688 8.391 1 97.62 176 GLU B CA 1
ATOM 3894 C C . GLU B 1 176 ? 18.344 7.945 9.047 1 97.62 176 GLU B C 1
ATOM 3896 O O . GLU B 1 176 ? 18.359 8.062 10.273 1 97.62 176 GLU B O 1
ATOM 3901 N N . THR B 1 177 ? 17.891 8.859 8.211 1 96.75 177 THR B N 1
ATOM 3902 C CA . THR B 1 177 ? 17.312 10.094 8.727 1 96.75 177 THR B CA 1
ATOM 3903 C C . THR B 1 177 ? 16.109 9.797 9.609 1 96.75 177 THR B C 1
ATOM 3905 O O . THR B 1 177 ? 15.945 10.406 10.672 1 96.75 177 THR B O 1
ATOM 3908 N N . SER B 1 178 ? 15.305 8.891 9.188 1 95.94 178 SER B N 1
ATOM 3909 C CA . SER B 1 178 ? 14.102 8.547 9.938 1 95.94 178 SER B CA 1
ATOM 3910 C C . SER B 1 178 ? 14.445 7.906 11.273 1 95.94 178 SER B C 1
ATOM 3912 O O . SER B 1 178 ? 13.789 8.172 12.281 1 95.94 178 SER B O 1
ATOM 3914 N N . GLU B 1 179 ? 15.414 7.055 11.328 1 96.12 179 GLU B N 1
ATOM 3915 C CA . GLU B 1 179 ? 15.852 6.422 12.57 1 96.12 179 GLU B CA 1
ATOM 3916 C C . GLU B 1 179 ? 16.375 7.457 13.562 1 96.12 179 GLU B C 1
ATOM 3918 O O . GLU B 1 179 ? 16.188 7.309 14.773 1 96.12 179 GLU B O 1
ATOM 3923 N N . GLY B 1 180 ? 16.969 8.484 13.062 1 93.5 180 GLY B N 1
ATOM 3924 C CA . GLY B 1 180 ? 17.5 9.555 13.898 1 93.5 180 GLY B CA 1
ATOM 3925 C C . GLY B 1 180 ? 16.438 10.328 14.633 1 93.5 180 GLY B C 1
ATOM 3926 O O . GLY B 1 180 ? 16.719 11.016 15.617 1 93.5 180 GLY B O 1
ATOM 3927 N N . VAL B 1 181 ? 15.234 10.234 14.164 1 93.19 181 VAL B N 1
ATOM 3928 C CA . VAL B 1 181 ? 14.18 11 14.82 1 93.19 181 VAL B CA 1
ATOM 3929 C C . VAL B 1 181 ? 13.203 10.047 15.508 1 93.19 181 VAL B C 1
ATOM 3931 O O . VAL B 1 181 ? 12.055 10.406 15.766 1 93.19 181 VAL B O 1
ATOM 3934 N N . GLY B 1 182 ? 13.523 8.82 15.648 1 92.25 182 GLY B N 1
ATOM 3935 C CA . GLY B 1 182 ? 12.797 7.922 16.531 1 92.25 182 GLY B CA 1
ATOM 3936 C C . GLY B 1 182 ? 11.922 6.926 15.797 1 92.25 182 GLY B C 1
ATOM 3937 O O . GLY B 1 182 ? 11.102 6.242 16.406 1 92.25 182 GLY B O 1
ATOM 3938 N N . ILE B 1 183 ? 12.016 6.855 14.555 1 92 183 ILE B N 1
ATOM 3939 C CA . ILE B 1 183 ? 11.281 5.832 13.828 1 92 183 ILE B CA 1
ATOM 3940 C C . ILE B 1 183 ? 11.977 4.48 13.992 1 92 183 ILE B C 1
ATOM 3942 O O . ILE B 1 183 ? 13.203 4.391 13.867 1 92 183 ILE B O 1
ATOM 3946 N N . ASP B 1 184 ? 11.133 3.475 14.219 1 91.44 184 ASP B N 1
ATOM 3947 C CA . ASP B 1 184 ? 11.656 2.133 14.453 1 91.44 184 ASP B CA 1
ATOM 3948 C C . ASP B 1 184 ? 12.469 1.645 13.258 1 91.44 184 ASP B C 1
ATOM 3950 O O . ASP B 1 184 ? 12.117 1.899 12.109 1 91.44 184 ASP B O 1
ATOM 3954 N N . LYS B 1 185 ? 13.445 0.913 13.641 1 95.19 185 LYS B N 1
ATOM 3955 C CA . LYS B 1 185 ? 14.266 0.291 12.609 1 95.19 185 LYS B CA 1
ATOM 3956 C C . LYS B 1 185 ? 13.469 -0.736 11.812 1 95.19 185 LYS B C 1
ATOM 3958 O O . LYS B 1 185 ? 12.562 -1.38 12.352 1 95.19 185 LYS B O 1
ATOM 3963 N N . LEU B 1 186 ? 13.852 -0.833 10.547 1 95.81 186 LEU B N 1
ATOM 3964 C CA . LEU B 1 186 ? 13.258 -1.865 9.711 1 95.81 186 LEU B CA 1
ATOM 3965 C C . LEU B 1 186 ? 13.703 -3.254 10.156 1 95.81 186 LEU B C 1
ATOM 3967 O O . LEU B 1 186 ? 14.828 -3.426 10.633 1 95.81 186 LEU B O 1
ATOM 3971 N N . LYS B 1 187 ? 12.797 -4.152 9.953 1 92.88 187 LYS B N 1
ATOM 3972 C CA . LYS B 1 187 ? 13.094 -5.52 10.375 1 92.88 187 LYS B CA 1
ATOM 3973 C C . LYS B 1 187 ? 13.383 -6.414 9.172 1 92.88 187 LYS B C 1
ATOM 3975 O O . LYS B 1 187 ? 12.711 -6.316 8.148 1 92.88 187 LYS B O 1
ATOM 3980 N N . GLU B 1 188 ? 14.32 -7.262 9.375 1 94.5 188 GLU B N 1
ATOM 3981 C CA . GLU B 1 188 ? 14.703 -8.203 8.32 1 94.5 188 GLU B CA 1
ATOM 3982 C C . GLU B 1 188 ? 13.688 -9.336 8.203 1 94.5 188 GLU B C 1
ATOM 3984 O O . GLU B 1 188 ? 13.188 -9.836 9.211 1 94.5 188 GLU B O 1
ATOM 3989 N N . SER B 1 189 ? 13.469 -9.656 6.945 1 93.88 189 SER B N 1
ATOM 3990 C CA . SER B 1 189 ? 12.602 -10.805 6.699 1 93.88 189 SER B CA 1
ATOM 3991 C C . SER B 1 189 ? 13.383 -12.109 6.73 1 93.88 189 SER B C 1
ATOM 3993 O O . SER B 1 189 ? 14.508 -12.172 6.23 1 93.88 189 SER B O 1
ATOM 3995 N N . SER B 1 190 ? 12.742 -13.141 7.199 1 92.25 190 SER B N 1
ATOM 3996 C CA . SER B 1 190 ? 13.375 -14.453 7.227 1 92.25 190 SER B CA 1
ATOM 3997 C C . SER B 1 190 ? 12.812 -15.367 6.148 1 92.25 190 SER B C 1
ATOM 3999 O O . SER B 1 190 ? 13.203 -16.531 6.043 1 92.25 190 SER B O 1
ATOM 4001 N N . VAL B 1 191 ? 11.914 -14.859 5.34 1 96 191 VAL B N 1
ATOM 4002 C CA . VAL B 1 191 ? 11.258 -15.688 4.332 1 96 191 VAL B CA 1
ATOM 4003 C C . VAL B 1 191 ? 12.242 -16 3.203 1 96 191 VAL B C 1
ATOM 4005 O O . VAL B 1 191 ? 12.828 -15.094 2.613 1 96 191 VAL B O 1
ATOM 4008 N N . LYS B 1 192 ? 12.422 -17.266 2.988 1 97.19 192 LYS B N 1
ATOM 4009 C CA . LYS B 1 192 ? 13.273 -17.75 1.902 1 97.19 192 LYS B CA 1
ATOM 4010 C C . LYS B 1 192 ? 12.438 -18.328 0.761 1 97.19 192 LYS B C 1
ATOM 4012 O O . LYS B 1 192 ? 11.203 -18.375 0.849 1 97.19 192 LYS B O 1
ATOM 4017 N N . LEU B 1 193 ? 13.133 -18.75 -0.32 1 97.62 193 LEU B N 1
ATOM 4018 C CA . LEU B 1 193 ? 12.414 -19.188 -1.509 1 97.62 193 LEU B CA 1
ATOM 4019 C C . LEU B 1 193 ? 12.156 -20.688 -1.468 1 97.62 193 LEU B C 1
ATOM 4021 O O . LEU B 1 193 ? 11.633 -21.266 -2.428 1 97.62 193 LEU B O 1
ATOM 4025 N N . ASP B 1 194 ? 12.453 -21.297 -0.379 1 95.94 194 ASP B N 1
ATOM 4026 C CA . ASP B 1 194 ? 12.172 -22.734 -0.281 1 95.94 194 ASP B CA 1
ATOM 4027 C C . ASP B 1 194 ? 10.68 -22.984 -0.075 1 95.94 194 ASP B C 1
ATOM 4029 O O . ASP B 1 194 ? 9.945 -22.094 0.373 1 95.94 194 ASP B O 1
ATOM 4033 N N . GLN B 1 195 ? 10.305 -24.141 -0.434 1 94.06 195 GLN B N 1
ATOM 4034 C CA . GLN B 1 195 ? 8.898 -24.516 -0.404 1 94.06 195 GLN B CA 1
ATOM 4035 C C . GLN B 1 195 ? 8.32 -24.391 1.002 1 94.06 195 GLN B C 1
ATOM 4037 O O . GLN B 1 195 ? 7.168 -23.969 1.17 1 94.06 195 GLN B O 1
ATOM 4042 N N . ALA B 1 196 ? 9.039 -24.703 1.991 1 93 196 ALA B N 1
ATOM 4043 C CA . ALA B 1 196 ? 8.578 -24.656 3.377 1 93 196 ALA B CA 1
ATOM 4044 C C . ALA B 1 196 ? 8.266 -23.219 3.809 1 93 196 ALA B C 1
ATOM 4046 O O . ALA B 1 196 ? 7.379 -23 4.629 1 93 196 ALA B O 1
ATOM 4047 N N . SER B 1 197 ? 8.898 -22.297 3.174 1 93.38 197 SER B N 1
ATOM 4048 C CA . SER B 1 197 ? 8.789 -20.906 3.592 1 93.38 197 SER B CA 1
ATOM 4049 C C . SER B 1 197 ? 7.766 -20.156 2.742 1 93.38 197 SER B C 1
ATOM 4051 O O . SER B 1 197 ? 6.988 -19.344 3.262 1 93.38 197 SER B O 1
ATOM 4053 N N . ILE B 1 198 ? 7.691 -20.375 1.49 1 93.88 198 ILE B N 1
ATOM 4054 C CA . ILE B 1 198 ? 6.914 -19.547 0.579 1 93.88 198 ILE B CA 1
ATOM 4055 C C . ILE B 1 198 ? 5.59 -20.234 0.252 1 93.88 198 ILE B C 1
ATOM 4057 O O . ILE B 1 198 ? 4.617 -19.578 -0.131 1 93.88 198 ILE B O 1
ATOM 4061 N N . GLY B 1 199 ? 5.594 -21.562 0.276 1 93.19 199 GLY B N 1
ATOM 4062 C CA . GLY B 1 199 ? 4.332 -22.281 0.169 1 93.19 199 GLY B CA 1
ATOM 4063 C C . GLY B 1 199 ? 4.023 -22.734 -1.243 1 93.19 199 GLY B C 1
ATOM 4064 O O . GLY B 1 199 ? 2.867 -23 -1.581 1 93.19 199 GLY B O 1
ATOM 4065 N N . ILE B 1 200 ? 5.031 -22.766 -2.123 1 94.38 200 ILE B N 1
ATOM 4066 C CA . ILE B 1 200 ? 4.863 -23.328 -3.457 1 94.38 200 ILE B CA 1
ATOM 4067 C C . ILE B 1 200 ? 6.137 -24.062 -3.875 1 94.38 200 ILE B C 1
ATOM 4069 O O . ILE B 1 200 ? 7.223 -23.766 -3.371 1 94.38 200 ILE B O 1
ATOM 4073 N N . ALA B 1 201 ? 5.969 -25 -4.789 1 93.31 201 ALA B N 1
ATOM 4074 C CA . ALA B 1 201 ? 7.133 -25.703 -5.309 1 93.31 201 ALA B CA 1
ATOM 4075 C C . ALA B 1 201 ? 7.934 -24.828 -6.258 1 93.31 201 ALA B C 1
ATOM 4077 O O . ALA B 1 201 ? 7.359 -24.078 -7.059 1 93.31 201 ALA B O 1
ATOM 4078 N N . ASN B 1 202 ? 9.266 -24.875 -6.172 1 95.12 202 ASN B N 1
ATOM 4079 C CA . ASN B 1 202 ? 10.203 -24.219 -7.078 1 95.12 202 ASN B CA 1
ATOM 4080 C C . ASN B 1 202 ? 9.961 -22.719 -7.16 1 95.12 202 ASN B C 1
ATOM 4082 O O . ASN B 1 202 ? 9.992 -22.141 -8.25 1 95.12 202 ASN B O 1
ATOM 4086 N N . ALA B 1 203 ? 9.688 -22.156 -6.012 1 96.25 203 ALA B N 1
ATOM 4087 C CA . ALA B 1 203 ? 9.445 -20.703 -5.969 1 96.25 203 ALA B CA 1
ATOM 4088 C C . ALA B 1 203 ? 10.641 -19.938 -6.516 1 96.25 203 ALA B C 1
ATOM 4090 O O . ALA B 1 203 ? 10.484 -18.844 -7.066 1 96.25 203 ALA B O 1
ATOM 4091 N N . LYS B 1 204 ? 11.797 -20.5 -6.438 1 96.88 204 LYS B N 1
ATOM 4092 C CA . LYS B 1 204 ? 13.031 -19.844 -6.871 1 96.88 204 LYS B CA 1
ATOM 4093 C C . LYS B 1 204 ? 12.984 -19.516 -8.359 1 96.88 204 LYS B C 1
ATOM 4095 O O . LYS B 1 204 ? 13.656 -18.578 -8.805 1 96.88 204 LYS B O 1
ATOM 4100 N N . ASN B 1 205 ? 12.188 -20.219 -9.094 1 97.06 205 ASN B N 1
ATOM 4101 C CA . ASN B 1 205 ? 12.078 -19.953 -10.531 1 97.06 205 ASN B CA 1
ATOM 4102 C C . ASN B 1 205 ? 11.484 -18.578 -10.797 1 97.06 205 ASN B C 1
ATOM 4104 O O . ASN B 1 205 ? 11.656 -18.031 -11.891 1 97.06 205 ASN B O 1
ATOM 4108 N N . GLY B 1 206 ? 10.758 -18.031 -9.812 1 97.69 206 GLY B N 1
ATOM 4109 C CA . GLY B 1 206 ? 10.227 -16.688 -9.969 1 97.69 206 GLY B CA 1
ATOM 4110 C C . GLY B 1 206 ? 11.305 -15.633 -10.156 1 97.69 206 GLY B C 1
ATOM 4111 O O . GLY B 1 206 ? 11.055 -14.586 -10.75 1 97.69 206 GLY B O 1
ATOM 4112 N N . ALA B 1 207 ? 12.5 -15.93 -9.711 1 98.44 207 ALA B N 1
ATOM 4113 C CA . ALA B 1 207 ? 13.609 -14.992 -9.82 1 98.44 207 ALA B CA 1
ATOM 4114 C C . ALA B 1 207 ? 14.078 -14.875 -11.273 1 98.44 207 ALA B C 1
ATOM 4116 O O . ALA B 1 207 ? 14.812 -13.945 -11.617 1 98.44 207 ALA B O 1
ATOM 4117 N N . LYS B 1 208 ? 13.648 -15.773 -12.125 1 98.12 208 LYS B N 1
ATOM 4118 C CA . LYS B 1 208 ? 14.078 -15.773 -13.523 1 98.12 208 LYS B CA 1
ATOM 4119 C C . LYS B 1 208 ? 13.594 -14.516 -14.242 1 98.12 208 LYS B C 1
ATOM 4121 O O . LYS B 1 208 ? 14.109 -14.164 -15.305 1 98.12 208 LYS B O 1
ATOM 4126 N N . VAL B 1 209 ? 12.578 -13.852 -13.68 1 98.12 209 VAL B N 1
ATOM 4127 C CA . VAL B 1 209 ? 12.125 -12.602 -14.289 1 98.12 209 VAL B CA 1
ATOM 4128 C C . VAL B 1 209 ? 13.258 -11.57 -14.242 1 98.12 209 VAL B C 1
ATOM 4130 O O . VAL B 1 209 ? 13.195 -10.547 -14.93 1 98.12 209 VAL B O 1
ATOM 4133 N N . LEU B 1 210 ? 14.266 -11.867 -13.414 1 98.31 210 LEU B N 1
ATOM 4134 C CA . LEU B 1 210 ? 15.383 -10.945 -13.219 1 98.31 210 LEU B CA 1
ATOM 4135 C C . LEU B 1 210 ? 16.594 -11.383 -14.031 1 98.31 210 LEU B C 1
ATOM 4137 O O . LEU B 1 210 ? 17.719 -10.922 -13.789 1 98.31 210 LEU B O 1
ATOM 4141 N N . ALA B 1 211 ? 16.391 -12.266 -14.938 1 97.62 211 ALA B N 1
ATOM 4142 C CA . ALA B 1 211 ? 17.453 -12.594 -15.883 1 97.62 211 ALA B CA 1
ATOM 4143 C C . ALA B 1 211 ? 17.844 -11.383 -16.719 1 97.62 211 ALA B C 1
ATOM 4145 O O . ALA B 1 211 ? 16.984 -10.586 -17.094 1 97.62 211 ALA B O 1
ATOM 4146 N N . ALA B 1 212 ? 19.062 -11.258 -17.016 1 95.81 212 ALA B N 1
ATOM 4147 C CA . ALA B 1 212 ? 19.562 -10.141 -17.797 1 95.81 212 ALA B CA 1
ATOM 4148 C C . ALA B 1 212 ? 20.266 -10.625 -19.062 1 95.81 212 ALA B C 1
ATOM 4150 O O . ALA B 1 212 ? 21.203 -11.422 -18.984 1 95.81 212 ALA B O 1
ATOM 4151 N N . GLY B 1 213 ? 19.891 -10.031 -20.125 1 92.75 213 GLY B N 1
ATOM 4152 C CA . GLY B 1 213 ? 20.453 -10.453 -21.406 1 92.75 213 GLY B CA 1
ATOM 4153 C C . GLY B 1 213 ? 19.953 -11.82 -21.844 1 92.75 213 GLY B C 1
ATOM 4154 O O . GLY B 1 213 ? 20.438 -12.375 -22.828 1 92.75 213 GLY B O 1
ATOM 4155 N N . HIS B 1 214 ? 19 -12.336 -21.078 1 88.31 214 HIS B N 1
ATOM 4156 C CA . HIS B 1 214 ? 18.453 -13.664 -21.328 1 88.31 214 HIS B CA 1
ATOM 4157 C C . HIS B 1 214 ? 16.953 -13.688 -21.094 1 88.31 214 HIS B C 1
ATOM 4159 O O . HIS B 1 214 ? 16.406 -12.797 -20.453 1 88.31 214 HIS B O 1
ATOM 4165 N N . LYS B 1 215 ? 16.406 -14.711 -21.656 1 88.5 215 LYS B N 1
ATOM 4166 C CA . LYS B 1 215 ? 14.992 -14.961 -21.391 1 88.5 215 LYS B CA 1
ATOM 4167 C C . LYS B 1 215 ? 14.812 -15.742 -20.094 1 88.5 215 LYS B C 1
ATOM 4169 O O . LYS B 1 215 ? 15.773 -16.281 -19.547 1 88.5 215 LYS B O 1
ATOM 4174 N N . ALA B 1 216 ? 13.516 -15.75 -19.625 1 89.12 216 ALA B N 1
ATOM 4175 C CA . ALA B 1 216 ? 13.227 -16.453 -18.375 1 89.12 216 ALA B CA 1
ATOM 4176 C C . ALA B 1 216 ? 13.242 -17.969 -18.578 1 89.12 216 ALA B C 1
ATOM 4178 O O . ALA B 1 216 ? 13.383 -18.734 -17.625 1 89.12 216 ALA B O 1
ATOM 4179 N N . GLY B 1 217 ? 13.148 -18.391 -19.703 1 87.25 217 GLY B N 1
ATOM 4180 C CA . GLY B 1 217 ? 13.219 -19.797 -20.062 1 87.25 217 GLY B CA 1
ATOM 4181 C C . GLY B 1 217 ? 11.883 -20.516 -19.922 1 87.25 217 GLY B C 1
ATOM 4182 O O . GLY B 1 217 ? 11.656 -21.531 -20.578 1 87.25 217 GLY B O 1
ATOM 4183 N N . GLU B 1 218 ? 11.055 -20.172 -19.047 1 90.69 218 GLU B N 1
ATOM 4184 C CA . GLU B 1 218 ? 9.695 -20.672 -18.859 1 90.69 218 GLU B CA 1
ATOM 4185 C C . GLU B 1 218 ? 8.789 -19.609 -18.25 1 90.69 218 GLU B C 1
ATOM 4187 O O . GLU B 1 218 ? 9.258 -18.531 -17.875 1 90.69 218 GLU B O 1
ATOM 4192 N N . ALA B 1 219 ? 7.445 -19.891 -18.312 1 87.44 219 ALA B N 1
ATOM 4193 C CA . ALA B 1 219 ? 6.512 -18.984 -17.672 1 87.44 219 ALA B CA 1
ATOM 4194 C C . ALA B 1 219 ? 6.688 -19 -16.156 1 87.44 219 ALA B C 1
ATOM 4196 O O . ALA B 1 219 ? 6.547 -20.031 -15.516 1 87.44 219 ALA B O 1
ATOM 4197 N N . VAL B 1 220 ? 7.031 -17.766 -15.648 1 92.5 220 VAL B N 1
ATOM 4198 C CA . VAL B 1 220 ? 7.355 -17.734 -14.227 1 92.5 220 VAL B CA 1
ATOM 4199 C C . VAL B 1 220 ? 6.672 -16.547 -13.555 1 92.5 220 VAL B C 1
ATOM 4201 O O . VAL B 1 220 ? 6.988 -16.203 -12.414 1 92.5 220 VAL B O 1
ATOM 4204 N N . GLY B 1 221 ? 5.75 -15.945 -14.219 1 94.81 221 GLY B N 1
ATOM 4205 C CA . GLY B 1 221 ? 5.07 -14.781 -13.672 1 94.81 221 GLY B CA 1
ATOM 4206 C C . GLY B 1 221 ? 4.32 -15.078 -12.391 1 94.81 221 GLY B C 1
ATOM 4207 O O . GLY B 1 221 ? 4.305 -14.25 -11.469 1 94.81 221 GLY B O 1
ATOM 4208 N N . ASP B 1 222 ? 3.748 -16.234 -12.328 1 94.12 222 ASP B N 1
ATOM 4209 C CA . ASP B 1 222 ? 2.996 -16.625 -11.141 1 94.12 222 ASP B CA 1
ATOM 4210 C C . ASP B 1 222 ? 3.922 -16.812 -9.938 1 94.12 222 ASP B C 1
ATOM 4212 O O . ASP B 1 222 ? 3.586 -16.406 -8.82 1 94.12 222 ASP B O 1
ATOM 4216 N N . LYS B 1 223 ? 5.066 -17.406 -10.156 1 96.62 223 LYS B N 1
ATOM 4217 C CA . LYS B 1 223 ? 6.027 -17.609 -9.078 1 96.62 223 LYS B CA 1
ATOM 4218 C C . LYS B 1 223 ? 6.613 -16.281 -8.609 1 96.62 223 LYS B C 1
ATOM 4220 O O . LYS B 1 223 ? 6.836 -16.094 -7.41 1 96.62 223 LYS B O 1
ATOM 4225 N N . ALA B 1 224 ? 6.84 -15.375 -9.555 1 97.81 224 ALA B N 1
ATOM 4226 C CA . ALA B 1 224 ? 7.273 -14.031 -9.188 1 97.81 224 ALA B CA 1
ATOM 4227 C C . ALA B 1 224 ? 6.227 -13.328 -8.328 1 97.81 224 ALA B C 1
ATOM 4229 O O . ALA B 1 224 ? 6.555 -12.719 -7.309 1 97.81 224 ALA B O 1
ATOM 4230 N N . ALA B 1 225 ? 4.996 -13.453 -8.727 1 97.12 225 ALA B N 1
ATOM 4231 C CA . ALA B 1 225 ? 3.902 -12.859 -7.965 1 97.12 225 ALA B CA 1
ATOM 4232 C C . ALA B 1 225 ? 3.838 -13.43 -6.551 1 97.12 225 ALA B C 1
ATOM 4234 O O . ALA B 1 225 ? 3.602 -12.695 -5.59 1 97.12 225 ALA B O 1
ATOM 4235 N N . THR B 1 226 ? 4.051 -14.672 -6.441 1 97.19 226 THR B N 1
ATOM 4236 C CA . THR B 1 226 ? 4.02 -15.32 -5.137 1 97.19 226 THR B CA 1
ATOM 4237 C C . THR B 1 226 ? 5.16 -14.812 -4.254 1 97.19 226 THR B C 1
ATOM 4239 O O . THR B 1 226 ? 4.965 -14.547 -3.068 1 97.19 226 THR B O 1
ATOM 4242 N N . ILE B 1 227 ? 6.328 -14.688 -4.805 1 98.25 227 ILE B N 1
ATOM 4243 C CA . ILE B 1 227 ? 7.473 -14.172 -4.066 1 98.25 227 ILE B CA 1
ATOM 4244 C C . ILE B 1 227 ? 7.164 -12.766 -3.553 1 98.25 227 ILE B C 1
ATOM 4246 O O . ILE B 1 227 ? 7.375 -12.469 -2.373 1 98.25 227 ILE B O 1
ATOM 4250 N N . VAL B 1 228 ? 6.637 -11.914 -4.41 1 98.31 228 VAL B N 1
ATOM 4251 C CA . VAL B 1 228 ? 6.336 -10.531 -4.059 1 98.31 228 VAL B CA 1
ATOM 4252 C C . VAL B 1 228 ? 5.242 -10.5 -2.992 1 98.31 228 VAL B C 1
ATOM 4254 O O . VAL B 1 228 ? 5.281 -9.672 -2.082 1 98.31 228 VAL B O 1
ATOM 4257 N N . SER B 1 229 ? 4.336 -11.391 -3.068 1 96.44 229 SER B N 1
ATOM 4258 C CA . SER B 1 229 ? 3.24 -11.445 -2.104 1 96.44 229 SER B CA 1
ATOM 4259 C C . SER B 1 229 ? 3.74 -11.859 -0.725 1 96.44 229 SER B C 1
ATOM 4261 O O . SER B 1 229 ? 3.145 -11.492 0.292 1 96.44 229 SER B O 1
ATOM 4263 N N . ALA B 1 230 ? 4.824 -12.539 -0.644 1 96.31 230 ALA B N 1
ATOM 4264 C CA . ALA B 1 230 ? 5.277 -13.188 0.584 1 96.31 230 ALA B CA 1
ATOM 4265 C C . ALA B 1 230 ? 5.98 -12.188 1.501 1 96.31 230 ALA B C 1
ATOM 4267 O O . ALA B 1 230 ? 6.246 -12.484 2.668 1 96.31 230 ALA B O 1
ATOM 4268 N N . VAL B 1 231 ? 6.242 -11 0.956 1 96.69 231 VAL B N 1
ATOM 4269 C CA . VAL B 1 231 ? 6.996 -10.039 1.751 1 96.69 231 VAL B CA 1
ATOM 4270 C C . VAL B 1 231 ? 6.293 -8.688 1.727 1 96.69 231 VAL B C 1
ATOM 4272 O O . VAL B 1 231 ? 5.523 -8.391 0.807 1 96.69 231 VAL B O 1
ATOM 4275 N N . SER B 1 232 ? 6.559 -7.914 2.77 1 95.81 232 SER B N 1
ATOM 4276 C CA . SER B 1 232 ? 6.031 -6.555 2.834 1 95.81 232 SER B CA 1
ATOM 4277 C C . SER B 1 232 ? 6.984 -5.559 2.184 1 95.81 232 SER B C 1
ATOM 4279 O O . SER B 1 232 ? 8.156 -5.875 1.951 1 95.81 232 SER B O 1
ATOM 4281 N N . GLY B 1 233 ? 6.41 -4.395 1.898 1 96.88 233 GLY B N 1
ATOM 4282 C CA . GLY B 1 233 ? 7.258 -3.33 1.383 1 96.88 233 GLY B CA 1
ATOM 4283 C C . GLY B 1 233 ? 8.375 -2.945 2.33 1 96.88 233 GLY B C 1
ATOM 4284 O O . GLY B 1 233 ? 9.484 -2.639 1.895 1 96.88 233 GLY B O 1
ATOM 4285 N N . ARG B 1 234 ? 8.133 -3.004 3.613 1 96.69 234 ARG B N 1
ATOM 4286 C CA . ARG B 1 234 ? 9.133 -2.645 4.613 1 96.69 234 ARG B CA 1
ATOM 4287 C C . ARG B 1 234 ? 10.281 -3.65 4.637 1 96.69 234 ARG B C 1
ATOM 4289 O O . ARG B 1 234 ? 11.445 -3.273 4.797 1 96.69 234 ARG B O 1
ATOM 4296 N N . GLU B 1 235 ? 9.922 -4.898 4.473 1 97.56 235 GLU B N 1
ATOM 4297 C CA . GLU B 1 235 ? 10.953 -5.938 4.41 1 97.56 235 GLU B CA 1
ATOM 4298 C C . GLU B 1 235 ? 11.82 -5.781 3.166 1 97.56 235 GLU B C 1
ATOM 4300 O O . GLU B 1 235 ? 13.039 -5.973 3.225 1 97.56 235 GLU B O 1
ATOM 4305 N N . MET B 1 236 ? 11.195 -5.43 2.051 1 98.25 236 MET B N 1
ATOM 4306 C CA . MET B 1 236 ? 11.938 -5.152 0.824 1 98.25 236 MET B CA 1
ATOM 4307 C C . MET B 1 236 ? 12.906 -3.988 1.022 1 98.25 236 MET B C 1
ATOM 4309 O O . MET B 1 236 ? 14.078 -4.078 0.646 1 98.25 236 MET B O 1
ATOM 4313 N N . LEU B 1 237 ? 12.383 -2.967 1.626 1 98.56 237 LEU B N 1
ATOM 4314 C CA . LEU B 1 237 ? 13.188 -1.772 1.866 1 98.56 237 LEU B CA 1
ATOM 4315 C C . LEU B 1 237 ? 14.359 -2.086 2.783 1 98.56 237 LEU B C 1
ATOM 4317 O O . LEU B 1 237 ? 15.484 -1.637 2.537 1 98.56 237 LEU B O 1
ATOM 4321 N N . GLU B 1 238 ? 14.102 -2.838 3.805 1 98.62 238 GLU B N 1
ATOM 4322 C CA . GLU B 1 238 ? 15.164 -3.248 4.715 1 98.62 238 GLU B CA 1
ATOM 4323 C C . GLU B 1 238 ? 16.281 -3.988 3.971 1 98.62 238 GLU B C 1
ATOM 4325 O O . GLU B 1 238 ? 17.453 -3.721 4.188 1 98.62 238 GLU B O 1
ATOM 4330 N N . SER B 1 239 ? 15.875 -4.871 3.148 1 98.5 239 SER B N 1
ATOM 4331 C CA . SER B 1 239 ? 16.828 -5.656 2.381 1 98.5 239 SER B CA 1
ATOM 4332 C C . SER B 1 239 ? 17.656 -4.766 1.46 1 98.5 239 SER B C 1
ATOM 4334 O O . SER B 1 239 ? 18.859 -4.984 1.294 1 98.5 239 SER B O 1
ATOM 4336 N N . ILE B 1 240 ? 17.062 -3.818 0.865 1 98.69 240 ILE B N 1
ATOM 4337 C CA . ILE B 1 240 ? 17.734 -2.895 -0.043 1 98.69 240 ILE B CA 1
ATOM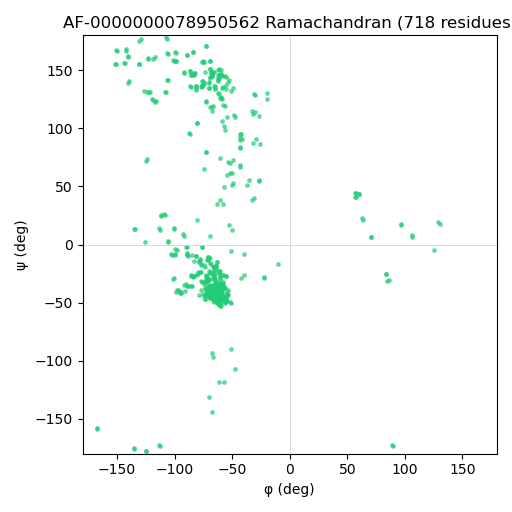 4338 C C . ILE B 1 240 ? 18.75 -2.055 0.731 1 98.69 240 ILE B C 1
ATOM 4340 O O . ILE B 1 240 ? 19.922 -1.994 0.364 1 98.69 240 ILE B O 1
ATOM 4344 N N . VAL B 1 241 ? 18.344 -1.479 1.834 1 98.5 241 VAL B N 1
ATOM 4345 C CA . VAL B 1 241 ? 19.172 -0.484 2.506 1 98.5 241 VAL B CA 1
ATOM 4346 C C . VAL B 1 241 ? 20.297 -1.178 3.27 1 98.5 241 VAL B C 1
ATOM 4348 O O . VAL B 1 241 ? 21.281 -0.54 3.652 1 98.5 241 VAL B O 1
ATOM 4351 N N . LYS B 1 242 ? 20.141 -2.428 3.48 1 97.62 242 LYS B N 1
ATOM 4352 C CA . LYS B 1 242 ? 21.203 -3.186 4.129 1 97.62 242 LYS B CA 1
ATOM 4353 C C . LYS B 1 242 ? 22.312 -3.525 3.145 1 97.62 242 LYS B C 1
ATOM 4355 O O . LYS B 1 242 ? 23.406 -3.93 3.551 1 97.62 242 LYS B O 1
ATOM 4360 N N . SER B 1 243 ? 22.047 -3.381 1.924 1 96.94 243 SER B N 1
ATOM 4361 C CA . SER B 1 243 ? 23.031 -3.674 0.897 1 96.94 243 SER B CA 1
ATOM 4362 C C . SER B 1 243 ? 24.125 -2.607 0.861 1 96.94 243 SER B C 1
ATOM 4364 O O . SER B 1 243 ? 24.062 -1.621 1.597 1 96.94 243 SER B O 1
ATOM 4366 N N . SER B 1 244 ? 25.188 -2.887 0.079 1 96.88 244 SER B N 1
ATOM 4367 C CA . SER B 1 244 ? 26.281 -1.93 -0.133 1 96.88 244 SER B CA 1
ATOM 4368 C C . SER B 1 244 ? 26.469 -1.628 -1.616 1 96.88 244 SER B C 1
ATOM 4370 O O . SER B 1 244 ? 26.016 -2.393 -2.473 1 96.88 244 SER B O 1
ATOM 4372 N N . GLU B 1 245 ? 27.078 -0.554 -1.863 1 96.81 245 GLU B N 1
ATOM 4373 C CA . GLU B 1 245 ? 27.234 -0.06 -3.229 1 96.81 245 GLU B CA 1
ATOM 4374 C C . GLU B 1 245 ? 28 -1.059 -4.094 1 96.81 245 GLU B C 1
ATOM 4376 O O . GLU B 1 245 ? 27.766 -1.147 -5.301 1 96.81 245 GLU B O 1
ATOM 4381 N N . ASP B 1 246 ? 28.844 -1.808 -3.484 1 96.56 246 ASP B N 1
ATOM 4382 C CA . ASP B 1 246 ? 29.656 -2.768 -4.227 1 96.56 246 ASP B CA 1
ATOM 4383 C C . ASP B 1 246 ? 28.812 -3.934 -4.727 1 96.56 246 ASP B C 1
ATOM 4385 O O . ASP B 1 246 ? 29.234 -4.695 -5.594 1 96.56 246 ASP B O 1
ATOM 4389 N N . LYS B 1 247 ? 27.594 -3.979 -4.227 1 97.44 247 LYS B N 1
ATOM 4390 C CA . LYS B 1 247 ? 26.703 -5.074 -4.605 1 97.44 247 LYS B CA 1
ATOM 4391 C C . LYS B 1 247 ? 25.891 -4.727 -5.852 1 97.44 247 LYS B C 1
ATOM 4393 O O . LYS B 1 247 ? 25.109 -5.539 -6.336 1 97.44 247 LYS B O 1
ATOM 4398 N N . VAL B 1 248 ? 26.078 -3.545 -6.332 1 98.06 248 VAL B N 1
ATOM 4399 C CA . VAL B 1 248 ? 25.594 -3.225 -7.668 1 98.06 248 VAL B CA 1
ATOM 4400 C C . VAL B 1 248 ? 26.469 -3.9 -8.711 1 98.06 248 VAL B C 1
ATOM 4402 O O . VAL B 1 248 ? 27.359 -3.268 -9.281 1 98.06 248 VAL B O 1
ATOM 4405 N N . ALA B 1 249 ? 26.188 -5.117 -8.867 1 97.5 249 ALA B N 1
ATOM 4406 C CA . ALA B 1 249 ? 27.031 -5.965 -9.711 1 97.5 249 ALA B CA 1
ATOM 4407 C C . ALA B 1 249 ? 26.219 -7.102 -10.328 1 97.5 249 ALA B C 1
ATOM 4409 O O . ALA B 1 249 ? 25.188 -7.504 -9.781 1 97.5 249 ALA B O 1
ATOM 4410 N N . LYS B 1 250 ? 26.734 -7.574 -11.438 1 96.94 250 LYS B N 1
ATOM 4411 C CA . LYS B 1 250 ? 26.094 -8.703 -12.109 1 96.94 250 LYS B CA 1
ATOM 4412 C C . LYS B 1 250 ? 26.25 -9.984 -11.297 1 96.94 250 LYS B C 1
ATOM 4414 O O . LYS B 1 250 ? 27.281 -10.211 -10.672 1 96.94 250 LYS B O 1
ATOM 4419 N N . ILE B 1 251 ? 25.156 -10.789 -11.352 1 97.12 251 ILE B N 1
ATOM 4420 C CA . ILE B 1 251 ? 25.234 -12.117 -10.75 1 97.12 251 ILE B CA 1
ATOM 4421 C C . ILE B 1 251 ? 25.938 -13.078 -11.703 1 97.12 251 ILE B C 1
ATOM 4423 O O . ILE B 1 251 ? 25.359 -13.508 -12.695 1 97.12 251 ILE B O 1
ATOM 4427 N N . THR B 1 252 ? 27.172 -13.391 -11.406 1 96.12 252 THR B N 1
ATOM 4428 C CA . THR B 1 252 ? 27.969 -14.211 -12.305 1 96.12 252 THR B CA 1
ATOM 4429 C C . THR B 1 252 ? 28.062 -15.641 -11.797 1 96.12 252 THR B C 1
ATOM 4431 O O . THR B 1 252 ? 28.625 -16.516 -12.469 1 96.12 252 THR B O 1
ATOM 4434 N N . ALA B 1 253 ? 27.609 -15.844 -10.617 1 96.5 253 ALA B N 1
ATOM 4435 C CA . ALA B 1 253 ? 27.484 -17.172 -10.031 1 96.5 253 ALA B CA 1
ATOM 4436 C C . ALA B 1 253 ? 26.094 -17.406 -9.453 1 96.5 253 ALA B C 1
ATOM 4438 O O . ALA B 1 253 ? 25.25 -16.5 -9.484 1 96.5 253 ALA B O 1
ATOM 4439 N N . ASN B 1 254 ? 25.953 -18.609 -8.992 1 97 254 ASN B N 1
ATOM 4440 C CA . ASN B 1 254 ? 24.641 -18.953 -8.453 1 97 254 ASN B CA 1
ATOM 4441 C C . ASN B 1 254 ? 24.25 -18.016 -7.305 1 97 254 ASN B C 1
ATOM 4443 O O . ASN B 1 254 ? 25.062 -17.734 -6.43 1 97 254 ASN B O 1
ATOM 4447 N N . ALA B 1 255 ? 23.031 -17.547 -7.32 1 97 255 ALA B N 1
ATOM 4448 C CA . ALA B 1 255 ? 22.5 -16.75 -6.219 1 97 255 ALA B CA 1
ATOM 4449 C C . ALA B 1 255 ? 22.531 -17.531 -4.91 1 97 255 ALA B C 1
ATOM 4451 O O . ALA B 1 255 ? 22.453 -18.766 -4.91 1 97 255 ALA B O 1
ATOM 4452 N N . THR B 1 256 ? 22.672 -16.812 -3.807 1 95.81 256 THR B N 1
ATOM 4453 C CA . THR B 1 256 ? 22.719 -17.391 -2.471 1 95.81 256 THR B CA 1
ATOM 4454 C C . THR B 1 256 ? 21.844 -16.594 -1.502 1 95.81 256 THR B C 1
ATOM 4456 O O . THR B 1 256 ? 21.172 -15.656 -1.903 1 95.81 256 THR B O 1
ATOM 4459 N N . ALA B 1 257 ? 21.922 -17.031 -0.238 1 95.38 257 ALA B N 1
ATOM 4460 C CA . ALA B 1 257 ? 21.188 -16.328 0.813 1 95.38 257 ALA B CA 1
ATOM 4461 C C . ALA B 1 257 ? 21.734 -14.906 0.996 1 95.38 257 ALA B C 1
ATOM 4463 O O . ALA B 1 257 ? 21.031 -14.039 1.535 1 95.38 257 ALA B O 1
ATOM 4464 N N . SER B 1 258 ? 22.906 -14.664 0.525 1 95.94 258 SER B N 1
ATOM 4465 C CA . SER B 1 258 ? 23.547 -13.375 0.738 1 95.94 258 SER B CA 1
ATOM 4466 C C . SER B 1 258 ? 23.406 -12.477 -0.487 1 95.94 258 SER B C 1
ATOM 4468 O O . SER B 1 258 ? 23.844 -11.328 -0.478 1 95.94 258 SER B O 1
ATOM 4470 N N . THR B 1 259 ? 22.797 -13.008 -1.593 1 97.81 259 THR B N 1
ATOM 4471 C CA . THR B 1 259 ? 22.578 -12.18 -2.771 1 97.81 259 THR B CA 1
ATOM 4472 C C . THR B 1 259 ? 21.609 -11.047 -2.463 1 97.81 259 THR B C 1
ATOM 4474 O O . THR B 1 259 ? 20.562 -11.273 -1.829 1 97.81 259 THR B O 1
ATOM 4477 N N . THR B 1 260 ? 21.953 -9.867 -2.879 1 98.25 260 THR B N 1
ATOM 4478 C CA . THR B 1 260 ? 21.219 -8.68 -2.455 1 98.25 260 THR B CA 1
ATOM 4479 C C . THR B 1 260 ? 20.234 -8.242 -3.529 1 98.25 260 THR B C 1
ATOM 4481 O O . THR B 1 260 ? 20.312 -8.68 -4.68 1 98.25 260 THR B O 1
ATOM 4484 N N . PRO B 1 261 ? 19.266 -7.328 -3.117 1 98.75 261 PRO B N 1
ATOM 4485 C CA . PRO B 1 261 ? 18.344 -6.781 -4.105 1 98.75 261 PRO B CA 1
ATOM 4486 C C . PRO B 1 261 ? 19.047 -6.066 -5.254 1 98.75 261 PRO B C 1
ATOM 4488 O O . PRO B 1 261 ? 18.562 -6.094 -6.391 1 98.75 261 PRO B O 1
ATOM 4491 N N . LEU B 1 262 ? 20.156 -5.457 -4.98 1 98.75 262 LEU B N 1
ATOM 4492 C CA . LEU B 1 262 ? 20.891 -4.727 -6.004 1 98.75 262 LEU B CA 1
ATOM 4493 C C . LEU B 1 262 ? 21.469 -5.676 -7.043 1 98.75 262 LEU B C 1
ATOM 4495 O O . LEU B 1 262 ? 21.406 -5.406 -8.242 1 98.75 262 LEU B O 1
ATOM 4499 N N . GLU B 1 263 ? 22.047 -6.746 -6.562 1 98.69 263 GLU B N 1
ATOM 4500 C CA . GLU B 1 263 ? 22.547 -7.766 -7.48 1 98.69 263 GLU B CA 1
ATOM 4501 C C . GLU B 1 263 ? 21.422 -8.336 -8.336 1 98.69 263 GLU B C 1
ATOM 4503 O O . GLU B 1 263 ? 21.578 -8.508 -9.547 1 98.69 263 GLU B O 1
ATOM 4508 N N . PHE B 1 264 ? 20.312 -8.578 -7.73 1 98.69 264 PHE B N 1
ATOM 4509 C CA . PHE B 1 264 ? 19.156 -9.102 -8.461 1 98.69 264 PHE B CA 1
ATOM 4510 C C . PHE B 1 264 ? 18.656 -8.078 -9.469 1 98.69 264 PHE B C 1
ATOM 4512 O O . PHE B 1 264 ? 18.234 -8.438 -10.57 1 98.69 264 PHE B O 1
ATOM 4519 N N . ALA B 1 265 ? 18.688 -6.852 -9.148 1 98.69 265 ALA B N 1
ATOM 4520 C CA . ALA B 1 265 ? 18.234 -5.805 -10.055 1 98.69 265 ALA B CA 1
ATOM 4521 C C . ALA B 1 265 ? 19.109 -5.727 -11.297 1 98.69 265 ALA B C 1
ATOM 4523 O O . ALA B 1 265 ? 18.625 -5.457 -12.398 1 98.69 265 ALA B O 1
ATOM 4524 N N . VAL B 1 266 ? 20.406 -5.895 -11.062 1 98.31 266 VAL B N 1
ATOM 4525 C CA . VAL B 1 266 ? 21.312 -5.973 -12.203 1 98.31 266 VAL B CA 1
ATOM 4526 C C . VAL B 1 266 ? 21.109 -7.289 -12.945 1 98.31 266 VAL B C 1
ATOM 4528 O O . VAL B 1 266 ? 20.984 -7.305 -14.172 1 98.31 266 VAL B O 1
ATOM 4531 N N . GLY B 1 267 ? 20.984 -8.375 -12.227 1 98.06 267 GLY B N 1
ATOM 4532 C CA . GLY B 1 267 ? 20.609 -9.664 -12.773 1 98.06 267 GLY B CA 1
ATOM 4533 C C . GLY B 1 267 ? 21.797 -10.484 -13.242 1 98.06 267 GLY B C 1
ATOM 4534 O O . GLY B 1 267 ? 22.938 -10.164 -12.93 1 98.06 267 GLY B O 1
ATOM 4535 N N . GLY B 1 268 ? 21.562 -11.547 -13.852 1 96.81 268 GLY B N 1
ATOM 4536 C CA . GLY B 1 268 ? 22.438 -12.539 -14.438 1 96.81 268 GLY B CA 1
ATOM 4537 C C . GLY B 1 268 ? 21.734 -13.531 -15.336 1 96.81 268 GLY B C 1
ATOM 4538 O O . GLY B 1 268 ? 20.688 -13.203 -15.922 1 96.81 268 GLY B O 1
ATOM 4539 N N . THR B 1 269 ? 22.359 -14.68 -15.523 1 96.19 269 THR B N 1
ATOM 4540 C CA . THR B 1 269 ? 21.656 -15.68 -16.312 1 96.19 269 THR B CA 1
ATOM 4541 C C . THR B 1 269 ? 20.453 -16.219 -15.555 1 96.19 269 THR B C 1
ATOM 4543 O O . THR B 1 269 ? 20.391 -16.125 -14.328 1 96.19 269 THR B O 1
ATOM 4546 N N . ALA B 1 270 ? 19.484 -16.781 -16.297 1 96.38 270 ALA B N 1
ATOM 4547 C CA . ALA B 1 270 ? 18.281 -17.359 -15.68 1 96.38 270 ALA B CA 1
ATOM 4548 C C . ALA B 1 270 ? 18.672 -18.438 -14.664 1 96.38 270 ALA B C 1
ATOM 4550 O O . ALA B 1 270 ? 18.047 -18.547 -13.602 1 96.38 270 ALA B O 1
ATOM 4551 N N . GLU B 1 271 ? 19.672 -19.188 -14.953 1 95.56 271 GLU B N 1
ATOM 4552 C CA . GLU B 1 271 ? 20.141 -20.266 -14.086 1 95.56 271 GLU B CA 1
ATOM 4553 C C . GLU B 1 271 ? 20.766 -19.719 -12.805 1 95.56 271 GLU B C 1
ATOM 4555 O O . GLU B 1 271 ? 20.5 -20.234 -11.719 1 95.56 271 GLU B O 1
ATOM 4560 N N . HIS B 1 272 ? 21.531 -18.672 -12.922 1 96.94 272 HIS B N 1
ATOM 4561 C CA . HIS B 1 272 ? 22.25 -18.125 -11.766 1 96.94 272 HIS B CA 1
ATOM 4562 C C . HIS B 1 272 ? 21.281 -17.453 -10.797 1 96.94 272 HIS B C 1
ATOM 4564 O O . HIS B 1 272 ? 21.391 -17.625 -9.586 1 96.94 272 HIS B O 1
ATOM 4570 N N . VAL B 1 273 ? 20.297 -16.734 -11.297 1 97.56 273 VAL B N 1
ATOM 4571 C CA . VAL B 1 273 ? 19.422 -15.953 -10.438 1 97.56 273 VAL B CA 1
ATOM 4572 C C . VAL B 1 273 ? 18.406 -16.875 -9.75 1 97.56 273 VAL B C 1
ATOM 4574 O O . VAL B 1 273 ? 17.891 -16.531 -8.688 1 97.56 273 VAL B O 1
ATOM 4577 N N . SER B 1 274 ? 18.094 -18.047 -10.289 1 97 274 SER B N 1
ATOM 4578 C CA . SER B 1 274 ? 17.047 -18.906 -9.773 1 97 274 SER B CA 1
ATOM 4579 C C . SER B 1 274 ? 17.625 -20.188 -9.164 1 97 274 SER B C 1
ATOM 4581 O O . SER B 1 274 ? 16.938 -21.203 -9.086 1 97 274 SER B O 1
ATOM 4583 N N . ASN B 1 275 ? 18.734 -20.156 -8.773 1 93.5 275 ASN B N 1
ATOM 4584 C CA . ASN B 1 275 ? 19.406 -21.391 -8.391 1 93.5 275 ASN B CA 1
ATOM 4585 C C . ASN B 1 275 ? 19.094 -21.766 -6.949 1 93.5 275 ASN B C 1
ATOM 4587 O O . ASN B 1 275 ? 18.922 -22.953 -6.637 1 93.5 275 ASN B O 1
ATOM 4591 N N . SER B 1 276 ? 18.984 -20.844 -6.164 1 93.62 276 SER B N 1
ATOM 4592 C CA . SER B 1 276 ? 19.016 -21.141 -4.738 1 93.62 276 SER B CA 1
ATOM 4593 C C . SER B 1 276 ? 17.641 -21 -4.102 1 93.62 276 SER B C 1
ATOM 4595 O O . SER B 1 276 ? 17.031 -19.938 -4.156 1 93.62 276 SER B O 1
ATOM 4597 N N . GLU B 1 277 ? 17.344 -22.031 -3.379 1 96.06 277 GLU B N 1
ATOM 4598 C CA . GLU B 1 277 ? 16.141 -21.984 -2.551 1 96.06 277 GLU B CA 1
ATOM 4599 C C . GLU B 1 277 ? 16.375 -21.172 -1.278 1 96.06 277 GLU B C 1
ATOM 4601 O O . GLU B 1 277 ? 15.422 -20.797 -0.589 1 96.06 277 GLU B O 1
ATOM 4606 N N . GLN B 1 278 ? 17.641 -20.906 -1.049 1 95.56 278 GLN B N 1
ATOM 4607 C CA . GLN B 1 278 ? 18 -20.188 0.176 1 95.56 278 GLN B CA 1
ATOM 4608 C C . GLN B 1 278 ? 17.969 -18.688 -0.039 1 95.56 278 GLN B C 1
ATOM 4610 O O . GLN B 1 278 ? 18.094 -17.906 0.917 1 95.56 278 GLN B O 1
ATOM 4615 N N . SER B 1 279 ? 17.828 -18.25 -1.289 1 97.62 279 SER B N 1
ATOM 4616 C CA . SER B 1 279 ? 17.688 -16.812 -1.524 1 97.62 279 SER B CA 1
ATOM 4617 C C . SER B 1 279 ? 16.531 -16.234 -0.726 1 97.62 279 SER B C 1
ATOM 4619 O O . SER B 1 279 ? 15.5 -16.891 -0.564 1 97.62 279 SER B O 1
ATOM 4621 N N . LYS B 1 280 ? 16.75 -15.039 -0.292 1 97.81 280 LYS B N 1
ATOM 4622 C CA . LYS B 1 280 ? 15.703 -14.383 0.469 1 97.81 280 LYS B CA 1
ATOM 4623 C C . LYS B 1 280 ? 14.648 -13.781 -0.459 1 97.81 280 LYS B C 1
ATOM 4625 O O . LYS B 1 280 ? 14.984 -13.125 -1.449 1 97.81 280 LYS B O 1
ATOM 4630 N N . ALA B 1 281 ? 13.352 -14 -0.039 1 98.56 281 ALA B N 1
ATOM 4631 C CA . ALA B 1 281 ? 12.25 -13.484 -0.839 1 98.56 281 ALA B CA 1
ATOM 4632 C C . ALA B 1 281 ? 12.297 -11.961 -0.926 1 98.56 281 ALA B C 1
ATOM 4634 O O . ALA B 1 281 ? 12.016 -11.383 -1.978 1 98.56 281 ALA B O 1
ATOM 4635 N N . ALA B 1 282 ? 12.711 -11.32 0.166 1 98.62 282 ALA B N 1
ATOM 4636 C CA . ALA B 1 282 ? 12.781 -9.867 0.21 1 98.62 282 ALA B CA 1
ATOM 4637 C C . ALA B 1 282 ? 13.836 -9.336 -0.76 1 98.62 282 ALA B C 1
ATOM 4639 O O . ALA B 1 282 ? 13.672 -8.266 -1.344 1 98.62 282 ALA B O 1
ATOM 4640 N N . ALA B 1 283 ? 14.906 -10.086 -0.923 1 98.75 283 ALA B N 1
ATOM 4641 C CA . ALA B 1 283 ? 15.953 -9.672 -1.851 1 98.75 283 ALA B CA 1
ATOM 4642 C C . ALA B 1 283 ? 15.477 -9.766 -3.297 1 98.75 283 ALA B C 1
ATOM 4644 O O . ALA B 1 283 ? 15.695 -8.844 -4.09 1 98.75 283 ALA B O 1
ATOM 4645 N N . VAL B 1 284 ? 14.82 -10.836 -3.6 1 98.81 284 VAL B N 1
ATOM 4646 C CA . VAL B 1 284 ? 14.312 -11.016 -4.957 1 98.81 284 VAL B CA 1
ATOM 4647 C C . VAL B 1 284 ? 13.227 -9.984 -5.25 1 98.81 284 VAL B C 1
ATOM 4649 O O . VAL B 1 284 ? 13.266 -9.312 -6.285 1 98.81 284 VAL B O 1
ATOM 4652 N N . ALA B 1 285 ? 12.273 -9.828 -4.293 1 98.81 285 ALA B N 1
ATOM 4653 C CA . ALA B 1 285 ? 11.195 -8.852 -4.465 1 98.81 285 ALA B CA 1
ATOM 4654 C C . ALA B 1 285 ? 11.758 -7.434 -4.578 1 98.81 285 ALA B C 1
ATOM 4656 O O . ALA B 1 285 ? 11.297 -6.645 -5.41 1 98.81 285 ALA B O 1
ATOM 4657 N N . GLY B 1 286 ? 12.703 -7.129 -3.727 1 98.75 286 GLY B N 1
ATOM 4658 C CA . GLY B 1 286 ? 13.375 -5.844 -3.834 1 98.75 286 GLY B CA 1
ATOM 4659 C C . GLY B 1 286 ? 14.055 -5.641 -5.172 1 98.75 286 GLY B C 1
ATOM 4660 O O . GLY B 1 286 ? 14.016 -4.543 -5.734 1 98.75 286 GLY B O 1
ATOM 4661 N N . GLY B 1 287 ? 14.703 -6.691 -5.691 1 98.81 287 GLY B N 1
ATOM 4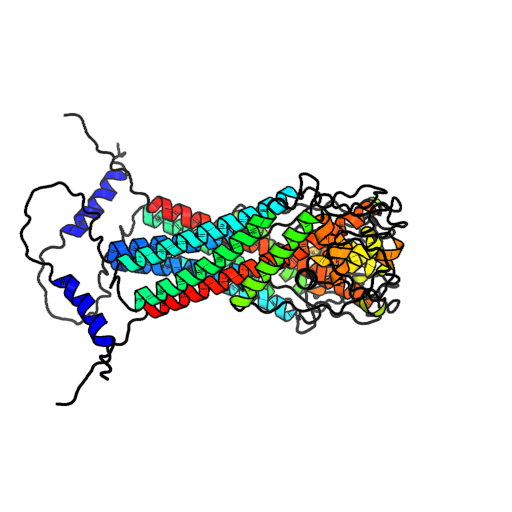662 C CA . GLY B 1 287 ? 15.305 -6.637 -7.012 1 98.81 287 GLY B CA 1
ATOM 4663 C C . GLY B 1 287 ? 14.305 -6.379 -8.117 1 98.81 287 GLY B C 1
ATOM 4664 O O . GLY B 1 287 ? 14.57 -5.605 -9.039 1 98.81 287 GLY B O 1
ATOM 4665 N N . ILE B 1 288 ? 13.148 -7.047 -8.031 1 98.62 288 ILE B N 1
ATOM 4666 C CA . ILE B 1 288 ? 12.086 -6.855 -9.008 1 98.62 288 ILE B CA 1
ATOM 4667 C C . ILE B 1 288 ? 11.625 -5.398 -8.984 1 98.62 288 ILE B C 1
ATOM 4669 O O . ILE B 1 288 ? 11.461 -4.777 -10.039 1 98.62 288 ILE B O 1
ATOM 4673 N N . ALA B 1 289 ? 11.445 -4.836 -7.797 1 98.69 289 ALA B N 1
ATOM 4674 C CA . ALA B 1 289 ? 11.016 -3.449 -7.656 1 98.69 289 ALA B CA 1
ATOM 4675 C C . ALA B 1 289 ? 12.047 -2.488 -8.234 1 98.69 289 ALA B C 1
ATOM 4677 O O . ALA B 1 289 ? 11.711 -1.606 -9.023 1 98.69 289 ALA B O 1
ATOM 4678 N N . LEU B 1 290 ? 13.312 -2.705 -7.871 1 98.62 290 LEU B N 1
ATOM 4679 C CA . LEU B 1 290 ? 14.375 -1.805 -8.305 1 98.62 290 LEU B CA 1
ATOM 4680 C C . LEU B 1 290 ? 14.562 -1.872 -9.812 1 98.62 290 LEU B C 1
ATOM 4682 O O . LEU B 1 290 ? 14.695 -0.838 -10.477 1 98.62 290 LEU B O 1
ATOM 4686 N N . ARG B 1 291 ? 14.555 -3.076 -10.359 1 98.19 291 ARG B N 1
ATOM 4687 C CA . ARG B 1 291 ? 14.695 -3.227 -11.805 1 98.19 291 ARG B CA 1
ATOM 4688 C C . ARG B 1 291 ? 13.555 -2.533 -12.539 1 98.19 291 ARG B C 1
ATOM 4690 O O . ARG B 1 291 ? 13.75 -1.964 -13.617 1 98.19 291 ARG B O 1
ATOM 4697 N N . SER B 1 292 ? 12.375 -2.594 -12.008 1 97.62 292 SER B N 1
ATOM 4698 C CA . SER B 1 292 ? 11.195 -1.986 -12.609 1 97.62 292 SER B CA 1
ATOM 4699 C C . SER B 1 292 ? 11.242 -0.465 -12.516 1 97.62 292 SER B C 1
ATOM 4701 O O . SER B 1 292 ? 10.719 0.233 -13.391 1 97.62 292 SER B O 1
ATOM 4703 N N . LEU B 1 293 ? 11.844 0.056 -11.508 1 96.56 293 LEU B N 1
ATOM 4704 C CA . LEU B 1 293 ? 11.805 1.478 -11.18 1 96.56 293 LEU B CA 1
ATOM 4705 C C . LEU B 1 293 ? 12.922 2.23 -11.891 1 96.56 293 LEU B C 1
ATOM 4707 O O . LEU B 1 293 ? 12.758 3.398 -12.258 1 96.56 293 LEU B O 1
ATOM 4711 N N . VAL B 1 294 ? 14.016 1.601 -12.008 1 97.25 294 VAL B N 1
ATOM 4712 C CA . VAL B 1 294 ? 15.234 2.283 -12.422 1 97.25 294 VAL B CA 1
ATOM 4713 C C . VAL B 1 294 ? 15.383 2.213 -13.938 1 97.25 294 VAL B C 1
ATOM 4715 O O . VAL B 1 294 ? 15.031 1.208 -14.555 1 97.25 294 VAL B O 1
ATOM 4718 N N . LYS B 1 295 ? 15.961 3.209 -14.484 1 96.56 295 LYS B N 1
ATOM 4719 C CA . LYS B 1 295 ? 16.062 3.34 -15.93 1 96.56 295 LYS B CA 1
ATOM 4720 C C . LYS B 1 295 ? 16.812 2.154 -16.531 1 96.56 295 LYS B C 1
ATOM 4722 O O . LYS B 1 295 ? 17.719 1.603 -15.906 1 96.56 295 LYS B O 1
ATOM 4727 N N . GLY B 1 296 ? 16.406 1.791 -17.672 1 95.56 296 GLY B N 1
ATOM 4728 C CA . GLY B 1 296 ? 17.016 0.713 -18.422 1 95.56 296 GLY B CA 1
ATOM 4729 C C . GLY B 1 296 ? 16.5 -0.66 -18.031 1 95.56 296 GLY B C 1
ATOM 4730 O O . GLY B 1 296 ? 16.594 -1.61 -18.812 1 95.56 296 GLY B O 1
ATOM 4731 N N . GLY B 1 297 ? 16.016 -0.797 -16.812 1 97.38 297 GLY B N 1
ATOM 4732 C CA . GLY B 1 297 ? 15.609 -2.094 -16.297 1 97.38 297 GLY B CA 1
ATOM 4733 C C . GLY B 1 297 ? 14.352 -2.635 -16.953 1 97.38 297 GLY B C 1
ATOM 4734 O O . GLY B 1 297 ? 13.359 -1.915 -17.094 1 97.38 297 GLY B O 1
ATOM 4735 N N . LYS B 1 298 ? 14.414 -3.941 -17.312 1 97.31 298 LYS B N 1
ATOM 4736 C CA . LYS B 1 298 ? 13.258 -4.66 -17.844 1 97.31 298 LYS B CA 1
ATOM 4737 C C . LYS B 1 298 ? 13.195 -6.078 -17.297 1 97.31 298 LYS B C 1
ATOM 4739 O O . LYS B 1 298 ? 14.219 -6.75 -17.172 1 97.31 298 LYS B O 1
ATOM 4744 N N . LEU B 1 299 ? 12.008 -6.508 -16.969 1 97.81 299 LEU B N 1
ATOM 4745 C CA . LEU B 1 299 ? 11.82 -7.875 -16.5 1 97.81 299 LEU B CA 1
ATOM 4746 C C . LEU B 1 299 ? 11.727 -8.844 -17.672 1 97.81 299 LEU B C 1
ATOM 4748 O O . LEU B 1 299 ? 11.188 -8.5 -18.719 1 97.81 299 LEU B O 1
ATOM 4752 N N . ALA B 1 300 ? 12.203 -10.039 -17.484 1 97.75 300 ALA B N 1
ATOM 4753 C CA . ALA B 1 300 ? 12.102 -11.086 -18.5 1 97.75 300 ALA B CA 1
ATOM 4754 C C . ALA B 1 300 ? 10.742 -11.781 -18.438 1 97.75 300 ALA B C 1
ATOM 4756 O O . ALA B 1 300 ? 10.156 -11.914 -17.359 1 97.75 300 ALA B O 1
ATOM 4757 N N . SER B 1 301 ? 10.258 -12.203 -19.547 1 96.19 301 SER B N 1
ATOM 4758 C CA . SER B 1 301 ? 9 -12.938 -19.625 1 96.19 301 SER B CA 1
ATOM 4759 C C . SER B 1 301 ? 9.055 -14.039 -20.672 1 96.19 301 SER B C 1
ATOM 4761 O O . SER B 1 301 ? 10.023 -14.117 -21.438 1 96.19 301 SER B O 1
ATOM 4763 N N . HIS B 1 302 ? 8.078 -14.859 -20.578 1 94.56 302 HIS B N 1
ATOM 4764 C CA . HIS B 1 302 ? 7.922 -15.945 -21.547 1 94.56 302 HIS B CA 1
ATOM 4765 C C . HIS B 1 302 ? 6.629 -15.797 -22.344 1 94.56 302 HIS B C 1
ATOM 4767 O O . HIS B 1 302 ? 5.719 -15.07 -21.922 1 94.56 302 HIS B O 1
ATOM 4773 N N . SER B 1 303 ? 6.512 -16.438 -23.469 1 90.44 303 SER B N 1
ATOM 4774 C CA . SER B 1 303 ? 5.348 -16.266 -24.344 1 90.44 303 SER B CA 1
ATOM 4775 C C . SER B 1 303 ? 4.188 -17.156 -23.875 1 90.44 303 SER B C 1
ATOM 4777 O O . SER B 1 303 ? 3.023 -16.828 -24.109 1 90.44 303 SER B O 1
ATOM 4779 N N . THR B 1 304 ? 4.613 -18.188 -23.25 1 89.5 304 THR B N 1
ATOM 4780 C CA . THR B 1 304 ? 3.578 -19.141 -22.859 1 89.5 304 THR B CA 1
ATOM 4781 C C . THR B 1 304 ? 2.623 -18.531 -21.844 1 89.5 304 THR B C 1
ATOM 4783 O O . THR B 1 304 ? 3.051 -17.828 -20.922 1 89.5 304 THR B O 1
ATOM 4786 N N . ASN B 1 305 ? 1.257 -18.797 -22.078 1 87.75 305 ASN B N 1
ATOM 4787 C CA . ASN B 1 305 ? 0.172 -18.453 -21.156 1 87.75 305 ASN B CA 1
ATOM 4788 C C . ASN B 1 305 ? 0.059 -16.938 -20.969 1 87.75 305 ASN B C 1
ATOM 4790 O O . ASN B 1 305 ? -0.405 -16.484 -19.922 1 87.75 305 ASN B O 1
ATOM 4794 N N . ASN B 1 306 ? 0.596 -16.188 -21.938 1 93.25 306 ASN B N 1
ATOM 4795 C CA . ASN B 1 306 ? 0.585 -14.742 -21.766 1 93.25 306 ASN B CA 1
ATOM 4796 C C . ASN B 1 306 ? 1.297 -14.336 -20.469 1 93.25 306 ASN B C 1
ATOM 4798 O O . ASN B 1 306 ? 0.789 -13.516 -19.703 1 93.25 306 ASN B O 1
ATOM 4802 N N . ASP B 1 307 ? 2.4 -14.93 -20.234 1 94.5 307 ASP B N 1
ATOM 4803 C CA . ASP B 1 307 ? 3.191 -14.781 -19.016 1 94.5 307 ASP B CA 1
ATOM 4804 C C . ASP B 1 307 ? 3.521 -13.312 -18.766 1 94.5 307 ASP B C 1
ATOM 4806 O O . ASP B 1 307 ? 3.693 -12.906 -17.609 1 94.5 307 ASP B O 1
ATOM 4810 N N . GLU B 1 308 ? 3.584 -12.484 -19.797 1 95.62 308 GLU B N 1
ATOM 4811 C CA . GLU B 1 308 ? 3.945 -11.07 -19.672 1 95.62 308 GLU B CA 1
ATOM 4812 C C . GLU B 1 308 ? 2.959 -10.328 -18.781 1 95.62 308 GLU B C 1
ATOM 4814 O O . GLU B 1 308 ? 3.336 -9.375 -18.078 1 95.62 308 GLU B O 1
ATOM 4819 N N . LYS B 1 309 ? 1.743 -10.828 -18.719 1 95.12 309 LYS B N 1
ATOM 4820 C CA . LYS B 1 309 ? 0.738 -10.18 -17.891 1 95.12 309 LYS B CA 1
ATOM 4821 C C . LYS B 1 309 ? 1.01 -10.43 -16.406 1 95.12 309 LYS B C 1
ATOM 4823 O O . LYS B 1 309 ? 0.939 -9.5 -15.594 1 95.12 309 LYS B O 1
ATOM 4828 N N . ALA B 1 310 ? 1.344 -11.633 -16.094 1 96 310 ALA B N 1
ATOM 4829 C CA . ALA B 1 310 ? 1.639 -11.984 -14.711 1 96 310 ALA B CA 1
ATOM 4830 C C . ALA B 1 310 ? 2.932 -11.32 -14.242 1 96 310 ALA B C 1
ATOM 4832 O O . ALA B 1 310 ? 3.021 -10.852 -13.102 1 96 310 ALA B O 1
ATOM 4833 N N . VAL B 1 311 ? 3.914 -11.289 -15.125 1 97.38 311 VAL B N 1
ATOM 4834 C CA . VAL B 1 311 ? 5.184 -10.648 -14.797 1 97.38 311 VAL B CA 1
ATOM 4835 C C . VAL B 1 311 ? 4.965 -9.156 -14.555 1 97.38 311 VAL B C 1
ATOM 4837 O O . VAL B 1 311 ? 5.488 -8.594 -13.586 1 97.38 311 VAL B O 1
ATOM 4840 N N . GLN B 1 312 ? 4.188 -8.555 -15.422 1 96.62 312 GLN B N 1
ATOM 4841 C CA . GLN B 1 312 ? 3.887 -7.133 -15.281 1 96.62 312 GLN B CA 1
ATOM 4842 C C . GLN B 1 312 ? 3.195 -6.852 -13.945 1 96.62 312 GLN B C 1
ATOM 4844 O O . GLN B 1 312 ? 3.566 -5.914 -13.234 1 96.62 312 GLN B O 1
ATOM 4849 N N . SER B 1 313 ? 2.26 -7.621 -13.594 1 96.38 313 SER B N 1
ATOM 4850 C CA . SER B 1 313 ? 1.52 -7.449 -12.352 1 96.38 313 SER B CA 1
ATOM 4851 C C . SER B 1 313 ? 2.432 -7.617 -11.141 1 96.38 313 SER B C 1
ATOM 4853 O O . SER B 1 313 ? 2.312 -6.879 -10.156 1 96.38 313 SER B O 1
ATOM 4855 N N . ALA B 1 314 ? 3.303 -8.586 -11.211 1 97.38 314 ALA B N 1
ATOM 4856 C CA . ALA B 1 314 ? 4.262 -8.797 -10.133 1 97.38 314 ALA B CA 1
ATOM 4857 C C . ALA B 1 314 ? 5.156 -7.57 -9.945 1 97.38 314 ALA B C 1
ATOM 4859 O O . ALA B 1 314 ? 5.41 -7.141 -8.82 1 97.38 314 ALA B O 1
ATOM 4860 N N . GLY B 1 315 ? 5.625 -7.031 -11.062 1 98.06 315 GLY B N 1
ATOM 4861 C CA . GLY B 1 315 ? 6.445 -5.832 -11.008 1 98.06 315 GLY B CA 1
ATOM 4862 C C . GLY B 1 315 ? 5.727 -4.637 -10.414 1 98.06 315 GLY B C 1
ATOM 4863 O O . GLY B 1 315 ? 6.27 -3.947 -9.547 1 98.06 315 GLY B O 1
ATOM 4864 N N . ILE B 1 316 ? 4.52 -4.438 -10.828 1 96.94 316 ILE B N 1
ATOM 4865 C CA . ILE B 1 316 ? 3.719 -3.314 -10.352 1 96.94 316 ILE B CA 1
ATOM 4866 C C . ILE B 1 316 ? 3.477 -3.451 -8.852 1 96.94 316 ILE B C 1
ATOM 4868 O O . ILE B 1 316 ? 3.633 -2.486 -8.102 1 96.94 316 ILE B O 1
ATOM 4872 N N . THR B 1 317 ? 3.131 -4.625 -8.43 1 97.06 317 THR B N 1
ATOM 4873 C CA . THR B 1 317 ? 2.873 -4.871 -7.02 1 97.06 317 THR B CA 1
ATOM 4874 C C . THR B 1 317 ? 4.137 -4.645 -6.191 1 97.06 317 THR B C 1
ATOM 4876 O O . THR B 1 317 ? 4.078 -4.039 -5.117 1 97.06 317 THR B O 1
ATOM 4879 N N . ALA B 1 318 ? 5.254 -5.117 -6.688 1 98.19 318 ALA B N 1
ATOM 4880 C CA . ALA B 1 318 ? 6.516 -4.945 -5.973 1 98.19 318 ALA B CA 1
ATOM 4881 C C . ALA B 1 318 ? 6.848 -3.465 -5.793 1 98.19 318 ALA B C 1
ATOM 4883 O O . ALA B 1 318 ? 7.191 -3.029 -4.691 1 98.19 318 ALA B O 1
ATOM 4884 N N . VAL B 1 319 ? 6.699 -2.695 -6.863 1 97.81 319 VAL B N 1
ATOM 4885 C CA . VAL B 1 319 ? 7.008 -1.27 -6.824 1 97.81 319 VAL B CA 1
ATOM 4886 C C . VAL B 1 319 ? 6.062 -0.564 -5.855 1 97.81 319 VAL B C 1
ATOM 4888 O O . VAL B 1 319 ? 6.5 0.236 -5.023 1 97.81 319 VAL B O 1
ATOM 4891 N N . ASN B 1 320 ? 4.805 -0.866 -5.957 1 96.31 320 ASN B N 1
ATOM 4892 C CA . ASN B 1 320 ? 3.836 -0.219 -5.078 1 96.31 320 ASN B CA 1
ATOM 4893 C C . ASN B 1 320 ? 4.109 -0.534 -3.611 1 96.31 320 ASN B C 1
ATOM 4895 O O . ASN B 1 320 ? 3.99 0.341 -2.752 1 96.31 320 ASN B O 1
ATOM 4899 N N . LYS B 1 321 ? 4.453 -1.766 -3.32 1 96 321 LYS B N 1
ATOM 4900 C CA . LYS B 1 321 ? 4.793 -2.117 -1.943 1 96 321 LYS B CA 1
ATOM 4901 C C . LYS B 1 321 ? 5.98 -1.299 -1.443 1 96 321 LYS B C 1
ATOM 4903 O O . LYS B 1 321 ? 5.965 -0.795 -0.318 1 96 321 LYS B O 1
ATOM 4908 N N . LEU B 1 322 ? 6.965 -1.185 -2.264 1 97.19 322 LEU B N 1
ATOM 4909 C CA . LEU B 1 322 ? 8.148 -0.421 -1.889 1 97.19 322 LEU B CA 1
ATOM 4910 C C . LEU B 1 322 ? 7.805 1.051 -1.685 1 97.19 322 LEU B C 1
ATOM 4912 O O . LEU B 1 322 ? 8.219 1.657 -0.694 1 97.19 322 LEU B O 1
ATOM 4916 N N . LEU B 1 323 ? 7.031 1.605 -2.625 1 95.62 323 LEU B N 1
ATOM 4917 C CA . LEU B 1 323 ? 6.645 3.01 -2.545 1 95.62 323 LEU B CA 1
ATOM 4918 C C . LEU B 1 323 ? 5.863 3.287 -1.265 1 95.62 323 LEU B C 1
ATOM 4920 O O . LEU B 1 323 ? 6.117 4.281 -0.58 1 95.62 323 LEU B O 1
ATOM 4924 N N . VAL B 1 324 ? 4.973 2.404 -0.94 1 93.06 324 VAL B N 1
ATOM 4925 C CA . VAL B 1 324 ? 4.164 2.572 0.264 1 93.06 324 VAL B CA 1
ATOM 4926 C C . VAL B 1 324 ? 5.066 2.564 1.496 1 93.06 324 VAL B C 1
ATOM 4928 O O . VAL B 1 324 ? 4.879 3.363 2.416 1 93.06 324 VAL B O 1
ATOM 4931 N N . ALA B 1 325 ? 6.012 1.723 1.539 1 94.56 325 ALA B N 1
ATOM 4932 C CA . ALA B 1 325 ? 6.93 1.632 2.674 1 94.56 325 ALA B CA 1
ATOM 4933 C C . ALA B 1 325 ? 7.746 2.91 2.822 1 94.56 325 ALA B C 1
ATOM 4935 O O . ALA B 1 325 ? 7.875 3.447 3.924 1 94.56 325 ALA B O 1
ATOM 4936 N N . VAL B 1 326 ? 8.25 3.408 1.729 1 94.62 326 VAL B N 1
ATOM 4937 C CA . VAL B 1 326 ? 9.07 4.613 1.738 1 94.62 326 VAL B CA 1
ATOM 4938 C C . VAL B 1 326 ? 8.227 5.812 2.162 1 94.62 326 VAL B C 1
ATOM 4940 O O . VAL B 1 326 ? 8.633 6.594 3.023 1 94.62 326 VAL B O 1
ATOM 4943 N N . GLU B 1 327 ? 7.113 5.926 1.595 1 91.12 327 GLU B N 1
ATOM 4944 C CA . GLU B 1 327 ? 6.219 7.035 1.906 1 91.12 327 GLU B CA 1
ATOM 4945 C C . GLU B 1 327 ? 5.793 7.004 3.371 1 91.12 327 GLU B C 1
ATOM 4947 O O . GLU B 1 327 ? 5.656 8.055 4.008 1 91.12 327 GLU B O 1
ATOM 4952 N N . ASP B 1 328 ? 5.578 5.844 3.918 1 90.31 328 ASP B N 1
ATOM 4953 C CA . ASP B 1 328 ? 5.195 5.691 5.316 1 90.31 328 ASP B CA 1
ATOM 4954 C C . ASP B 1 328 ? 6.297 6.199 6.246 1 90.31 328 ASP B C 1
ATOM 4956 O O . ASP B 1 328 ? 6.016 6.863 7.242 1 90.31 328 ASP B O 1
ATOM 4960 N N . ILE B 1 329 ? 7.473 5.867 5.902 1 92.19 329 ILE B N 1
ATOM 4961 C CA . ILE B 1 329 ? 8.617 6.293 6.699 1 92.19 329 ILE B CA 1
ATOM 4962 C C . ILE B 1 329 ? 8.75 7.812 6.645 1 92.19 329 ILE B C 1
ATOM 4964 O O . ILE B 1 329 ? 8.977 8.461 7.668 1 92.19 329 ILE B O 1
ATOM 4968 N N . ILE B 1 330 ? 8.578 8.375 5.484 1 90.56 330 ILE B N 1
ATOM 4969 C CA . ILE B 1 330 ? 8.664 9.828 5.316 1 90.56 330 ILE B CA 1
ATOM 4970 C C . ILE B 1 330 ? 7.566 10.508 6.125 1 90.56 330 ILE B C 1
ATOM 4972 O O . ILE B 1 330 ? 7.828 11.453 6.867 1 90.56 330 ILE B O 1
ATOM 4976 N N . LYS B 1 331 ? 6.449 10.023 5.938 1 87.12 331 LYS B N 1
ATOM 4977 C CA . LYS B 1 331 ? 5.297 10.57 6.648 1 87.12 331 LYS B CA 1
ATOM 4978 C C . LYS B 1 331 ? 5.527 10.555 8.156 1 87.12 331 LYS B C 1
ATOM 4980 O O . LYS B 1 331 ? 5.281 11.555 8.836 1 87.12 331 LYS B O 1
ATOM 4985 N N . LYS B 1 332 ? 5.945 9.484 8.695 1 87.69 332 LYS B N 1
ATOM 4986 C CA . LYS B 1 332 ? 6.164 9.336 10.133 1 87.69 332 LYS B CA 1
ATOM 4987 C C . LYS B 1 332 ? 7.324 10.211 10.602 1 87.69 332 LYS B C 1
ATOM 4989 O O . LYS B 1 332 ? 7.293 10.742 11.719 1 87.69 332 LYS B O 1
ATOM 4994 N N . THR B 1 333 ? 8.273 10.266 9.766 1 89.94 333 THR B N 1
ATOM 4995 C CA . THR B 1 333 ? 9.398 11.148 10.078 1 89.94 333 THR B CA 1
ATOM 4996 C C . THR B 1 333 ? 8.93 12.594 10.227 1 89.94 333 THR B C 1
ATOM 4998 O O . THR B 1 333 ? 9.242 13.25 11.219 1 89.94 333 THR B O 1
ATOM 5001 N N . VAL B 1 334 ? 8.203 13.047 9.266 1 86.5 334 VAL B N 1
ATOM 5002 C CA . VAL B 1 334 ? 7.695 14.414 9.273 1 86.5 334 VAL B CA 1
ATOM 5003 C C . VAL B 1 334 ? 6.801 14.633 10.492 1 86.5 334 VAL B C 1
ATOM 5005 O O . VAL B 1 334 ? 6.898 15.664 11.164 1 86.5 334 VAL B O 1
ATOM 5008 N N . LYS B 1 335 ? 6.051 13.695 10.789 1 83.75 335 LYS B N 1
ATOM 5009 C CA . LYS B 1 335 ? 5.176 13.789 11.961 1 83.75 335 LYS B CA 1
ATOM 5010 C C . LYS B 1 335 ? 5.988 13.961 13.242 1 83.75 335 LYS B C 1
ATOM 5012 O O . LYS B 1 335 ? 5.688 14.828 14.062 1 83.75 335 LYS B O 1
ATOM 5017 N N . ASN B 1 336 ? 6.938 13.102 13.43 1 87 336 ASN B N 1
ATOM 5018 C CA . ASN B 1 336 ? 7.734 13.148 14.648 1 87 336 ASN B CA 1
ATOM 5019 C C . ASN B 1 336 ? 8.477 14.477 14.781 1 87 336 ASN B C 1
ATOM 5021 O O . ASN B 1 336 ? 8.609 15.008 15.891 1 87 336 ASN B O 1
ATOM 5025 N N . VAL B 1 337 ? 8.922 14.969 13.672 1 86.19 337 VAL B N 1
ATOM 5026 C CA . VAL B 1 337 ? 9.602 16.266 13.656 1 86.19 337 VAL B CA 1
ATOM 5027 C C . VAL B 1 337 ? 8.641 17.359 14.07 1 86.19 337 VAL B C 1
ATOM 5029 O O . VAL B 1 337 ? 8.977 18.203 14.914 1 86.19 337 VAL B O 1
ATOM 5032 N N . LEU B 1 338 ? 7.512 17.344 13.562 1 82.12 338 LEU B N 1
ATOM 5033 C CA . LEU B 1 338 ? 6.52 18.375 13.867 1 82.12 338 LEU B CA 1
ATOM 5034 C C . LEU B 1 338 ? 6.039 18.25 15.305 1 82.12 338 LEU B C 1
ATOM 5036 O O . LEU B 1 338 ? 5.77 19.266 15.961 1 82.12 338 LEU B O 1
ATOM 5040 N N . ASP B 1 339 ? 5.91 17.031 15.766 1 81.62 339 ASP B N 1
ATOM 5041 C CA . ASP B 1 339 ? 5.516 16.797 17.156 1 81.62 339 ASP B CA 1
ATOM 5042 C C . ASP B 1 339 ? 6.523 17.422 18.109 1 81.62 339 ASP B C 1
ATOM 5044 O O . ASP B 1 339 ? 6.141 18 19.141 1 81.62 339 ASP B O 1
ATOM 5048 N N . LYS B 1 340 ? 7.688 17.266 17.797 1 83 340 LYS B N 1
ATOM 5049 C CA . LYS B 1 340 ? 8.734 17.844 18.641 1 83 340 LYS B CA 1
ATOM 5050 C C . LYS B 1 340 ? 8.664 19.375 18.641 1 83 340 LYS B C 1
ATOM 5052 O O . LYS B 1 340 ? 8.773 20 19.703 1 83 340 LYS B O 1
ATOM 5057 N N . VAL B 1 341 ? 8.523 19.953 17.516 1 79.81 341 VAL B N 1
ATOM 5058 C CA . VAL B 1 341 ? 8.414 21.406 17.406 1 79.81 341 VAL B CA 1
ATOM 5059 C C . VAL B 1 341 ? 7.191 21.875 18.188 1 79.81 341 VAL B C 1
ATOM 5061 O O . VAL B 1 341 ? 7.281 22.828 18.984 1 79.81 341 VAL B O 1
ATOM 5064 N N . LYS B 1 342 ? 6.121 21.219 17.969 1 76.5 342 LYS B N 1
ATOM 5065 C CA . LYS B 1 342 ? 4.887 21.594 18.656 1 76.5 342 LYS B CA 1
ATOM 5066 C C . LYS B 1 342 ? 5.051 21.469 20.172 1 76.5 342 LYS B C 1
ATOM 5068 O O . LYS B 1 342 ? 4.574 22.312 20.922 1 76.5 342 LYS B O 1
ATOM 5073 N N . GLY B 1 343 ? 5.605 20.375 20.562 1 76.31 343 GLY B N 1
ATOM 5074 C CA . GLY B 1 343 ? 5.848 20.188 21.984 1 76.31 343 GLY B CA 1
ATOM 5075 C C . GLY B 1 343 ? 6.641 21.312 22.609 1 76.31 343 GLY B C 1
ATOM 5076 O O . GLY B 1 343 ? 6.293 21.781 23.703 1 76.31 343 GLY B O 1
ATOM 5077 N N . GLU B 1 344 ? 7.609 21.719 21.953 1 74.06 344 GLU B N 1
ATOM 5078 C CA . GLU B 1 344 ? 8.445 22.797 22.469 1 74.06 344 GLU B CA 1
ATOM 5079 C C . GLU B 1 344 ? 7.699 24.141 22.438 1 74.06 344 GLU B C 1
ATOM 5081 O O . GLU B 1 344 ? 7.848 24.953 23.344 1 74.06 344 GLU B O 1
ATOM 5086 N N . VAL B 1 345 ? 6.941 24.375 21.375 1 70.5 345 VAL B N 1
ATOM 5087 C CA . VAL B 1 345 ? 6.137 25.578 21.266 1 70.5 345 VAL B CA 1
ATOM 5088 C C . VAL B 1 345 ? 5.094 25.609 22.391 1 70.5 345 VAL B C 1
ATOM 5090 O O . VAL B 1 345 ? 4.879 26.641 23.031 1 70.5 345 VAL B O 1
ATOM 5093 N N . ASP B 1 346 ? 4.461 24.5 22.656 1 70.06 346 ASP B N 1
ATOM 5094 C CA . ASP B 1 346 ? 3.449 24.391 23.703 1 70.06 346 ASP B CA 1
ATOM 5095 C C . ASP B 1 346 ? 4.062 24.641 25.078 1 70.06 346 ASP B C 1
ATOM 5097 O O . ASP B 1 346 ? 3.467 25.312 25.922 1 70.06 346 ASP B O 1
ATOM 5101 N N . LYS B 1 347 ? 5.109 24.125 25.344 1 71.19 347 LYS B N 1
ATOM 5102 C CA . LYS B 1 347 ? 5.812 24.344 26.609 1 71.19 347 LYS B CA 1
ATOM 5103 C C . LYS B 1 347 ? 6.152 25.828 26.797 1 71.19 347 LYS B C 1
ATOM 5105 O O . LYS B 1 347 ? 6.07 26.344 27.922 1 71.19 347 LYS B O 1
ATOM 5110 N N . ALA B 1 348 ? 6.473 26.406 25.703 1 63.56 348 ALA B N 1
ATOM 5111 C CA . ALA B 1 348 ? 6.836 27.828 25.75 1 63.56 348 ALA B CA 1
ATOM 5112 C C . ALA B 1 348 ? 5.617 28.703 26.031 1 63.56 348 ALA B C 1
ATOM 5114 O O . ALA B 1 348 ? 5.73 29.75 26.656 1 63.56 348 ALA B O 1
ATOM 5115 N N . ARG B 1 349 ? 4.492 28.234 25.609 1 61.75 349 ARG B N 1
ATOM 5116 C CA . ARG B 1 349 ? 3.254 28.984 25.766 1 61.75 349 ARG B CA 1
ATOM 5117 C C . ARG B 1 349 ? 2.619 28.734 27.125 1 61.75 349 ARG B C 1
ATOM 5119 O O . ARG B 1 349 ? 1.778 29.516 27.578 1 61.75 349 ARG B O 1
ATOM 5126 N N . ALA B 1 350 ? 2.793 27.641 27.781 1 59 350 ALA B N 1
ATOM 5127 C CA . ALA B 1 350 ? 2.219 27.359 29.094 1 59 350 ALA B CA 1
ATOM 5128 C C . ALA B 1 350 ? 2.615 28.422 30.109 1 59 350 ALA B C 1
ATOM 5130 O O . ALA B 1 350 ? 3.773 28.844 30.156 1 59 350 ALA B O 1
ATOM 5131 N N . PRO B 1 351 ? 1.408 29.125 30.672 1 52.53 351 PRO B N 1
ATOM 5132 C CA . PRO B 1 351 ? 1.67 30.172 31.672 1 52.53 351 PRO B CA 1
ATOM 5133 C C . PRO B 1 351 ? 2.629 29.703 32.75 1 52.53 351 PRO B C 1
ATOM 5135 O O . PRO B 1 351 ? 2.535 28.562 33.219 1 52.53 351 PRO B O 1
ATOM 5138 N N . LYS B 1 352 ? 3.711 30.141 32.844 1 45.66 352 LYS B N 1
ATOM 5139 C CA . LYS B 1 352 ? 4.57 29.875 34 1 45.66 352 LYS B CA 1
ATOM 5140 C C . LYS B 1 352 ? 3.887 30.281 35.312 1 45.66 352 LYS B C 1
ATOM 5142 O O . LYS B 1 352 ? 3.301 31.375 35.375 1 45.66 352 LYS B O 1
ATOM 5147 N N . ALA B 1 353 ? 3.314 29.391 36.031 1 38.31 353 ALA B N 1
ATOM 5148 C CA . ALA B 1 353 ? 2.816 29.641 37.375 1 38.31 353 ALA B CA 1
ATOM 5149 C C . ALA B 1 353 ? 3.6 30.781 38.031 1 38.31 353 ALA B C 1
ATOM 5151 O O . ALA B 1 353 ? 4.832 30.766 38.062 1 38.31 353 ALA B O 1
ATOM 5152 N N . VAL B 1 354 ? 3.006 31.859 38.219 1 39.69 354 VAL B N 1
ATOM 5153 C CA . VAL B 1 354 ? 3.498 32.875 39.125 1 39.69 354 VAL B CA 1
ATOM 5154 C C . VAL B 1 354 ? 3.789 32.281 40.5 1 39.69 354 VAL B C 1
ATOM 5156 O O . VAL B 1 354 ? 2.887 31.75 41.156 1 39.69 354 VAL B O 1
ATOM 5159 N N . VAL B 1 355 ? 4.695 31.531 40.719 1 35.25 355 VAL B N 1
ATOM 5160 C CA . VAL B 1 355 ? 5.012 31.266 42.125 1 35.25 355 VAL B CA 1
ATOM 5161 C C . VAL B 1 355 ? 4.965 32.562 42.906 1 35.25 355 VAL B C 1
ATOM 5163 O O . VAL B 1 355 ? 5.707 33.5 42.625 1 35.25 355 VAL B O 1
ATOM 5166 N N . SER B 1 356 ? 3.797 32.875 43.5 1 32.91 356 SER B N 1
ATOM 5167 C CA . SER B 1 356 ? 3.674 33.844 44.594 1 32.91 356 SER B CA 1
ATOM 5168 C C . SER B 1 356 ? 4.785 33.656 45.625 1 32.91 356 SER B C 1
ATOM 5170 O O . SER B 1 356 ? 4.953 32.562 46.156 1 32.91 356 SER B O 1
ATOM 5172 N N . GLU B 1 357 ? 5.918 34.156 45.5 1 32.94 357 GLU B N 1
ATOM 5173 C CA . GLU B 1 357 ? 6.812 34.281 46.656 1 32.94 357 GLU B CA 1
ATOM 5174 C C . GLU B 1 357 ? 6.109 34.938 47.812 1 32.94 357 GLU B C 1
ATOM 5176 O O . GLU B 1 357 ? 5.84 36.156 47.781 1 32.94 357 GLU B O 1
ATOM 5181 N N . SER B 1 358 ? 5.023 34.406 48.406 1 32.81 358 SER B N 1
ATOM 5182 C CA . SER B 1 358 ? 4.746 34.812 49.781 1 32.81 358 SER B CA 1
ATOM 5183 C C . SER B 1 358 ? 5.992 34.688 50.656 1 32.81 358 SER B C 1
ATOM 5185 O O . SER B 1 358 ? 6.414 33.594 51 1 32.81 358 SER B O 1
ATOM 5187 N N . GLY B 1 359 ? 7.086 35.25 50.281 1 27.72 359 GLY B N 1
ATOM 5188 C CA . GLY B 1 359 ? 8.109 35.375 51.312 1 27.72 359 GLY B CA 1
ATOM 5189 C C . GLY B 1 359 ? 7.594 36 52.594 1 27.72 359 GLY B C 1
ATOM 5190 O O . GLY B 1 359 ? 6.629 36.75 52.594 1 27.72 359 GLY B O 1
ATOM 5191 N N . GLN B 1 360 ? 7.945 35.312 53.844 1 31.92 360 GLN B N 1
ATOM 5192 C CA . GLN B 1 360 ? 7.984 35.531 55.281 1 31.92 360 GLN B CA 1
ATOM 5193 C C . GLN B 1 360 ? 8.5 36.906 55.656 1 31.92 360 GLN B C 1
ATOM 5195 O O . GLN B 1 360 ? 9.617 37.281 55.281 1 31.92 360 GLN B O 1
ATOM 5200 N N . GLN B 1 361 ? 7.617 37.938 55.812 1 25.88 361 GLN B N 1
ATOM 5201 C CA . GLN B 1 361 ? 7.934 38.844 56.906 1 25.88 361 GLN B CA 1
ATOM 5202 C C . GLN B 1 361 ? 7.879 38.125 58.25 1 25.88 361 GLN B C 1
ATOM 5204 O O . GLN B 1 361 ? 6.977 37.312 58.5 1 25.88 361 GLN B O 1
#

Foldseek 3Di:
DDCPDLLVVVVVQVVVVPPPPDDDDDDDDPPVPPDLPPLVRLVVQLVVLVVQLVVLLCCLLPPLADDAADQQAFLLVVLVSLLVSLVSLQVSLVSLVSNLVSVCSRTVVDDPLSVLLVVLSVVLSVLSNQLSVLSNLLNQQTDGGGLADFDAQDAWAAFDLVSLLSNLVSLLSLQVSLVVLPDDHQDADQAFQDCVRLPDPLLLLLLLQLAHPDASPDQNLVSLLSLLVSDFLSNLSNQSNPDDSVLLDEQPAADACNNGLNNSRRHHHNCRSSPDRNHHSSRSLNVLQSLSNGYRTYTHGHNPPPSRVSNSVSSSSSVRRNSNNSSVSVSVSSVSSVVSSVVSNVVSVPPDPPPPPPDDD/DVPVDPQVVVVVQVVVVPPPPDDDDDDDDPPVPPDPQPLVRLVVQLVVLVVQLVVLLCCLLPPLADDAADQQAFLLVVLVSLLVSLVSLQVSLVSLVSNLVSVCSRTPNPDPLSVLLVVLSVVLSVLSNQLSVLSNLLNQQTDGGGLADFDAQDAWAAFDLVSLLSNLVSLLSLQVSLVVLPDDHQDADQAFQDCVRLPDPLLLLLLLQLAHPDASPDQNLVSLLSLLVSDFLSNLSNQSNPDDSVLLDEQPAADACNNGLNNSRRHHHSCRSSPDRNHHSSRSLNVLQSLSNGYRGYTHGHNPPPSRVSNSVSSSSSVRRNSNNSSVSVSVSSVSSVVSSVVSNVVSPPPDPPPPPPDDD

Secondary structure (DSSP, 8-state):
-----THHHHHHHHHHTT--------------------HHHHHHHHHHHHHHHHHHHHIIIIIIS-----TT-BHHHHHHHHHHHHHHHHHHHHHHHHHHHHHHHHS-TT-HHHHHHHHHHHHHHHHHHHHHHHHHTTTTS--SSBTT---TTPPPBPPPHHHHHHHHHHHHHHHHHHHHTTPPPP-----BSSHHHHSSTTGGGGGGGGBSSS--SS--HHHHHHHHHTS-HHHHHHHHHTS-GGG-S-B-S---TT--HHHHHH-B-HHHHT--TTSBHHHHHHHHHHHHHSTT-B----SGGGHHHHHHHHHHHHHHHHHHHHHHHHHHHHHHHHHHHHHHHHHHHS-----------/-----THHHHHHHHHHTT--------------------HHHHHHHHHHHHHHHHHHHHIIIIIIS-----TT-BHHHHHHHHHHHHHHHHHHHHHHHHHHHHHHHHS-TT-HHHHHHHHHHHHHHHHHHHHHHHHHTTGGG--SSBTT---TTPPPBPPPHHHHHHHHHHHHHHHHHHHHTTPPPP-----BSSHHHHSSTTGGGGGGGGBSSS--SS--HHHHHHHHHTS-HHHHHHHHHTS-GGG-S-B-S---TT--HHHHHH-B-HHHHT--TTSBHHHHHHHHHHHHHSTT-B----SGGGHHHHHHHHHHHHHHHHHHHHHHHHHHHHHHHHHHHHHHHHHHHS-----------

Solvent-accessible surface area (backbone atoms only — not comparable to full-atom values): 34282 Å² total; per-residue (Å²): 137,83,79,76,58,76,67,66,63,61,57,52,59,66,55,58,72,65,63,83,71,74,87,78,76,87,79,77,83,88,67,81,62,84,62,83,54,51,73,32,46,30,43,36,49,24,26,48,26,43,40,48,19,45,47,39,45,40,44,39,55,33,65,60,46,76,77,70,70,53,80,80,34,31,13,29,55,52,10,45,49,35,25,50,48,14,51,40,35,44,51,25,35,52,27,43,50,46,22,44,54,34,49,31,67,45,70,56,72,77,32,73,54,43,51,52,38,40,51,38,43,49,53,37,32,51,53,34,46,52,44,18,53,30,27,43,61,35,32,75,24,19,36,87,49,48,23,43,62,46,46,70,52,20,58,5,31,39,25,41,60,69,40,48,46,44,46,45,52,24,51,33,48,46,52,53,55,25,43,73,64,70,45,80,78,73,56,80,69,83,48,27,24,30,32,87,53,45,10,36,77,70,32,21,48,16,37,9,32,36,5,27,82,25,47,27,86,48,65,31,16,44,35,30,16,32,40,34,38,66,44,53,23,49,26,18,48,32,39,44,49,70,50,57,73,84,42,63,36,70,37,86,49,68,39,37,62,80,50,39,11,47,19,36,17,30,9,17,44,28,65,21,50,26,57,27,43,58,21,33,28,30,19,48,28,28,6,43,18,47,14,27,44,28,28,71,20,29,49,15,19,15,57,55,52,41,6,16,44,17,35,27,23,25,31,43,46,28,36,39,34,38,47,52,35,53,48,50,48,50,35,39,37,54,43,45,42,50,49,51,35,48,52,45,47,50,61,59,64,50,79,72,78,75,74,76,76,78,70,85,129,132,82,70,78,52,81,67,66,63,62,58,53,59,66,56,58,74,65,62,83,74,74,89,78,82,83,82,77,84,86,68,82,61,86,63,86,54,49,71,32,46,31,42,36,50,25,28,49,26,43,40,49,21,45,45,38,43,42,44,40,57,31,66,58,46,76,78,71,71,52,79,80,33,32,13,31,56,53,11,45,48,36,25,50,49,13,52,41,34,45,53,25,36,53,28,41,48,48,24,44,54,33,48,37,67,50,60,62,72,80,33,72,56,45,51,51,38,39,50,37,43,49,53,36,31,51,52,34,47,52,44,18,53,30,28,43,60,36,32,75,26,20,36,87,49,48,24,43,61,47,46,70,52,21,58,6,31,38,26,41,60,70,41,48,47,45,47,45,53,23,51,35,47,46,52,52,55,25,44,74,66,68,43,78,77,71,55,80,70,82,48,26,23,30,32,86,54,45,10,35,77,69,33,20,48,17,36,9,32,35,5,27,83,26,47,28,85,47,65,31,15,45,34,29,15,33,40,36,37,66,44,53,22,49,25,17,48,34,40,44,50,69,51,57,74,83,42,62,36,70,37,88,50,66,38,37,62,78,50,40,11,49,19,36,18,30,9,17,45,29,65,21,50,27,55,28,43,58,20,31,28,31,18,50,29,28,6,45,18,46,14,27,43,27,27,71,22,29,52,14,19,15,57,55,52,41,6,17,43,17,36,28,23,24,30,42,46,27,36,38,32,37,47,52,34,53,49,50,47,50,35,39,37,52,43,47,41,50,50,51,35,48,52,47,47,49,61,60,64,50,79,72,76,74,74,75,75,78,70,86,129

Nearest PDB structures (foldseek):
  1l8w-assembly5_B  TM=8.111E-01  e=8.467E-11  Borreliella burgdorferi
  1l8w-assembly6_A  TM=8.145E-01  e=1.636E-10  Borreliella burgdorferi
  1l8w-assembly5_B  TM=8.111E-01  e=6.506E-11  Borreliella burgdorferi
  1l8w-assembly6_C  TM=7.152E-01  e=1.131E-09  Borreliella burgdorferi